Protein AF-A0A1B6IYW2-F1 (afdb_monomer_lite)

Structure (mmCIF, N/CA/C/O backbone):
data_AF-A0A1B6IYW2-F1
#
_entry.id   AF-A0A1B6IYW2-F1
#
loop_
_atom_site.group_PDB
_atom_site.id
_atom_site.type_symbol
_atom_site.label_atom_id
_atom_site.label_alt_id
_atom_site.label_comp_id
_atom_site.label_asym_id
_atom_site.label_entity_id
_atom_site.label_seq_id
_atom_site.pdbx_PDB_ins_code
_atom_site.Cartn_x
_atom_site.Cartn_y
_atom_site.Cartn_z
_atom_site.occupancy
_atom_site.B_iso_or_equiv
_atom_site.auth_seq_id
_atom_site.auth_comp_id
_atom_site.auth_asym_id
_atom_site.auth_atom_id
_atom_site.pdbx_PDB_model_num
ATOM 1 N N . ASN A 1 1 ? -22.352 -15.928 11.180 1.00 40.72 1 ASN A N 1
ATOM 2 C CA . ASN A 1 1 ? -23.582 -16.695 11.488 1.00 40.72 1 ASN A CA 1
ATOM 3 C C . ASN A 1 1 ? -23.569 -17.411 12.836 1.00 40.72 1 ASN A C 1
ATOM 5 O O . ASN A 1 1 ? -24.613 -17.447 13.462 1.00 40.72 1 ASN A O 1
ATOM 9 N N . THR A 1 2 ? -22.435 -17.905 13.343 1.00 38.38 2 THR A N 1
ATOM 10 C CA . THR A 1 2 ? -22.368 -18.603 14.647 1.00 38.38 2 THR A CA 1
ATOM 11 C C . THR A 1 2 ? -22.535 -17.685 15.870 1.00 38.38 2 THR A C 1
ATOM 13 O O . THR A 1 2 ? -23.304 -18.020 16.762 1.00 38.38 2 THR A O 1
ATOM 16 N N . LYS A 1 3 ? -21.930 -16.484 15.884 1.00 44.16 3 LYS A N 1
ATOM 17 C CA . LYS A 1 3 ? -22.112 -15.501 16.982 1.00 44.16 3 LYS A CA 1
ATOM 18 C C . LYS A 1 3 ? -23.552 -14.983 17.123 1.00 44.16 3 LYS A C 1
ATOM 20 O O . LYS A 1 3 ? -24.046 -14.841 18.231 1.00 44.16 3 LYS A O 1
ATOM 25 N N . LEU A 1 4 ? -24.248 -14.768 16.003 1.00 43.41 4 LEU A N 1
ATOM 26 C CA . LEU A 1 4 ? -25.624 -14.248 15.994 1.00 43.41 4 LEU A CA 1
ATOM 27 C C . LEU A 1 4 ? -26.645 -15.272 16.533 1.00 43.41 4 LEU A C 1
ATOM 29 O O . LEU A 1 4 ? -27.678 -14.885 17.069 1.00 43.41 4 LEU A O 1
ATOM 33 N N . MET A 1 5 ? -26.341 -16.574 16.426 1.00 43.19 5 MET A N 1
ATOM 34 C CA . MET A 1 5 ? -27.148 -17.640 17.032 1.00 43.19 5 MET A CA 1
ATOM 35 C C . MET A 1 5 ? -26.929 -17.775 18.549 1.00 43.19 5 MET A C 1
ATOM 37 O O . MET A 1 5 ? -27.852 -18.178 19.252 1.00 43.19 5 MET A O 1
ATOM 41 N N . GLN A 1 6 ? -25.750 -17.416 19.070 1.00 56.56 6 GLN A N 1
ATOM 42 C CA . GLN A 1 6 ? -25.447 -17.489 20.507 1.00 56.56 6 GLN A CA 1
ATOM 43 C C . GLN A 1 6 ? -26.186 -16.418 21.327 1.00 56.56 6 GLN A C 1
ATOM 45 O O . GLN A 1 6 ? -26.719 -16.734 22.390 1.00 56.56 6 GLN A O 1
ATOM 50 N N . ASP A 1 7 ? -26.299 -15.191 20.811 1.00 58.22 7 ASP A N 1
ATOM 51 C CA . ASP A 1 7 ? -26.955 -14.089 21.534 1.00 58.22 7 ASP A CA 1
ATOM 52 C C . ASP A 1 7 ? -28.477 -14.288 21.667 1.00 58.22 7 ASP A C 1
ATOM 54 O O . ASP A 1 7 ? -29.069 -13.965 22.698 1.00 58.22 7 ASP A O 1
ATOM 58 N N . ALA A 1 8 ? -29.122 -14.882 20.654 1.00 64.19 8 ALA A N 1
ATOM 59 C CA . ALA A 1 8 ? -30.550 -15.200 20.708 1.00 64.19 8 ALA A CA 1
ATOM 60 C C . ALA A 1 8 ? -30.856 -16.296 21.743 1.00 64.19 8 ALA A C 1
ATOM 62 O O . ALA A 1 8 ? -31.867 -16.222 22.443 1.00 64.19 8 ALA A O 1
ATOM 63 N N . TYR A 1 9 ? -29.973 -17.290 21.873 1.00 76.12 9 TYR A N 1
ATOM 64 C CA . TYR A 1 9 ? -30.133 -18.375 22.839 1.00 76.12 9 TYR A CA 1
ATOM 65 C C . TYR A 1 9 ? -29.970 -17.880 24.282 1.00 76.12 9 TYR A C 1
ATOM 67 O O . TYR A 1 9 ? -30.732 -18.284 25.158 1.00 76.12 9 TYR A O 1
ATOM 75 N N . LEU A 1 10 ? -29.040 -16.949 24.525 1.00 77.25 10 LEU A N 1
ATOM 76 C CA . LEU A 1 10 ? -28.811 -16.369 25.851 1.00 77.25 10 LEU A CA 1
ATOM 77 C C . LEU A 1 10 ? -30.066 -15.669 26.397 1.00 77.25 10 LEU A C 1
ATOM 79 O O . LEU A 1 10 ? -30.426 -15.861 27.557 1.00 77.25 10 LEU A O 1
ATOM 83 N N . LEU A 1 11 ? -30.776 -14.919 25.547 1.00 79.25 11 LEU A N 1
ATOM 84 C CA . LEU A 1 11 ? -32.008 -14.233 25.938 1.00 79.25 11 LEU A CA 1
ATOM 85 C C . LEU A 1 11 ? -33.120 -15.228 26.319 1.00 79.25 11 LEU A C 1
ATOM 87 O O . LEU A 1 11 ? -33.802 -15.039 27.325 1.00 79.25 11 LEU A O 1
ATOM 91 N N . TRP A 1 12 ? -33.280 -16.306 25.543 1.00 83.75 12 TRP A N 1
ATOM 92 C CA . TRP A 1 12 ? -34.233 -17.380 25.846 1.00 83.75 12 TRP A CA 1
ATOM 93 C C . TRP A 1 12 ? -33.901 -18.094 27.157 1.00 83.75 12 TRP A C 1
ATOM 95 O O . TRP A 1 12 ? -34.799 -18.332 27.963 1.00 83.75 12 TRP A O 1
ATOM 105 N N . VAL A 1 13 ? -32.620 -18.367 27.413 1.00 84.69 13 VAL A N 1
ATOM 106 C CA . VAL A 1 13 ? -32.159 -18.945 28.683 1.00 84.69 13 VAL A CA 1
ATOM 107 C C . VAL A 1 13 ? -32.517 -18.032 29.861 1.00 84.69 13 VAL A C 1
ATOM 109 O O . VAL A 1 13 ? -33.047 -18.518 30.858 1.00 84.69 13 VAL A O 1
ATOM 112 N N . CYS A 1 14 ? -32.332 -16.713 29.743 1.00 84.06 14 CYS A N 1
ATOM 113 C CA . CYS A 1 14 ? -32.728 -15.770 30.796 1.00 84.06 14 CYS A CA 1
ATOM 114 C C . CYS A 1 14 ? -34.240 -15.800 31.087 1.00 84.06 14 CYS A C 1
ATOM 116 O O . CYS A 1 14 ? -34.630 -15.766 32.253 1.00 84.06 14 CYS A O 1
ATOM 118 N N . TYR A 1 15 ? -35.100 -15.915 30.067 1.00 85.81 15 TYR A N 1
ATOM 119 C CA . TYR A 1 15 ? -36.551 -16.040 30.276 1.00 85.81 15 TYR A CA 1
ATOM 120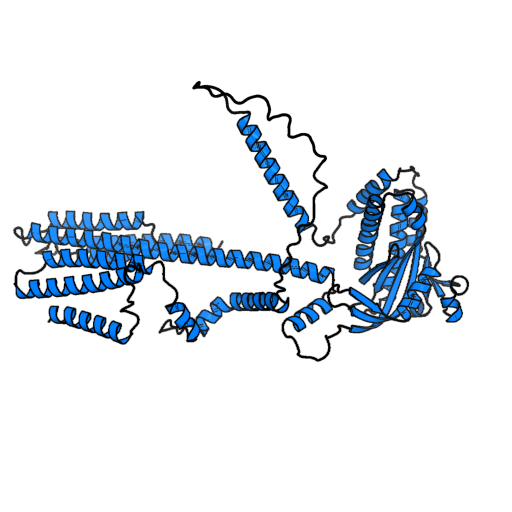 C C . TYR A 1 15 ? -36.950 -17.359 30.947 1.00 85.81 15 TYR A C 1
ATOM 122 O O . TYR A 1 15 ? -37.836 -17.364 31.802 1.00 85.81 15 TYR A O 1
ATOM 130 N N . VAL A 1 16 ? -36.281 -18.466 30.612 1.00 87.00 16 VAL A N 1
ATOM 131 C CA . VAL A 1 16 ? -36.501 -19.760 31.279 1.00 87.00 16 VAL A CA 1
ATOM 132 C C . VAL A 1 16 ? -36.110 -19.683 32.757 1.00 87.00 16 VAL A C 1
ATOM 134 O O . VAL A 1 16 ? -36.848 -20.172 33.613 1.00 87.00 16 VAL A O 1
ATOM 137 N N . ILE A 1 17 ? -34.995 -19.019 33.080 1.00 86.38 17 ILE A N 1
ATOM 138 C CA . ILE A 1 17 ? -34.577 -18.828 34.476 1.00 86.38 17 ILE A CA 1
ATOM 139 C C . ILE A 1 17 ? -35.579 -17.940 35.227 1.00 86.38 17 ILE A C 1
ATOM 141 O O . ILE A 1 17 ? -35.965 -18.283 36.342 1.00 86.38 17 ILE A O 1
ATOM 145 N N . LEU A 1 18 ? -36.065 -16.852 34.617 1.00 85.88 18 LEU A N 1
ATOM 146 C CA . LEU A 1 18 ? -37.114 -16.013 35.213 1.00 85.88 18 LEU A CA 1
ATOM 147 C C . LEU A 1 18 ? -38.390 -16.804 35.518 1.00 85.88 18 LEU A C 1
ATOM 149 O O . LEU A 1 18 ? -38.971 -16.633 36.589 1.00 85.88 18 LEU A O 1
ATOM 153 N N . PHE A 1 19 ? -38.813 -17.678 34.600 1.00 87.81 19 PHE A N 1
ATOM 154 C CA . PHE A 1 19 ? -39.964 -18.550 34.812 1.00 87.81 19 PHE A CA 1
ATOM 155 C C . PHE A 1 19 ? -39.746 -19.467 36.022 1.00 87.81 19 PHE A C 1
ATOM 157 O O . PHE A 1 19 ? -40.595 -19.521 36.911 1.00 87.81 19 PHE A O 1
ATOM 164 N N . PHE A 1 20 ? -38.580 -20.113 36.118 1.00 87.75 20 PHE A N 1
ATOM 165 C CA . PHE A 1 20 ? -38.245 -20.959 37.264 1.00 87.75 20 PHE A CA 1
ATOM 166 C C . PHE A 1 20 ? -38.233 -20.166 38.582 1.00 87.75 20 PHE A C 1
ATOM 168 O O . PHE A 1 20 ? -38.842 -20.587 39.567 1.00 87.75 20 PHE A O 1
ATOM 175 N N . CYS A 1 21 ? -37.634 -18.973 38.598 1.00 85.69 21 CYS A N 1
ATOM 176 C CA . CYS A 1 21 ? -37.640 -18.093 39.766 1.00 85.69 21 CYS A CA 1
ATOM 177 C C . CYS A 1 21 ? -39.059 -17.661 40.175 1.00 85.69 21 CYS A C 1
ATOM 179 O O . CYS A 1 21 ? -39.369 -17.638 41.366 1.00 85.69 21 CYS A O 1
ATOM 181 N N . ALA A 1 22 ? -39.943 -17.373 39.214 1.00 85.19 22 ALA A N 1
ATOM 182 C CA . ALA A 1 22 ? -41.340 -17.051 39.494 1.00 85.19 22 ALA A CA 1
ATOM 183 C C . ALA A 1 22 ? -42.095 -18.249 40.092 1.00 85.19 22 ALA A C 1
ATOM 185 O O . ALA A 1 22 ? -42.833 -18.084 41.063 1.00 85.19 22 ALA A O 1
ATOM 186 N N . THR A 1 23 ? -41.870 -19.463 39.574 1.00 84.75 23 THR A N 1
ATOM 187 C CA . THR A 1 23 ? -42.463 -20.684 40.148 1.00 84.75 23 THR A CA 1
ATOM 188 C C . THR A 1 23 ? -41.950 -20.969 41.560 1.00 84.75 23 THR A C 1
ATOM 190 O O . THR A 1 23 ? -42.737 -21.339 42.428 1.00 84.75 23 THR A O 1
ATOM 193 N N . PHE A 1 24 ? -40.667 -20.714 41.835 1.00 85.44 24 PHE A N 1
ATOM 194 C CA . PHE A 1 24 ? -40.091 -20.826 43.175 1.00 85.44 24 PHE A CA 1
ATOM 195 C C . PHE A 1 24 ? -40.746 -19.849 44.164 1.00 85.44 24 PHE A C 1
ATOM 197 O O . PHE A 1 24 ? -41.132 -20.253 45.262 1.00 85.44 24 PHE A O 1
ATOM 204 N N . CYS A 1 25 ? -40.962 -18.591 43.758 1.00 83.06 25 CYS A N 1
ATOM 205 C CA . CYS A 1 25 ? -41.726 -17.629 44.554 1.00 83.06 25 CYS A CA 1
ATOM 206 C C . CYS A 1 25 ? -43.170 -18.096 44.783 1.00 83.06 25 CYS A C 1
ATOM 208 O O . CYS A 1 25 ? -43.658 -18.005 45.908 1.00 83.06 25 CYS A O 1
ATOM 210 N N . ALA A 1 26 ? -43.834 -18.637 43.757 1.00 80.56 26 ALA A N 1
ATOM 211 C CA . ALA A 1 26 ? -45.214 -19.106 43.857 1.00 80.56 26 ALA A CA 1
ATOM 212 C C . ALA A 1 26 ? -45.381 -20.260 44.862 1.00 80.56 26 ALA A C 1
ATOM 214 O O . ALA A 1 26 ? -46.324 -20.251 45.646 1.00 80.56 26 ALA A O 1
ATOM 215 N N . VAL A 1 27 ? -44.440 -21.211 44.895 1.00 80.00 27 VAL A N 1
ATOM 216 C CA . VAL A 1 27 ? -44.436 -22.325 45.866 1.00 80.00 27 VAL A CA 1
ATOM 217 C C . VAL A 1 27 ? -44.198 -21.836 47.299 1.00 80.00 27 VAL A C 1
ATOM 219 O O . VAL A 1 27 ? -44.682 -22.445 48.249 1.00 80.00 27 VAL A O 1
ATOM 222 N N . SER A 1 28 ? -43.473 -20.728 47.469 1.00 73.94 28 SER A N 1
ATOM 223 C CA . SER A 1 28 ? -43.189 -20.140 48.784 1.00 73.94 28 SER A CA 1
ATOM 224 C C . SER A 1 28 ? -44.306 -19.251 49.348 1.00 73.94 28 SER A C 1
ATOM 226 O O . SER A 1 28 ? -44.177 -18.773 50.475 1.00 73.94 28 SER A O 1
ATOM 228 N N . LEU A 1 29 ? -45.384 -19.015 48.588 1.00 73.88 29 LEU A N 1
ATOM 229 C CA . LEU A 1 29 ? -46.523 -18.218 49.044 1.00 73.88 29 LEU A CA 1
ATOM 230 C C . LEU A 1 29 ? -47.346 -18.968 50.107 1.00 73.88 29 LEU A C 1
ATOM 232 O O . LEU A 1 29 ? -47.473 -20.193 50.038 1.00 73.88 29 LEU A O 1
ATOM 236 N N . PRO A 1 30 ? -47.987 -18.247 51.044 1.00 66.25 30 PRO A N 1
ATOM 237 C CA . PRO A 1 30 ? -48.801 -18.828 52.117 1.00 66.25 30 PRO A CA 1
ATOM 238 C C . PRO A 1 30 ? -50.170 -19.378 51.642 1.00 66.25 30 PRO A C 1
ATOM 240 O O . PRO A 1 30 ? -51.165 -19.246 52.342 1.00 66.25 30 PRO A O 1
ATOM 243 N N . VAL A 1 31 ? -50.245 -19.977 50.447 1.00 64.06 31 VAL A N 1
ATOM 244 C CA . VAL A 1 31 ? -51.486 -20.519 49.845 1.00 64.06 31 VAL A CA 1
ATOM 245 C C . VAL A 1 31 ? -51.722 -21.984 50.230 1.00 64.06 31 VAL A C 1
ATOM 247 O O . VAL A 1 31 ? -52.857 -22.450 50.238 1.00 64.06 31 VAL A O 1
ATOM 250 N N . VAL A 1 32 ? -50.661 -22.737 50.537 1.00 57.53 32 VAL A N 1
ATOM 251 C CA . VAL A 1 32 ? -50.768 -24.179 50.801 1.00 57.53 32 VAL A CA 1
ATOM 252 C C . VAL A 1 32 ? -51.240 -24.412 52.244 1.00 57.53 32 VAL A C 1
ATOM 254 O O . VAL A 1 32 ? -50.534 -24.076 53.193 1.00 57.53 32 VAL A O 1
ATOM 257 N N . GLU A 1 33 ? -52.417 -25.030 52.388 1.00 51.06 33 GLU A N 1
ATOM 258 C CA . GLU A 1 33 ? -53.171 -25.380 53.616 1.00 51.06 33 GLU A CA 1
ATOM 259 C C . GLU A 1 33 ? -52.398 -26.115 54.739 1.00 51.06 33 GLU A C 1
ATOM 261 O O . GLU A 1 33 ? -52.967 -26.437 55.781 1.00 51.06 33 GLU A O 1
ATOM 266 N N . THR A 1 34 ? -51.105 -26.401 54.583 1.00 50.34 34 THR A N 1
ATOM 267 C CA . THR A 1 34 ? -50.315 -27.195 55.538 1.00 50.34 34 THR A CA 1
ATOM 268 C C . THR A 1 34 ? -49.640 -26.395 56.654 1.00 50.34 34 THR A C 1
ATOM 270 O O . THR A 1 34 ? -49.155 -27.007 57.606 1.00 50.34 34 THR A O 1
ATOM 273 N N . ARG A 1 35 ? -49.625 -25.054 56.619 1.00 54.56 35 ARG A N 1
ATOM 274 C CA . ARG A 1 35 ? -49.068 -24.235 57.715 1.00 54.56 35 ARG A CA 1
ATOM 275 C C . ARG A 1 35 ? -50.175 -23.641 58.582 1.00 54.56 35 ARG A C 1
ATOM 277 O O . ARG A 1 35 ? -50.703 -22.573 58.289 1.00 54.56 35 ARG A O 1
ATOM 284 N N . ARG A 1 36 ? -50.500 -24.312 59.693 1.00 49.94 36 ARG A N 1
ATOM 285 C CA . ARG A 1 36 ? -51.163 -23.650 60.829 1.00 49.94 36 ARG A CA 1
ATOM 286 C C . ARG A 1 36 ? -50.241 -22.513 61.279 1.00 49.94 36 ARG A C 1
ATOM 288 O O . ARG A 1 36 ? -49.186 -22.800 61.830 1.00 49.94 36 ARG A O 1
ATOM 295 N N . GLY A 1 37 ? -50.617 -21.277 60.955 1.00 57.06 37 GLY A N 1
ATOM 296 C CA . GLY A 1 37 ? -49.876 -20.084 61.354 1.00 57.06 37 GLY A CA 1
ATOM 297 C C . GLY A 1 37 ? -49.135 -19.321 60.264 1.00 57.06 37 GLY A C 1
ATOM 298 O O . GLY A 1 37 ? -47.953 -19.024 60.398 1.00 57.06 37 GLY A O 1
ATOM 299 N N . ALA A 1 38 ? -49.803 -19.006 59.154 1.00 61.62 38 ALA A N 1
ATOM 300 C CA . ALA A 1 38 ? -49.193 -18.194 58.106 1.00 61.62 38 ALA A CA 1
ATOM 301 C C . ALA A 1 38 ? -49.070 -16.719 58.540 1.00 61.62 38 ALA A C 1
ATOM 303 O O . ALA A 1 38 ? -50.074 -16.014 58.699 1.00 61.62 38 ALA A O 1
ATOM 304 N N . ALA A 1 39 ? -47.831 -16.247 58.699 1.00 67.25 39 ALA A N 1
ATOM 305 C CA . ALA A 1 39 ? -47.509 -14.838 58.909 1.00 67.25 39 ALA A CA 1
ATOM 306 C C . ALA A 1 39 ? -47.342 -14.102 57.569 1.00 67.25 39 ALA A C 1
ATOM 308 O O . ALA A 1 39 ? -46.876 -14.669 56.584 1.00 67.25 39 ALA A O 1
ATOM 309 N N . VAL A 1 40 ? -47.630 -12.797 57.543 1.00 70.44 40 VAL A N 1
ATOM 310 C CA . VAL A 1 40 ? -47.474 -11.945 56.341 1.00 70.44 40 VAL A CA 1
ATOM 311 C C . VAL A 1 40 ? -46.007 -11.874 55.868 1.00 70.44 40 VAL A C 1
ATOM 313 O O . VAL A 1 40 ? -45.729 -11.574 54.709 1.00 70.44 40 VAL A O 1
ATOM 316 N N . ALA A 1 41 ? -45.053 -12.159 56.759 1.00 70.75 41 ALA A N 1
ATOM 317 C CA . ALA A 1 41 ? -43.620 -12.185 56.468 1.00 70.75 41 ALA A CA 1
ATOM 318 C C . ALA A 1 41 ? -43.144 -13.468 55.749 1.00 70.75 41 ALA A C 1
ATOM 320 O O . ALA A 1 41 ? -42.046 -13.470 55.182 1.00 70.75 41 ALA A O 1
ATOM 321 N N . ASP A 1 42 ? -43.946 -14.539 55.731 1.00 76.81 42 ASP A N 1
ATOM 322 C CA . ASP A 1 42 ? -43.586 -15.780 55.041 1.00 76.81 42 ASP A CA 1
ATOM 323 C C . ASP A 1 42 ? -43.501 -15.542 53.523 1.00 76.81 42 ASP A C 1
ATOM 325 O O . ASP A 1 42 ? -44.380 -14.942 52.900 1.00 76.81 42 ASP A O 1
ATOM 329 N N . GLY A 1 43 ? -42.406 -15.981 52.899 1.00 78.88 43 GLY A N 1
ATOM 330 C CA . GLY A 1 43 ? -42.193 -15.805 51.456 1.00 78.88 43 GLY A CA 1
ATOM 331 C C . GLY A 1 43 ? -41.536 -14.472 51.052 1.00 78.88 43 GLY A C 1
ATOM 332 O O . GLY A 1 43 ? -41.093 -14.329 49.911 1.00 78.88 43 GLY A O 1
ATOM 333 N N . ALA A 1 44 ? -41.447 -13.485 51.957 1.00 81.88 44 ALA A N 1
ATOM 334 C CA . ALA A 1 44 ? -40.998 -12.132 51.606 1.00 81.88 44 ALA A CA 1
ATOM 335 C C . ALA A 1 44 ? -39.514 -12.075 51.194 1.00 81.88 44 ALA A C 1
ATOM 337 O O . ALA A 1 44 ? -39.154 -11.369 50.249 1.00 81.88 44 ALA A O 1
ATOM 338 N N . TRP A 1 45 ? -38.644 -12.849 51.854 1.00 83.00 45 TRP A N 1
ATOM 339 C CA . TRP A 1 45 ? -37.214 -12.883 51.529 1.00 83.00 45 TRP A CA 1
ATOM 340 C C . TRP A 1 45 ? -36.931 -13.599 50.198 1.00 83.00 45 TRP A C 1
ATOM 342 O O . TRP A 1 45 ? -36.005 -13.208 49.487 1.00 83.00 45 TRP A O 1
ATOM 352 N N . GLN A 1 46 ? -37.739 -14.599 49.816 1.00 86.31 46 GLN A N 1
ATOM 353 C CA . GLN A 1 46 ? -37.624 -15.271 48.517 1.00 86.31 46 GLN A CA 1
ATOM 354 C C . GLN A 1 46 ? -37.946 -14.305 47.373 1.00 86.31 46 GLN A C 1
ATOM 356 O O . GLN A 1 46 ? -37.205 -14.243 46.393 1.00 86.31 46 GLN A O 1
ATOM 361 N N . VAL A 1 47 ? -39.018 -13.515 47.514 1.00 86.75 47 VAL A N 1
ATOM 362 C CA . VAL A 1 47 ? -39.377 -12.464 46.546 1.00 86.75 47 VAL A CA 1
ATOM 363 C C . VAL A 1 47 ? -38.267 -11.419 46.457 1.00 86.75 47 VAL A C 1
ATOM 365 O O . VAL A 1 47 ? -37.864 -11.049 45.357 1.00 86.75 47 VAL A O 1
ATOM 368 N N . LEU A 1 48 ? -37.711 -11.000 47.598 1.00 87.06 48 LEU A N 1
ATOM 369 C CA . LEU A 1 48 ? -36.586 -10.064 47.653 1.00 87.06 48 LEU A CA 1
ATOM 370 C C . LEU A 1 48 ? -35.381 -10.558 46.844 1.00 87.06 48 LEU A C 1
ATOM 372 O O . LEU A 1 48 ? -34.819 -9.820 46.034 1.00 87.06 48 LEU A O 1
ATOM 376 N N . PHE A 1 49 ? -35.006 -11.819 47.060 1.00 86.31 49 PHE A N 1
ATOM 377 C CA . PHE A 1 49 ? -33.869 -12.452 46.405 1.00 86.31 49 PHE A CA 1
ATOM 378 C C . PHE A 1 49 ? -34.079 -12.578 44.894 1.00 86.31 49 PHE A C 1
ATOM 380 O O . PHE A 1 49 ? -33.187 -12.237 44.120 1.00 86.31 49 PHE A O 1
ATOM 387 N N . VAL A 1 50 ? -35.266 -13.012 44.461 1.00 88.81 50 VAL A N 1
ATOM 388 C CA . VAL A 1 50 ? -35.588 -13.172 43.036 1.00 88.81 50 VAL A CA 1
ATOM 389 C C . VAL A 1 50 ? -35.635 -11.829 42.309 1.00 88.81 50 VAL A C 1
ATOM 391 O O . VAL A 1 50 ? -35.096 -11.719 41.207 1.00 88.81 50 VAL A O 1
ATOM 394 N N . VAL A 1 51 ? -36.218 -10.794 42.922 1.00 88.94 51 VAL A N 1
ATOM 395 C CA . VAL A 1 51 ? -36.230 -9.440 42.348 1.00 88.94 51 VAL A CA 1
ATOM 396 C C . VAL A 1 51 ? -34.801 -8.901 42.222 1.00 88.94 51 VAL A C 1
ATOM 398 O O . VAL A 1 51 ? -34.434 -8.386 41.167 1.00 88.94 51 VAL A O 1
ATOM 401 N N . PHE A 1 52 ? -33.958 -9.082 43.243 1.00 86.81 52 PHE A N 1
ATOM 402 C CA . PHE A 1 52 ? -32.548 -8.693 43.170 1.00 86.81 52 PHE A CA 1
ATOM 403 C C . PHE A 1 52 ? -31.787 -9.453 42.072 1.00 86.81 52 PHE A C 1
ATOM 405 O O . PHE A 1 52 ? -31.076 -8.832 41.284 1.00 86.81 52 PHE A O 1
ATOM 412 N N . LEU A 1 53 ? -31.971 -10.774 41.969 1.00 86.31 53 LEU A N 1
ATOM 413 C CA . LEU A 1 53 ? -31.338 -11.603 40.940 1.00 86.31 53 LEU A CA 1
ATOM 414 C C . LEU A 1 53 ? -31.737 -11.153 39.525 1.00 86.31 53 LEU A C 1
ATOM 416 O O . LEU A 1 53 ? -30.882 -11.067 38.642 1.00 86.31 53 LEU A O 1
ATOM 420 N N . ALA A 1 54 ? -33.017 -10.823 39.325 1.00 87.50 54 ALA A N 1
ATOM 421 C CA . ALA A 1 54 ? -33.542 -10.347 38.049 1.00 87.50 54 ALA A CA 1
ATOM 422 C C . ALA A 1 54 ? -32.939 -8.997 37.625 1.00 87.50 54 ALA A C 1
ATOM 424 O O . ALA A 1 54 ? -32.650 -8.811 36.446 1.00 87.50 54 ALA A O 1
ATOM 425 N N . TYR A 1 55 ? -32.710 -8.074 38.563 1.00 88.56 55 TYR A N 1
ATOM 426 C CA . TYR A 1 55 ? -32.085 -6.783 38.255 1.00 88.56 55 TYR A CA 1
ATOM 427 C C . TYR A 1 55 ? -30.558 -6.861 38.113 1.00 88.56 55 TYR A C 1
ATOM 429 O O . TYR A 1 55 ? -30.004 -6.240 37.207 1.00 88.56 55 TYR A O 1
ATOM 437 N N . ALA A 1 56 ? -29.877 -7.599 38.997 1.00 82.75 56 ALA A N 1
ATOM 438 C CA . ALA A 1 56 ? -28.419 -7.574 39.105 1.00 82.75 56 ALA A CA 1
ATOM 439 C C . ALA A 1 56 ? -27.707 -8.540 38.148 1.00 82.75 56 ALA A C 1
ATOM 441 O O . ALA A 1 56 ? -26.651 -8.205 37.625 1.00 82.75 56 ALA A O 1
ATOM 442 N N . MET A 1 57 ? -28.238 -9.747 37.930 1.00 79.69 57 MET A N 1
ATOM 443 C CA . MET A 1 57 ? -27.510 -10.799 37.200 1.00 79.69 57 MET A CA 1
ATOM 444 C C . MET A 1 57 ? -28.000 -11.002 35.765 1.00 79.69 57 MET A C 1
ATOM 446 O O . MET A 1 57 ? -27.268 -11.554 34.945 1.00 79.69 57 MET A O 1
ATOM 450 N N . MET A 1 58 ? -29.222 -10.573 35.440 1.00 82.44 58 MET A N 1
ATOM 451 C CA . MET A 1 58 ? -29.825 -10.857 34.138 1.00 82.44 58 MET A CA 1
ATOM 452 C C . MET A 1 58 ? -29.670 -9.676 33.163 1.00 82.44 58 MET A C 1
ATOM 454 O O . MET A 1 58 ? -30.108 -8.567 33.476 1.00 82.44 58 MET A O 1
ATOM 458 N N . PRO A 1 59 ? -29.130 -9.893 31.947 1.00 80.38 59 PRO A N 1
ATOM 459 C CA . PRO A 1 59 ? -29.019 -8.873 30.901 1.00 80.38 59 PRO A CA 1
ATOM 460 C C . PRO A 1 59 ? -30.362 -8.679 30.171 1.00 80.38 59 PRO A C 1
ATOM 462 O O . PRO A 1 59 ? -30.475 -8.845 28.956 1.00 80.38 59 PRO A O 1
ATOM 465 N N . LEU A 1 60 ? -31.420 -8.389 30.927 1.00 82.50 60 LEU A N 1
ATOM 466 C CA . LEU A 1 60 ? -32.757 -8.128 30.396 1.00 82.50 60 LEU A CA 1
ATOM 467 C C . LEU A 1 60 ? -32.891 -6.663 29.990 1.00 82.50 60 LEU A C 1
ATOM 469 O O . LEU A 1 60 ? -32.141 -5.802 30.434 1.00 82.50 60 LEU A O 1
ATOM 473 N N . LYS A 1 61 ? -33.895 -6.361 29.165 1.00 86.06 61 LYS A N 1
ATOM 474 C CA . LYS A 1 61 ? -34.269 -4.965 28.922 1.00 86.06 61 LYS A CA 1
ATOM 475 C C . LYS A 1 61 ? -34.809 -4.366 30.223 1.00 86.06 61 LYS A C 1
ATOM 477 O O . LYS A 1 61 ? -35.640 -4.992 30.881 1.00 86.06 61 LYS A O 1
ATOM 482 N N . THR A 1 62 ? -34.426 -3.126 30.512 1.00 85.88 62 THR A N 1
ATOM 483 C CA . THR A 1 62 ? -34.834 -2.339 31.691 1.00 85.88 62 THR A CA 1
ATOM 484 C C . THR A 1 62 ? -36.334 -2.434 31.991 1.00 85.88 62 THR A C 1
ATOM 486 O O . THR A 1 62 ? -36.731 -2.655 33.131 1.00 85.88 62 THR A O 1
ATOM 489 N N . TRP A 1 63 ? -37.187 -2.332 30.965 1.00 86.75 63 TRP A N 1
ATOM 490 C CA . TRP A 1 63 ? -38.644 -2.404 31.129 1.00 86.75 63 TRP A CA 1
ATOM 491 C C . TRP A 1 63 ? -39.157 -3.808 31.493 1.00 86.75 63 TRP A C 1
ATOM 493 O O . TRP A 1 63 ? -40.113 -3.921 32.252 1.00 86.75 63 TRP A O 1
ATOM 503 N N . VAL A 1 64 ? -38.521 -4.877 31.002 1.00 89.00 64 VAL A N 1
ATOM 504 C CA . VAL A 1 64 ? -38.892 -6.266 31.333 1.00 89.00 64 VAL A CA 1
ATOM 505 C C . VAL A 1 64 ? -38.537 -6.567 32.785 1.00 89.00 64 VAL A C 1
ATOM 507 O O . VAL A 1 64 ? -39.362 -7.108 33.520 1.00 89.00 64 VAL A O 1
ATOM 510 N N . ALA A 1 65 ? -37.333 -6.171 33.208 1.00 87.81 65 ALA A N 1
ATOM 511 C CA . ALA A 1 65 ? -36.896 -6.305 34.594 1.00 87.81 65 ALA A CA 1
ATOM 512 C C . ALA A 1 65 ? -37.801 -5.501 35.545 1.00 87.81 65 ALA A C 1
ATOM 514 O O . ALA A 1 65 ? -38.210 -6.023 36.579 1.00 87.81 65 ALA A O 1
ATOM 515 N N . ALA A 1 66 ? -38.195 -4.281 35.153 1.00 89.62 66 ALA A N 1
ATOM 516 C CA . ALA A 1 66 ? -39.120 -3.450 35.921 1.00 89.62 66 ALA A CA 1
ATOM 517 C C . ALA A 1 66 ? -40.515 -4.078 36.066 1.00 89.62 66 ALA A C 1
ATOM 519 O O . ALA A 1 66 ? -41.043 -4.152 37.173 1.00 89.62 66 ALA A O 1
ATOM 520 N N . LEU A 1 67 ? -41.104 -4.576 34.973 1.00 90.62 67 LEU A N 1
ATOM 521 C CA . LEU A 1 67 ? -42.411 -5.240 35.023 1.00 90.62 67 LEU A CA 1
ATOM 522 C C . LEU A 1 67 ? -42.390 -6.460 35.949 1.00 90.62 67 LEU A C 1
ATOM 524 O O . LEU A 1 67 ? -43.276 -6.599 36.789 1.00 90.62 67 LEU A O 1
ATOM 528 N N . PHE A 1 68 ? -41.358 -7.299 35.835 1.00 89.12 68 PHE A N 1
ATOM 529 C CA . PHE A 1 68 ? -41.185 -8.478 36.683 1.00 89.12 68 PHE A CA 1
ATOM 530 C C . PHE A 1 68 ? -40.963 -8.106 38.160 1.00 89.12 68 PHE A C 1
ATOM 532 O O . PHE A 1 68 ? -41.548 -8.715 39.060 1.00 89.12 68 PHE A O 1
ATOM 539 N N . GLY A 1 69 ? -40.162 -7.064 38.403 1.00 88.94 69 GLY A N 1
ATOM 540 C CA . GLY A 1 69 ? -39.874 -6.520 39.727 1.00 88.94 69 GLY A CA 1
ATOM 541 C C . GLY A 1 69 ? -41.087 -5.906 40.428 1.00 88.94 69 GLY A C 1
ATOM 542 O O . GLY A 1 69 ? -41.156 -5.967 41.654 1.00 88.94 69 GLY A O 1
ATOM 543 N N . LEU A 1 70 ? -42.066 -5.376 39.685 1.00 91.50 70 LEU A N 1
ATOM 544 C CA . LEU A 1 70 ? -43.341 -4.900 40.235 1.00 91.50 70 LEU A CA 1
ATOM 545 C C . LEU A 1 70 ? -44.378 -6.020 40.393 1.00 91.50 70 LEU A C 1
ATOM 547 O O . LEU A 1 70 ? -45.080 -6.060 41.403 1.00 91.50 70 LEU A O 1
ATOM 551 N N . SER A 1 71 ? -44.486 -6.938 39.428 1.00 90.69 71 SER A N 1
ATOM 552 C CA . SER A 1 71 ? -45.542 -7.956 39.439 1.00 90.69 71 SER A CA 1
ATOM 553 C C . SER A 1 71 ? -45.415 -8.941 40.603 1.00 90.69 71 SER A C 1
ATOM 555 O O . SER A 1 71 ? -46.422 -9.302 41.208 1.00 90.69 71 SER A O 1
ATOM 557 N N . LEU A 1 72 ? -44.190 -9.364 40.944 1.00 88.94 72 LEU A N 1
ATOM 558 C CA . LEU A 1 72 ? -43.956 -10.355 42.002 1.00 88.94 72 LEU A CA 1
ATOM 559 C C . LEU A 1 72 ? -44.294 -9.829 43.416 1.00 88.94 72 LEU A C 1
ATOM 561 O O . LEU A 1 72 ? -45.042 -10.503 44.126 1.00 88.94 72 LEU A O 1
ATOM 565 N N . PRO A 1 73 ? -43.832 -8.636 43.842 1.00 90.00 73 PRO A N 1
ATOM 566 C CA . PRO A 1 73 ? -44.231 -8.040 45.118 1.00 90.00 73 PRO A CA 1
ATOM 567 C C . PRO A 1 73 ? -45.723 -7.737 45.244 1.00 90.00 73 PRO A C 1
ATOM 569 O O . PRO A 1 73 ? -46.302 -7.919 46.316 1.00 90.00 73 PRO A O 1
ATOM 572 N N . VAL A 1 74 ? -46.368 -7.287 44.162 1.00 90.44 74 VAL A N 1
ATOM 573 C CA . VAL A 1 74 ? -47.814 -7.017 44.167 1.00 90.44 74 VAL A CA 1
ATOM 574 C C . VAL A 1 74 ? -48.594 -8.320 44.351 1.00 90.44 74 VAL A C 1
ATOM 576 O O . VAL A 1 74 ? -49.507 -8.377 45.171 1.00 90.44 74 VAL A O 1
ATOM 579 N N . ALA A 1 75 ? -48.189 -9.394 43.668 1.00 88.94 75 ALA A N 1
ATOM 580 C CA . ALA A 1 75 ? -48.786 -10.713 43.856 1.00 88.94 75 ALA A CA 1
ATOM 581 C C . ALA A 1 75 ? -48.568 -11.250 45.283 1.00 88.94 75 ALA A C 1
ATOM 583 O O . ALA A 1 75 ? -49.512 -11.741 45.900 1.00 88.94 75 ALA A O 1
ATOM 584 N N . HIS A 1 76 ? -47.356 -11.113 45.838 1.00 87.62 76 HIS A N 1
ATOM 585 C CA . HIS A 1 76 ? -47.058 -11.543 47.211 1.00 87.62 76 HIS A CA 1
ATOM 586 C C . HIS A 1 76 ? -47.890 -10.782 48.245 1.00 87.62 76 HIS A C 1
ATOM 588 O O . HIS A 1 76 ? -48.520 -11.410 49.089 1.00 87.62 76 HIS A O 1
ATOM 594 N N . THR A 1 77 ? -47.977 -9.454 48.146 1.00 85.94 77 THR A N 1
ATOM 595 C CA . THR A 1 77 ? -48.764 -8.637 49.088 1.00 85.94 77 THR A CA 1
ATOM 596 C C . THR A 1 77 ? -50.270 -8.910 48.991 1.00 85.94 77 THR A C 1
ATOM 598 O O . THR A 1 77 ? -50.936 -8.985 50.025 1.00 85.94 77 THR A O 1
ATOM 601 N N . ALA A 1 78 ? -50.817 -9.132 47.790 1.00 87.25 78 ALA A N 1
ATOM 602 C CA . ALA A 1 78 ? -52.223 -9.509 47.596 1.00 87.25 78 ALA A CA 1
ATOM 603 C C . ALA A 1 78 ? -52.563 -10.886 48.203 1.00 87.25 78 ALA A C 1
ATOM 605 O O . ALA A 1 78 ? -53.607 -11.061 48.831 1.00 87.25 78 ALA A O 1
ATOM 606 N N . VAL A 1 79 ? -51.669 -11.866 48.061 1.00 84.69 79 VAL A N 1
ATOM 607 C CA . VAL A 1 79 ? -51.856 -13.207 48.639 1.00 84.69 79 VAL A CA 1
ATOM 608 C C . VAL A 1 79 ? -51.634 -13.184 50.155 1.00 84.69 79 VAL A C 1
ATOM 610 O O . VAL A 1 79 ? -52.442 -13.704 50.918 1.00 84.69 79 VAL A O 1
ATOM 613 N N . ALA A 1 80 ? -50.585 -12.520 50.635 1.00 81.44 80 ALA A N 1
ATOM 614 C CA . ALA A 1 80 ? -50.294 -12.445 52.063 1.00 81.44 80 ALA A CA 1
ATOM 615 C C . ALA A 1 80 ? -51.397 -11.718 52.860 1.00 81.44 80 ALA A C 1
ATOM 617 O O . ALA A 1 80 ? -51.670 -12.090 53.996 1.00 81.44 80 ALA A O 1
ATOM 618 N N . THR A 1 81 ? -52.069 -10.720 52.273 1.00 80.31 81 THR A N 1
ATOM 619 C CA . THR A 1 81 ? -53.192 -10.011 52.921 1.00 80.31 81 THR A CA 1
ATOM 620 C C . THR A 1 81 ? -54.490 -10.818 52.969 1.00 80.31 81 THR A C 1
ATOM 622 O O . THR A 1 81 ? -55.293 -10.599 53.872 1.00 80.31 81 THR A O 1
ATOM 625 N N . THR A 1 82 ? -54.703 -11.743 52.030 1.00 80.81 82 THR A N 1
ATOM 626 C CA . THR A 1 82 ? -55.934 -12.550 51.947 1.00 80.81 82 THR A CA 1
ATOM 627 C C . THR A 1 82 ? -55.876 -13.827 52.788 1.00 80.81 82 THR A C 1
ATOM 629 O O . THR A 1 82 ? -56.910 -14.250 53.298 1.00 80.81 82 THR A O 1
ATOM 632 N N . PHE A 1 83 ? -54.687 -14.413 52.977 1.00 76.69 83 PHE A N 1
ATOM 633 C CA . PHE A 1 83 ? -54.508 -15.714 53.642 1.00 76.69 83 PHE A CA 1
ATOM 634 C C . PHE A 1 83 ? -53.874 -15.660 55.047 1.00 76.69 83 PHE A C 1
ATOM 636 O O . PHE A 1 83 ? -53.871 -16.674 55.744 1.00 76.69 83 PHE A O 1
ATOM 643 N N . ALA A 1 84 ? -53.334 -14.523 55.504 1.00 70.69 84 ALA A N 1
ATOM 644 C CA . ALA A 1 84 ? -52.699 -14.442 56.824 1.00 70.69 84 ALA A CA 1
ATOM 645 C C . ALA A 1 84 ? -53.725 -14.358 57.970 1.00 70.69 84 ALA A C 1
ATOM 647 O O . ALA A 1 84 ? -54.478 -13.390 58.075 1.00 70.69 84 ALA A O 1
ATOM 648 N N . THR A 1 85 ? -53.714 -15.345 58.872 1.00 66.00 85 THR A N 1
ATOM 649 C CA . THR A 1 85 ? -54.678 -15.448 59.986 1.00 66.00 85 THR A CA 1
ATOM 650 C C . THR A 1 85 ? -54.063 -15.272 61.375 1.00 66.00 85 THR A C 1
ATOM 652 O O . THR A 1 85 ? -54.807 -15.160 62.346 1.00 66.00 85 THR A O 1
ATOM 655 N N . GLU A 1 86 ? -52.730 -15.263 61.512 1.00 62.06 86 GLU A N 1
ATOM 656 C CA . GLU A 1 86 ? -52.105 -15.492 62.825 1.00 62.06 86 GLU A CA 1
ATOM 657 C C . GLU A 1 86 ? -51.955 -14.251 63.731 1.00 62.06 86 GLU A C 1
ATOM 659 O O . GLU A 1 86 ? -51.856 -14.406 64.944 1.00 62.06 86 GLU A O 1
ATOM 664 N N . PHE A 1 87 ? -52.036 -13.018 63.201 1.00 63.09 87 PHE A N 1
ATOM 665 C CA . PHE A 1 87 ? -51.935 -11.779 64.002 1.00 63.09 87 PHE A CA 1
ATOM 666 C C . PHE A 1 87 ? -52.731 -10.589 63.413 1.00 63.09 87 PHE A C 1
ATOM 668 O O . PHE A 1 87 ? -52.142 -9.677 62.825 1.00 63.09 87 PHE A O 1
ATOM 675 N N . PRO A 1 88 ? -54.064 -10.514 63.595 1.00 65.44 88 PRO A N 1
ATOM 676 C CA . PRO A 1 88 ? -54.896 -9.474 62.972 1.00 65.44 88 PRO A CA 1
ATOM 677 C C . PRO A 1 88 ? -54.586 -8.042 63.449 1.00 65.44 88 PRO A C 1
ATOM 679 O O . PRO A 1 88 ? -54.750 -7.096 62.684 1.00 65.44 88 PRO A O 1
ATOM 682 N N . GLN A 1 89 ? -54.092 -7.857 64.682 1.00 67.81 89 GLN A N 1
ATOM 683 C CA . GLN A 1 89 ? -53.753 -6.524 65.212 1.00 67.81 89 GLN A CA 1
ATOM 684 C C . GLN A 1 89 ? -52.438 -5.951 64.654 1.00 67.81 89 GLN A C 1
ATOM 686 O O . GLN A 1 89 ? -52.290 -4.733 64.580 1.00 67.81 89 GLN A O 1
ATOM 691 N N . LEU A 1 90 ? -51.495 -6.805 64.235 1.00 69.25 90 LEU A N 1
ATOM 692 C CA . LEU A 1 90 ? -50.205 -6.395 63.657 1.00 69.25 90 LEU A CA 1
ATOM 693 C C . LEU A 1 90 ? -50.173 -6.488 62.124 1.00 69.25 90 LEU A C 1
ATOM 695 O O . LEU A 1 90 ? -49.181 -6.088 61.514 1.00 69.25 90 LEU A O 1
ATOM 699 N N . LEU A 1 91 ? -51.253 -6.960 61.493 1.00 74.25 91 LEU A N 1
ATOM 700 C CA . LEU A 1 91 ? -51.345 -7.154 60.044 1.00 74.25 91 LEU A CA 1
ATOM 701 C C . LEU A 1 91 ? -50.968 -5.880 59.271 1.00 74.25 91 LEU A C 1
ATOM 703 O O . LEU A 1 91 ? -50.120 -5.918 58.384 1.00 74.25 91 LEU A O 1
ATOM 707 N N . TRP A 1 92 ? -51.515 -4.727 59.665 1.00 76.12 92 TRP A N 1
ATOM 708 C CA . TRP A 1 92 ? -51.214 -3.440 59.028 1.00 76.12 92 TRP A CA 1
ATOM 709 C C . TRP A 1 92 ? -49.744 -3.031 59.160 1.00 76.12 92 TRP A C 1
ATOM 711 O O . TRP A 1 92 ? -49.173 -2.499 58.211 1.00 76.12 92 TRP A O 1
ATOM 721 N N . GLN A 1 93 ? -49.108 -3.303 60.302 1.00 76.50 93 GLN A N 1
ATOM 722 C CA . GLN A 1 93 ? -47.685 -3.011 60.513 1.00 76.50 93 GLN A CA 1
ATOM 723 C C . GLN A 1 93 ? -46.780 -3.936 59.682 1.00 76.50 93 GLN A C 1
ATOM 725 O O . GLN A 1 93 ? -45.792 -3.482 59.113 1.00 76.50 93 GLN A O 1
ATOM 730 N N . GLN A 1 94 ? -47.133 -5.217 59.544 1.00 76.81 94 GLN A N 1
ATOM 731 C CA . GLN A 1 94 ? -46.358 -6.168 58.738 1.00 76.81 94 GLN A CA 1
ATOM 732 C C . GLN A 1 94 ? -46.517 -5.924 57.231 1.00 76.81 94 GLN A C 1
ATOM 734 O O . GLN A 1 94 ? -45.534 -5.948 56.492 1.00 76.81 94 GLN A O 1
ATOM 739 N N . VAL A 1 95 ? -47.738 -5.633 56.769 1.00 82.31 95 VAL A N 1
ATOM 740 C CA . VAL A 1 95 ? -48.007 -5.300 55.361 1.00 82.31 95 VAL A CA 1
ATOM 741 C C . VAL A 1 95 ? -47.291 -4.011 54.968 1.00 82.31 95 VAL A C 1
ATOM 743 O O . VAL A 1 95 ? -46.634 -3.973 53.929 1.00 82.31 95 VAL A O 1
ATOM 746 N N . THR A 1 96 ? -47.361 -2.968 55.801 1.00 81.75 96 THR A N 1
ATOM 747 C CA . THR A 1 96 ? -46.652 -1.709 55.528 1.00 81.75 96 THR A CA 1
ATOM 748 C C . THR A 1 96 ? -45.138 -1.901 55.502 1.00 81.75 96 THR A C 1
ATOM 750 O O . THR A 1 96 ? -44.496 -1.406 54.577 1.00 81.75 96 THR A O 1
ATOM 753 N N . ALA A 1 97 ? -44.564 -2.678 56.426 1.00 80.25 97 ALA A N 1
ATOM 754 C CA . ALA A 1 97 ? -43.142 -3.014 56.396 1.00 80.25 97 ALA A CA 1
ATOM 755 C C . ALA A 1 97 ? -42.750 -3.735 55.092 1.00 80.25 97 ALA A C 1
ATOM 757 O O . ALA A 1 97 ? -41.813 -3.307 54.421 1.00 80.25 97 ALA A O 1
ATOM 758 N N . ASN A 1 98 ? -43.503 -4.757 54.671 1.00 84.19 98 ASN A N 1
ATOM 759 C CA . ASN A 1 98 ? -43.229 -5.495 53.432 1.00 84.19 98 ASN A CA 1
ATOM 760 C C . ASN A 1 98 ? -43.336 -4.613 52.179 1.00 84.19 98 ASN A C 1
ATOM 762 O O . ASN A 1 98 ? -42.467 -4.677 51.310 1.00 84.19 98 ASN A O 1
ATOM 766 N N . VAL A 1 99 ? -44.354 -3.748 52.091 1.00 86.19 99 VAL A N 1
ATOM 767 C CA . VAL A 1 99 ? -44.497 -2.798 50.973 1.00 86.19 99 VAL A CA 1
ATOM 768 C C . VAL A 1 99 ? -43.292 -1.857 50.906 1.00 86.19 99 VAL A C 1
ATOM 770 O O . VAL A 1 99 ? -42.740 -1.655 49.825 1.00 86.19 99 VAL A O 1
ATOM 773 N N . ILE A 1 100 ? -42.830 -1.332 52.046 1.00 84.94 100 ILE A N 1
ATOM 774 C CA . ILE A 1 100 ? -41.645 -0.463 52.096 1.00 84.94 100 ILE A CA 1
ATOM 775 C C . ILE A 1 100 ? -40.396 -1.226 51.631 1.00 84.94 100 ILE A C 1
ATOM 777 O O . ILE A 1 100 ? -39.648 -0.702 50.804 1.00 84.94 100 ILE A O 1
ATOM 781 N N . VAL A 1 101 ? -40.184 -2.467 52.090 1.00 84.75 101 VAL A N 1
ATOM 782 C CA . VAL A 1 101 ? -39.053 -3.314 51.659 1.00 84.75 101 VAL A CA 1
ATOM 783 C C . VAL A 1 101 ? -39.073 -3.541 50.145 1.00 84.75 101 VAL A C 1
ATOM 785 O O . VAL A 1 101 ? -38.045 -3.386 49.480 1.00 84.75 101 VAL A O 1
ATOM 788 N N . PHE A 1 102 ? -40.233 -3.877 49.579 1.00 88.81 102 PHE A N 1
ATOM 789 C CA . PHE A 1 102 ? -40.365 -4.154 48.149 1.00 88.81 102 PHE A CA 1
ATOM 790 C C . PHE A 1 102 ? -40.177 -2.913 47.275 1.00 88.81 102 PHE A C 1
ATOM 792 O O . PHE A 1 102 ? -39.558 -3.009 46.211 1.00 88.81 102 PHE A O 1
ATOM 799 N N . VAL A 1 103 ? -40.662 -1.751 47.723 1.00 88.06 103 VAL A N 1
ATOM 800 C CA . VAL A 1 103 ? -40.399 -0.469 47.054 1.00 88.06 103 VAL A CA 1
ATOM 801 C C . VAL A 1 103 ? -38.906 -0.156 47.099 1.00 88.06 103 VAL A C 1
ATOM 803 O O . VAL A 1 103 ? -38.328 0.167 46.062 1.00 88.06 103 VAL A O 1
ATOM 806 N N . CYS A 1 104 ? -38.257 -0.326 48.257 1.00 85.25 104 CYS A N 1
ATOM 807 C CA . CYS A 1 104 ? -36.819 -0.103 48.392 1.00 85.25 104 CYS A CA 1
ATOM 808 C C . CYS A 1 104 ? -36.034 -0.978 47.410 1.00 85.25 104 CYS A C 1
ATOM 810 O O . CYS A 1 104 ? -35.268 -0.443 46.614 1.00 85.25 104 CYS A O 1
ATOM 812 N N . VAL A 1 105 ? -36.260 -2.297 47.396 1.00 86.62 105 VAL A N 1
ATOM 813 C CA . VAL A 1 105 ? -35.510 -3.215 46.520 1.00 86.62 105 VAL A CA 1
ATOM 814 C C . VAL A 1 105 ? -35.777 -2.996 45.037 1.00 86.62 105 VAL A C 1
ATOM 816 O O . VAL A 1 105 ? -34.851 -3.148 44.244 1.00 86.62 105 VAL A O 1
ATOM 819 N N . ASN A 1 106 ? -36.973 -2.564 44.642 1.00 89.19 106 ASN A N 1
ATOM 820 C CA . ASN A 1 106 ? -37.211 -2.173 43.253 1.00 89.19 106 ASN A CA 1
ATOM 821 C C . ASN A 1 106 ? -36.427 -0.916 42.863 1.00 89.19 106 ASN A C 1
ATOM 823 O O . ASN A 1 106 ? -35.810 -0.897 41.800 1.00 89.19 106 ASN A O 1
ATOM 827 N N . VAL A 1 107 ? -36.388 0.107 43.722 1.00 87.81 107 VAL A N 1
ATOM 828 C CA . VAL A 1 107 ? -35.591 1.317 43.462 1.00 87.81 107 VAL A CA 1
ATOM 829 C C . VAL A 1 107 ? -34.099 0.975 43.394 1.00 87.81 107 VAL A C 1
ATOM 831 O O . VAL A 1 107 ? -33.429 1.361 42.438 1.00 87.81 107 VAL A O 1
ATOM 834 N N . VAL A 1 108 ? -33.592 0.192 44.355 1.00 85.19 108 VAL A N 1
ATOM 835 C CA . VAL A 1 108 ? -32.207 -0.317 44.362 1.00 85.19 108 VAL A CA 1
ATOM 836 C C . VAL A 1 108 ? -31.903 -1.088 43.077 1.00 85.19 108 VAL A C 1
ATOM 838 O O . VAL A 1 108 ? -30.899 -0.831 42.417 1.00 85.19 108 VAL A O 1
ATOM 841 N N . GLY A 1 109 ? -32.776 -2.028 42.716 1.00 87.88 109 GLY A N 1
ATOM 842 C CA . GLY A 1 109 ? -32.608 -2.912 41.573 1.00 87.88 109 GLY A CA 1
ATOM 843 C C . GLY A 1 109 ? -32.566 -2.157 40.248 1.00 87.88 109 GLY A C 1
ATOM 844 O O . GLY A 1 109 ? -31.646 -2.369 39.461 1.00 87.88 109 GLY A O 1
ATOM 845 N N . VAL A 1 110 ? -33.486 -1.213 40.026 1.00 88.44 110 VAL A N 1
ATOM 846 C CA . VAL A 1 110 ? -33.492 -0.368 38.819 1.00 88.44 110 VAL A CA 1
ATOM 847 C C . VAL A 1 110 ? -32.214 0.471 38.725 1.00 88.44 110 VAL A C 1
ATOM 849 O O . VAL A 1 110 ? -31.620 0.575 37.649 1.00 88.44 110 VAL A O 1
ATOM 852 N N . LEU A 1 111 ? -31.746 1.045 39.835 1.00 85.69 111 LEU A N 1
ATOM 853 C CA . LEU A 1 111 ? -30.508 1.828 39.842 1.00 85.69 111 LEU A CA 1
ATOM 854 C C . LEU A 1 111 ? -29.283 0.961 39.517 1.00 85.69 111 LEU A C 1
ATOM 856 O O . LEU A 1 111 ? -28.497 1.319 38.642 1.00 85.69 111 LEU A O 1
ATOM 860 N N . LEU A 1 112 ? -29.140 -0.204 40.153 1.00 84.81 112 LEU A N 1
ATOM 861 C CA . LEU A 1 112 ? -28.037 -1.129 39.866 1.00 84.81 112 LEU A CA 1
ATOM 862 C C . LEU A 1 112 ? -28.065 -1.611 38.411 1.00 84.81 112 LEU A C 1
ATOM 864 O O . LEU A 1 112 ? -27.037 -1.605 37.734 1.00 84.81 112 LEU A O 1
ATOM 868 N N . HIS A 1 113 ? -29.248 -1.959 37.911 1.00 88.19 113 HIS A N 1
ATOM 869 C CA . HIS A 1 113 ? -29.427 -2.435 36.548 1.00 88.19 113 HIS A CA 1
ATOM 870 C C . HIS A 1 113 ? -29.072 -1.359 35.509 1.00 88.19 113 HIS A C 1
ATOM 872 O O . HIS A 1 113 ? -28.349 -1.638 34.554 1.00 88.19 113 HIS A O 1
ATOM 878 N N . THR A 1 114 ? -29.490 -0.105 35.715 1.00 84.19 114 THR A N 1
ATOM 879 C CA . THR A 1 114 ? -29.144 1.002 34.801 1.00 84.19 114 THR A CA 1
ATOM 880 C C . THR A 1 114 ? -27.650 1.335 34.813 1.00 84.19 114 THR A C 1
ATOM 882 O O . THR A 1 114 ? -27.080 1.615 33.757 1.00 84.19 114 THR A O 1
ATOM 885 N N . LEU A 1 115 ? -26.980 1.252 35.969 1.00 82.94 115 LEU A N 1
ATOM 886 C CA . LEU A 1 115 ? -25.525 1.422 36.062 1.00 82.94 115 LEU A CA 1
ATOM 887 C C . LEU A 1 115 ? -24.775 0.328 35.292 1.00 82.94 115 LEU A C 1
ATOM 889 O O . LEU A 1 115 ? -23.859 0.635 34.524 1.00 82.94 115 LEU A O 1
ATOM 893 N N . MET A 1 116 ? -25.184 -0.932 35.456 1.00 82.88 116 MET A N 1
ATOM 894 C CA . MET A 1 116 ? -24.593 -2.061 34.736 1.00 82.88 116 MET A CA 1
ATOM 895 C C . MET A 1 116 ? -24.832 -1.964 33.227 1.00 82.88 116 MET A C 1
ATOM 897 O O . MET A 1 116 ? -23.892 -2.121 32.447 1.00 82.88 116 MET A O 1
ATOM 901 N N . GLU A 1 117 ? -26.055 -1.639 32.804 1.00 83.88 117 GLU A N 1
ATOM 902 C CA . GLU A 1 117 ? -26.398 -1.472 31.391 1.00 83.88 117 GLU A CA 1
ATOM 903 C C . GLU A 1 117 ? -25.579 -0.338 30.746 1.00 83.88 117 GLU A C 1
ATOM 905 O O . GLU A 1 117 ? -25.047 -0.491 29.641 1.00 83.88 117 GLU A O 1
ATOM 910 N N . HIS A 1 118 ? -25.408 0.790 31.442 1.00 83.31 118 HIS A N 1
ATOM 911 C CA . HIS A 1 118 ? -24.559 1.887 30.975 1.00 83.31 118 HIS A CA 1
ATOM 912 C C . HIS A 1 118 ? -23.089 1.473 30.844 1.00 83.31 118 HIS A C 1
ATOM 914 O O . HIS A 1 118 ? -22.453 1.815 29.843 1.00 83.31 118 HIS A O 1
ATOM 920 N N . ALA A 1 119 ? -22.553 0.730 31.815 1.00 80.69 119 ALA A N 1
ATOM 921 C CA . ALA A 1 119 ? -21.180 0.232 31.769 1.00 80.69 119 ALA A CA 1
ATOM 922 C C . ALA A 1 119 ? -20.963 -0.723 30.581 1.00 80.69 119 ALA A C 1
ATOM 924 O O . ALA A 1 119 ? -20.017 -0.549 29.811 1.00 80.69 119 ALA A O 1
ATOM 925 N N . GLN A 1 120 ? -21.881 -1.669 30.364 1.00 81.81 120 GLN A N 1
ATOM 926 C CA . GLN A 1 120 ? -21.824 -2.615 29.244 1.00 81.81 120 GLN A CA 1
ATOM 927 C C . GLN A 1 120 ? -21.915 -1.915 27.881 1.00 81.81 120 GLN A C 1
ATOM 929 O O . GLN A 1 120 ? -21.132 -2.212 26.977 1.00 81.81 120 GLN A O 1
ATOM 934 N N . ARG A 1 121 ? -22.838 -0.955 27.723 1.00 84.12 121 ARG A N 1
ATOM 935 C CA . ARG A 1 121 ? -23.004 -0.199 26.469 1.00 84.12 121 ARG A CA 1
ATOM 936 C C . ARG A 1 121 ? -21.772 0.639 26.133 1.00 84.12 121 ARG A C 1
ATOM 938 O O . ARG A 1 121 ? -21.387 0.690 24.966 1.00 84.12 121 ARG A O 1
ATOM 945 N N . ARG A 1 122 ? -21.143 1.271 27.131 1.00 81.06 122 ARG A N 1
ATOM 946 C CA . ARG A 1 122 ? -19.878 2.001 26.939 1.00 81.06 122 ARG A CA 1
ATOM 947 C C . ARG A 1 122 ? -18.762 1.058 26.505 1.00 81.06 122 ARG A C 1
ATOM 949 O O . ARG A 1 122 ? -18.188 1.280 25.446 1.00 81.06 122 ARG A O 1
ATOM 956 N N . ALA A 1 123 ? -18.560 -0.048 27.224 1.00 77.31 123 ALA A N 1
ATOM 957 C CA . ALA A 1 123 ? -17.547 -1.045 26.874 1.00 77.31 123 ALA A CA 1
ATOM 958 C C . ALA A 1 123 ? -17.724 -1.585 25.442 1.00 77.31 123 ALA A C 1
ATOM 960 O O . ALA A 1 123 ? -16.751 -1.749 24.703 1.00 77.31 123 ALA A O 1
ATOM 961 N N . PHE A 1 124 ? -18.969 -1.813 25.014 1.00 79.06 124 PHE A N 1
ATOM 962 C CA . PHE A 1 124 ? -19.276 -2.208 23.641 1.00 79.06 124 PHE A CA 1
ATOM 963 C C . PHE A 1 124 ? -18.911 -1.122 22.618 1.00 79.06 124 PHE A C 1
ATOM 965 O O . PHE A 1 124 ? -18.269 -1.424 21.611 1.00 79.06 124 PHE A O 1
ATOM 972 N N . LEU A 1 125 ? -19.307 0.133 22.858 1.00 78.69 125 LEU A N 1
ATOM 973 C CA . LEU A 1 125 ? -19.003 1.247 21.956 1.00 78.69 125 LEU A CA 1
ATOM 974 C C . LEU A 1 125 ? -17.496 1.488 21.840 1.00 78.69 125 LEU A C 1
ATOM 976 O O . LEU A 1 125 ? -17.010 1.665 20.724 1.00 78.69 125 LEU A O 1
ATOM 980 N N . ASP A 1 126 ? -16.762 1.427 22.947 1.00 77.00 126 ASP A N 1
ATOM 981 C CA . ASP A 1 126 ? -15.307 1.588 22.961 1.00 77.00 126 ASP A CA 1
ATOM 982 C C . ASP A 1 126 ? -14.621 0.454 22.198 1.00 77.00 126 ASP A C 1
ATOM 984 O O . ASP A 1 126 ? -13.767 0.703 21.345 1.00 77.00 126 ASP A O 1
ATOM 988 N N . THR A 1 127 ? -15.072 -0.788 22.403 1.00 75.94 127 THR A N 1
ATOM 989 C CA . THR A 1 127 ? -14.586 -1.949 21.642 1.00 75.94 127 THR A CA 1
ATOM 990 C C . THR A 1 127 ? -14.845 -1.769 20.147 1.00 75.94 127 THR A C 1
ATOM 992 O O . THR A 1 127 ? -13.951 -1.975 19.327 1.00 75.94 127 THR A O 1
ATOM 995 N N . ARG A 1 128 ? -16.053 -1.336 19.768 1.00 78.62 128 ARG A N 1
ATOM 996 C CA . ARG A 1 128 ? -16.412 -1.087 18.368 1.00 78.62 128 ARG A CA 1
ATOM 997 C C . ARG A 1 128 ? -15.554 0.017 17.754 1.00 78.62 128 ARG A C 1
ATOM 999 O O . ARG A 1 128 ? -15.073 -0.150 16.638 1.00 78.62 128 ARG A O 1
ATOM 1006 N N . ASN A 1 129 ? -15.371 1.133 18.457 1.00 74.94 129 ASN A N 1
ATOM 1007 C CA . ASN A 1 129 ? -14.580 2.264 17.976 1.00 74.94 129 ASN A CA 1
ATOM 1008 C C . ASN A 1 129 ? -13.098 1.878 17.829 1.00 74.94 129 ASN A C 1
ATOM 1010 O O . ASN A 1 129 ? -12.475 2.241 16.835 1.00 74.94 129 ASN A O 1
ATOM 1014 N N . CYS A 1 130 ? -12.562 1.078 18.756 1.00 74.50 130 CYS A N 1
ATOM 1015 C CA . CYS A 1 130 ? -11.214 0.516 18.671 1.00 74.50 130 CYS A CA 1
ATOM 1016 C C . CYS A 1 130 ? -11.049 -0.390 17.438 1.00 74.50 130 CYS A C 1
ATOM 1018 O O . CYS A 1 130 ? -10.105 -0.224 16.665 1.00 74.50 130 CYS A O 1
ATOM 1020 N N . ILE A 1 131 ? -12.004 -1.296 17.191 1.00 69.69 131 ILE A N 1
ATOM 1021 C CA . ILE A 1 131 ? -11.997 -2.161 15.999 1.00 69.69 131 ILE A CA 1
ATOM 1022 C C . ILE A 1 131 ? -12.096 -1.330 14.713 1.00 69.69 131 ILE A C 1
ATOM 1024 O O . ILE A 1 131 ? -11.374 -1.600 13.757 1.00 69.69 131 ILE A O 1
ATOM 1028 N N . ALA A 1 132 ? -12.963 -0.316 14.680 1.00 73.12 132 ALA A N 1
ATOM 1029 C CA . ALA A 1 132 ? -13.119 0.552 13.516 1.00 73.12 132 ALA A CA 1
ATOM 1030 C C . ALA A 1 132 ? -11.822 1.311 13.194 1.00 73.12 132 ALA A C 1
ATOM 1032 O O . ALA A 1 132 ? -11.370 1.283 12.051 1.00 73.12 132 ALA A O 1
ATOM 1033 N N . ALA A 1 133 ? -11.185 1.909 14.206 1.00 73.44 133 ALA A N 1
ATOM 1034 C CA . ALA A 1 133 ? -9.898 2.583 14.047 1.00 73.44 133 ALA A CA 1
ATOM 1035 C C . ALA A 1 133 ? -8.803 1.615 13.571 1.00 73.44 133 ALA A C 1
ATOM 1037 O O . ALA A 1 133 ? -7.981 1.975 12.732 1.00 73.44 133 ALA A O 1
ATOM 1038 N N . ARG A 1 134 ? -8.809 0.368 14.057 1.00 70.62 134 ARG A N 1
ATOM 1039 C CA . ARG A 1 134 ? -7.872 -0.665 13.605 1.00 70.62 134 ARG A CA 1
ATOM 1040 C C . ARG A 1 134 ? -8.025 -0.971 12.112 1.00 70.62 134 ARG A C 1
ATOM 1042 O O . ARG A 1 134 ? -7.018 -1.020 11.414 1.00 70.62 134 ARG A O 1
ATOM 1049 N N . LEU A 1 135 ? -9.253 -1.165 11.632 1.00 68.06 135 LEU A N 1
ATOM 1050 C CA . LEU A 1 135 ? -9.511 -1.451 10.215 1.00 68.06 135 LEU A CA 1
ATOM 1051 C C . LEU A 1 135 ? -9.077 -0.290 9.310 1.00 68.06 135 LEU A C 1
ATOM 1053 O O . LEU A 1 135 ? -8.475 -0.520 8.267 1.00 68.06 135 LEU A O 1
ATOM 1057 N N . GLU A 1 136 ? -9.333 0.953 9.725 1.00 75.31 136 GLU A N 1
ATOM 1058 C CA . GLU A 1 136 ? -8.894 2.143 8.983 1.00 75.31 136 GLU A CA 1
ATOM 1059 C C . GLU A 1 136 ? -7.361 2.226 8.893 1.00 75.31 136 GLU A C 1
ATOM 1061 O O . GLU A 1 136 ? -6.814 2.541 7.839 1.00 75.31 136 GLU A O 1
ATOM 1066 N N . MET A 1 137 ? -6.650 1.886 9.972 1.00 69.75 137 MET A N 1
ATOM 1067 C CA . MET A 1 137 ? -5.184 1.835 9.961 1.00 69.75 137 MET A CA 1
ATOM 1068 C C . MET A 1 137 ? -4.631 0.717 9.068 1.00 69.75 137 MET A C 1
ATOM 1070 O O . MET A 1 137 ? -3.599 0.921 8.431 1.00 69.75 137 MET A O 1
ATOM 1074 N N . GLU A 1 138 ? -5.288 -0.446 9.009 1.00 66.50 138 GLU A N 1
ATOM 1075 C CA . GLU A 1 138 ? -4.889 -1.547 8.120 1.00 66.50 138 GLU A CA 1
ATOM 1076 C C . GLU A 1 138 ? -5.033 -1.145 6.638 1.00 66.50 138 GLU A C 1
ATOM 1078 O O . GLU A 1 138 ? -4.086 -1.334 5.872 1.00 66.50 138 GLU A O 1
ATOM 1083 N N . ASP A 1 139 ? -6.143 -0.500 6.258 1.00 70.50 139 ASP A N 1
ATOM 1084 C CA . ASP A 1 139 ? -6.370 0.001 4.891 1.00 70.50 139 ASP A CA 1
ATOM 1085 C C . ASP A 1 139 ? -5.339 1.074 4.494 1.00 70.50 139 ASP A C 1
ATOM 1087 O O . ASP A 1 139 ? -4.707 0.993 3.440 1.00 70.50 139 ASP A O 1
ATOM 1091 N N . GLU A 1 140 ? -5.081 2.062 5.358 1.00 74.00 140 GLU A N 1
ATOM 1092 C CA . GLU A 1 140 ? -4.052 3.080 5.097 1.00 74.00 140 GLU A CA 1
ATOM 1093 C C . GLU A 1 140 ? -2.640 2.480 4.993 1.00 74.00 140 GLU A C 1
ATOM 1095 O O . GLU A 1 140 ? -1.839 2.911 4.158 1.00 74.00 140 GLU A O 1
ATOM 1100 N N . ASN A 1 141 ? -2.326 1.456 5.790 1.00 73.00 141 ASN A N 1
ATOM 1101 C CA . ASN A 1 141 ? -1.041 0.767 5.706 1.00 73.00 141 ASN A CA 1
ATOM 1102 C C . ASN A 1 141 ? -0.883 0.002 4.381 1.00 73.00 141 ASN A C 1
ATOM 1104 O O . ASN A 1 141 ? 0.174 0.077 3.756 1.00 73.00 141 ASN A O 1
ATOM 1108 N N . GLU A 1 142 ? -1.934 -0.670 3.911 1.00 71.50 142 GLU A N 1
ATOM 1109 C CA . GLU A 1 142 ? -1.931 -1.353 2.613 1.00 71.50 142 GLU A CA 1
ATOM 1110 C C . GLU A 1 142 ? -1.728 -0.359 1.454 1.00 71.50 142 GLU A C 1
ATOM 1112 O O . GLU A 1 142 ? -0.979 -0.624 0.509 1.00 71.50 142 GLU A O 1
ATOM 1117 N N . LYS A 1 143 ? -2.329 0.837 1.541 1.00 73.81 143 LYS A N 1
ATOM 1118 C CA . LYS A 1 143 ? -2.109 1.919 0.563 1.00 73.81 143 LYS A CA 1
ATOM 1119 C C . LYS A 1 143 ? -0.659 2.398 0.554 1.00 73.81 143 LYS A C 1
ATOM 1121 O O . LYS A 1 143 ? -0.089 2.582 -0.523 1.00 73.81 143 LYS A O 1
ATOM 1126 N N . LEU A 1 144 ? -0.056 2.592 1.728 1.00 75.12 144 LEU A N 1
ATOM 1127 C CA . LEU A 1 144 ? 1.351 2.986 1.849 1.00 75.12 144 LEU A CA 1
ATOM 1128 C C . LEU A 1 144 ? 2.298 1.907 1.309 1.00 75.12 144 LEU A C 1
ATOM 1130 O O . LEU A 1 144 ? 3.281 2.239 0.650 1.00 75.12 144 LEU A O 1
ATOM 1134 N N . GLU A 1 145 ? 1.995 0.631 1.538 1.00 74.25 145 GLU A N 1
ATOM 1135 C CA . GLU A 1 145 ? 2.788 -0.488 1.024 1.00 74.25 145 GLU A CA 1
ATOM 1136 C C . GLU A 1 145 ? 2.721 -0.568 -0.507 1.00 74.25 145 GLU A C 1
ATOM 1138 O O . GLU A 1 145 ? 3.761 -0.658 -1.161 1.00 74.25 145 GLU A O 1
ATOM 1143 N N . ARG A 1 146 ? 1.534 -0.393 -1.105 1.00 73.56 146 ARG A N 1
ATOM 1144 C CA . ARG A 1 146 ? 1.389 -0.267 -2.568 1.00 73.56 146 ARG A CA 1
ATOM 1145 C C . ARG A 1 146 ? 2.172 0.924 -3.137 1.00 73.56 146 ARG A C 1
ATOM 1147 O O . ARG A 1 146 ? 2.796 0.795 -4.188 1.00 73.56 146 ARG A O 1
ATOM 1154 N N . LEU A 1 147 ? 2.167 2.074 -2.452 1.00 79.94 147 LEU A N 1
ATOM 1155 C CA . LEU A 1 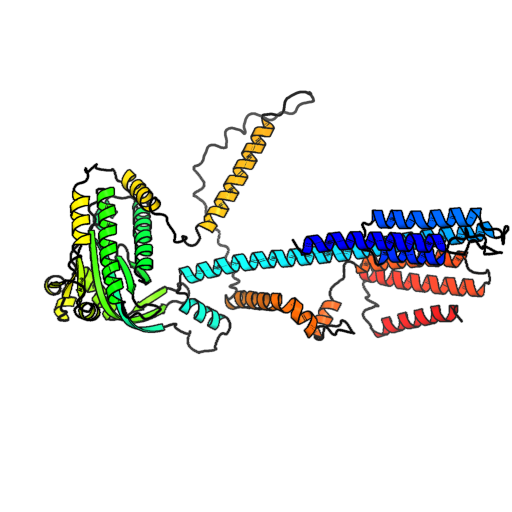147 ? 2.972 3.246 -2.835 1.00 79.94 147 LEU A CA 1
ATOM 1156 C C . LEU A 1 147 ? 4.467 2.935 -2.816 1.00 79.94 147 LEU A C 1
ATOM 1158 O O . LEU A 1 147 ? 5.168 3.260 -3.774 1.00 79.94 147 LEU A O 1
ATOM 1162 N N . LEU A 1 148 ? 4.948 2.277 -1.765 1.00 80.25 148 LEU A N 1
ATOM 1163 C CA . LEU A 1 148 ? 6.352 1.903 -1.639 1.00 80.25 148 LEU A CA 1
ATOM 1164 C C . LEU A 1 148 ? 6.790 0.964 -2.774 1.00 80.25 148 LEU A C 1
ATOM 1166 O O . LEU A 1 148 ? 7.808 1.218 -3.416 1.00 80.25 148 LEU A O 1
ATOM 1170 N N . LEU A 1 149 ? 5.989 -0.065 -3.062 1.00 78.69 149 LEU A N 1
ATOM 1171 C CA . LEU A 1 149 ? 6.276 -1.066 -4.096 1.00 78.69 149 LEU A CA 1
ATOM 1172 C C . LEU A 1 149 ? 6.182 -0.517 -5.527 1.00 78.69 149 LEU A C 1
ATOM 1174 O O . LEU A 1 149 ? 6.784 -1.071 -6.441 1.00 78.69 149 LEU A O 1
ATOM 1178 N N . SER A 1 150 ? 5.468 0.593 -5.734 1.00 77.19 150 SER A N 1
ATOM 1179 C CA . SER A 1 150 ? 5.452 1.279 -7.034 1.00 77.19 150 SER A CA 1
ATOM 1180 C C . SER A 1 150 ? 6.758 2.022 -7.349 1.00 77.19 150 SER A C 1
ATOM 1182 O O . SER A 1 150 ? 7.037 2.307 -8.512 1.00 77.19 150 SER A O 1
ATOM 1184 N N . VAL A 1 151 ? 7.555 2.343 -6.323 1.00 77.25 151 VAL A N 1
ATOM 1185 C CA . VAL A 1 151 ? 8.830 3.070 -6.452 1.00 77.25 151 VAL A CA 1
ATOM 1186 C C . VAL A 1 151 ? 10.023 2.124 -6.339 1.00 77.25 151 VAL A C 1
ATOM 1188 O O . VAL A 1 151 ? 11.045 2.345 -6.988 1.00 77.25 151 VAL A O 1
ATOM 1191 N N . LEU A 1 152 ? 9.909 1.089 -5.503 1.00 81.25 152 LEU A N 1
ATOM 1192 C CA . LEU A 1 152 ? 10.993 0.177 -5.163 1.00 81.25 152 LEU A CA 1
ATOM 1193 C C . LEU A 1 152 ? 10.593 -1.285 -5.391 1.00 81.25 152 LEU A C 1
ATOM 1195 O O . LEU A 1 152 ? 9.499 -1.679 -4.989 1.00 81.25 152 LEU A O 1
ATOM 1199 N N . PRO A 1 153 ? 11.492 -2.127 -5.930 1.00 78.19 153 PRO A N 1
ATOM 1200 C CA . PRO A 1 153 ? 11.276 -3.568 -5.980 1.00 78.19 153 PRO A CA 1
ATOM 1201 C C . PRO A 1 153 ? 11.042 -4.170 -4.588 1.00 78.19 153 PRO A C 1
ATOM 1203 O O . PRO A 1 153 ? 11.651 -3.745 -3.604 1.00 78.19 153 PRO A O 1
ATOM 1206 N N . GLN A 1 154 ? 10.212 -5.213 -4.517 1.00 76.88 154 GLN A N 1
ATOM 1207 C CA . GLN A 1 154 ? 9.745 -5.798 -3.254 1.00 76.88 154 GLN A CA 1
ATOM 1208 C C . GLN A 1 154 ? 10.877 -6.266 -2.329 1.00 76.88 154 GLN A C 1
ATOM 1210 O O . GLN A 1 154 ? 10.831 -6.004 -1.129 1.00 76.88 154 GLN A O 1
ATOM 1215 N N . HIS A 1 155 ? 11.909 -6.916 -2.874 1.00 76.00 155 HIS A N 1
ATOM 1216 C CA . HIS A 1 155 ? 13.045 -7.404 -2.086 1.00 76.00 155 HIS A CA 1
ATOM 1217 C C . HIS A 1 155 ? 13.808 -6.254 -1.404 1.00 76.00 155 HIS A C 1
ATOM 1219 O O . HIS A 1 155 ? 14.074 -6.332 -0.205 1.00 76.00 155 HIS A O 1
ATOM 1225 N N . VAL A 1 156 ? 14.068 -5.149 -2.120 1.00 77.56 156 VAL A N 1
ATOM 1226 C CA . VAL A 1 156 ? 14.730 -3.970 -1.536 1.00 77.56 156 VAL A CA 1
ATOM 1227 C C . VAL A 1 156 ? 13.806 -3.252 -0.560 1.00 77.56 156 VAL A C 1
ATOM 1229 O O . VAL A 1 156 ? 14.241 -2.844 0.511 1.00 77.56 156 VAL A O 1
ATOM 1232 N N . ALA A 1 157 ? 12.519 -3.122 -0.892 1.00 79.75 157 ALA A N 1
ATOM 1233 C CA . ALA A 1 157 ? 11.540 -2.474 -0.026 1.00 79.75 157 ALA A CA 1
ATOM 1234 C C . ALA A 1 157 ? 11.421 -3.178 1.337 1.00 79.75 157 ALA A C 1
ATOM 1236 O O . ALA A 1 157 ? 11.331 -2.505 2.364 1.00 79.75 157 ALA A O 1
ATOM 1237 N N . MET A 1 158 ? 11.458 -4.516 1.363 1.00 76.69 158 MET A N 1
ATOM 1238 C CA . MET A 1 158 ? 11.429 -5.297 2.604 1.00 76.69 158 MET A CA 1
ATOM 1239 C C . MET A 1 158 ? 12.711 -5.132 3.426 1.00 76.69 158 MET A C 1
ATOM 1241 O O . MET A 1 158 ? 12.617 -4.931 4.637 1.00 76.69 158 MET A O 1
ATOM 1245 N N . GLU A 1 159 ? 13.884 -5.155 2.788 1.00 77.06 159 GLU A N 1
ATOM 1246 C CA . GLU A 1 159 ? 15.164 -4.919 3.471 1.00 77.06 159 GLU A CA 1
ATOM 1247 C C . GLU A 1 159 ? 15.223 -3.502 4.066 1.00 77.06 159 GLU A C 1
ATOM 1249 O O . GLU A 1 159 ? 15.497 -3.332 5.253 1.00 77.06 159 GLU A O 1
ATOM 1254 N N . MET A 1 160 ? 14.839 -2.490 3.281 1.00 74.81 160 MET A N 1
ATOM 1255 C CA . MET A 1 160 ? 14.749 -1.098 3.732 1.00 74.81 160 MET A CA 1
ATOM 1256 C C . MET A 1 160 ? 13.769 -0.924 4.892 1.00 74.81 160 MET A C 1
ATOM 1258 O O . MET A 1 160 ? 14.046 -0.189 5.839 1.00 74.81 160 MET A O 1
ATOM 1262 N N . LYS A 1 161 ? 12.609 -1.588 4.831 1.00 75.56 161 LYS A N 1
ATOM 1263 C CA . LYS A 1 161 ? 11.604 -1.561 5.901 1.00 75.56 161 LYS A CA 1
ATOM 1264 C C . LYS A 1 161 ? 12.172 -2.157 7.189 1.00 75.56 161 LYS A C 1
ATOM 1266 O O . LYS A 1 161 ? 12.003 -1.548 8.242 1.00 75.56 161 LYS A O 1
ATOM 1271 N N . ALA A 1 162 ? 12.867 -3.291 7.104 1.00 72.81 162 ALA A N 1
ATOM 1272 C CA . ALA A 1 162 ? 13.508 -3.926 8.253 1.00 72.81 162 ALA A CA 1
ATOM 1273 C C . ALA A 1 162 ? 14.584 -3.023 8.881 1.00 72.81 162 ALA A C 1
ATOM 1275 O O . ALA A 1 162 ? 14.563 -2.800 10.090 1.00 72.81 162 ALA A O 1
ATOM 1276 N N . ASP A 1 163 ? 15.448 -2.413 8.068 1.00 71.62 163 ASP A N 1
ATOM 1277 C CA . ASP A 1 163 ? 16.507 -1.521 8.557 1.00 71.62 163 ASP A CA 1
ATOM 1278 C C . ASP A 1 163 ? 15.963 -0.223 9.180 1.00 71.62 163 ASP A C 1
ATOM 1280 O O . ASP A 1 163 ? 16.539 0.305 10.130 1.00 71.62 163 ASP A O 1
ATOM 1284 N N . ILE A 1 164 ? 14.827 0.295 8.695 1.00 69.38 164 ILE A N 1
ATOM 1285 C CA . ILE A 1 164 ? 14.143 1.440 9.323 1.00 69.38 164 ILE A CA 1
ATOM 1286 C C . ILE A 1 164 ? 13.560 1.056 10.691 1.00 69.38 164 ILE A C 1
ATOM 1288 O O . ILE A 1 164 ? 13.541 1.886 11.602 1.00 69.38 164 ILE A O 1
ATOM 1292 N N . MET A 1 165 ? 13.063 -0.176 10.835 1.00 64.69 165 MET A N 1
ATOM 1293 C CA . MET A 1 165 ? 12.476 -0.676 12.084 1.00 64.69 165 MET A CA 1
ATOM 1294 C C . MET A 1 165 ? 13.539 -0.946 13.155 1.00 64.69 165 MET A C 1
ATOM 1296 O O . MET A 1 165 ? 13.280 -0.734 14.339 1.00 64.69 165 MET A O 1
ATOM 1300 N N . SER A 1 166 ? 14.737 -1.370 12.753 1.00 67.12 166 SER A N 1
ATOM 1301 C CA . SER A 1 166 ? 15.888 -1.561 13.637 1.00 67.12 166 SER A CA 1
ATOM 1302 C C . SER A 1 166 ? 17.098 -0.787 13.104 1.00 67.12 166 SER A C 1
ATOM 1304 O O . SER A 1 166 ? 17.944 -1.378 12.427 1.00 67.12 166 SER A O 1
ATOM 1306 N N . PRO A 1 167 ? 17.195 0.528 13.381 1.00 63.09 167 PRO A N 1
ATOM 1307 C CA . PRO A 1 167 ? 18.290 1.340 12.877 1.00 63.09 167 PRO A CA 1
ATOM 1308 C C . PRO A 1 167 ? 19.608 0.851 13.476 1.00 63.09 167 PRO A C 1
ATOM 1310 O O . PRO A 1 167 ? 19.858 0.988 14.672 1.00 63.09 167 PRO A O 1
ATOM 1313 N N . VAL A 1 168 ? 20.457 0.270 12.634 1.00 61.16 168 VAL A N 1
ATOM 1314 C CA . VAL A 1 168 ? 21.836 -0.047 12.997 1.00 61.16 168 VAL A CA 1
ATOM 1315 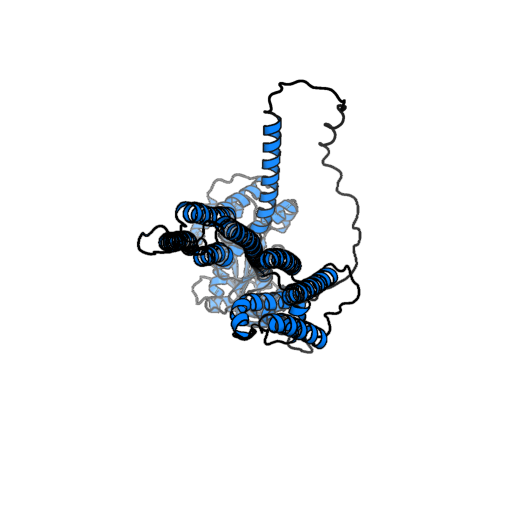C C . VAL A 1 168 ? 22.614 1.267 12.999 1.00 61.16 168 VAL A C 1
ATOM 1317 O O . VAL A 1 168 ? 22.719 1.930 11.965 1.00 61.16 168 VAL A O 1
ATOM 1320 N N . GLU A 1 169 ? 23.136 1.673 14.157 1.00 54.25 169 GLU A N 1
ATOM 1321 C CA . GLU A 1 169 ? 23.996 2.854 14.261 1.00 54.25 169 GLU A CA 1
ATOM 1322 C C . GLU A 1 169 ? 25.306 2.602 13.499 1.00 54.25 169 GLU A C 1
ATOM 1324 O O . GLU A 1 169 ? 26.194 1.882 13.951 1.00 54.25 169 GLU A O 1
ATOM 1329 N N . GLY A 1 170 ? 25.414 3.180 12.304 1.00 60.41 170 GLY A N 1
ATOM 1330 C CA . GLY A 1 170 ? 26.615 3.161 11.475 1.00 60.41 170 GLY A CA 1
ATOM 1331 C C . GLY A 1 170 ? 26.997 4.573 11.034 1.00 60.41 170 GLY A C 1
ATOM 1332 O O . GLY A 1 170 ? 26.139 5.436 10.864 1.00 60.41 170 GLY A O 1
ATOM 1333 N N . GLN A 1 171 ? 28.294 4.819 10.821 1.00 51.28 171 GLN A N 1
ATOM 1334 C CA . GLN A 1 171 ? 28.804 6.117 10.342 1.00 51.28 171 GLN A CA 1
ATOM 1335 C C . GLN A 1 171 ? 28.373 6.449 8.900 1.00 51.28 171 GLN A C 1
ATOM 1337 O O . GLN A 1 171 ? 28.412 7.612 8.499 1.00 51.28 171 GLN A O 1
ATOM 1342 N N . PHE A 1 172 ? 27.936 5.451 8.124 1.00 56.59 172 PHE A N 1
ATOM 1343 C CA . PHE A 1 172 ? 27.468 5.611 6.749 1.00 56.59 172 PHE A CA 1
ATOM 1344 C C . PHE A 1 172 ? 26.015 5.156 6.610 1.00 56.59 172 PHE A C 1
ATOM 1346 O O . PHE A 1 172 ? 25.601 4.166 7.209 1.00 56.59 172 PHE A O 1
ATOM 1353 N N . HIS A 1 173 ? 25.251 5.861 5.773 1.00 62.38 173 HIS A N 1
ATOM 1354 C CA . HIS A 1 173 ? 23.920 5.410 5.373 1.00 62.38 173 HIS A CA 1
ATOM 1355 C C . HIS A 1 173 ? 24.067 4.117 4.563 1.00 62.38 173 HIS A C 1
ATOM 1357 O O . HIS A 1 173 ? 24.840 4.085 3.603 1.00 62.38 173 HIS A O 1
ATOM 1363 N N . LYS A 1 174 ? 23.340 3.059 4.940 1.00 66.75 174 LYS A N 1
ATOM 1364 C CA . LYS A 1 174 ? 23.376 1.777 4.228 1.00 66.75 174 LYS A CA 1
ATOM 1365 C C . LYS A 1 174 ? 22.878 1.974 2.793 1.00 66.75 174 LYS A C 1
ATOM 1367 O O . LYS A 1 174 ? 21.769 2.461 2.577 1.00 66.75 174 LYS A O 1
ATOM 1372 N N . ILE A 1 175 ? 23.724 1.631 1.823 1.00 73.06 175 ILE A N 1
ATOM 1373 C CA . ILE A 1 175 ? 23.401 1.694 0.397 1.00 73.06 175 ILE A CA 1
ATOM 1374 C C . ILE A 1 175 ? 22.988 0.289 -0.042 1.00 73.06 175 ILE A C 1
ATOM 1376 O O . ILE A 1 175 ? 23.752 -0.659 0.127 1.00 73.06 175 ILE A O 1
ATOM 1380 N N . TYR A 1 176 ? 21.782 0.157 -0.590 1.00 79.62 176 TYR A N 1
ATOM 1381 C CA . TYR A 1 176 ? 21.232 -1.123 -1.038 1.00 79.62 176 TYR A CA 1
ATOM 1382 C C . TYR A 1 176 ? 21.705 -1.380 -2.461 1.00 79.62 176 TYR A C 1
ATOM 1384 O O . TYR A 1 176 ? 21.119 -0.858 -3.408 1.00 79.62 176 TYR A O 1
ATOM 1392 N N . ILE A 1 177 ? 22.805 -2.117 -2.597 1.00 84.69 177 ILE A N 1
ATOM 1393 C CA . ILE A 1 177 ? 23.420 -2.447 -3.880 1.00 84.69 177 ILE A CA 1
ATOM 1394 C C . ILE A 1 177 ? 23.672 -3.951 -3.945 1.00 84.69 177 ILE A C 1
ATOM 1396 O O . ILE A 1 177 ? 24.246 -4.529 -3.025 1.00 84.69 177 ILE A O 1
ATOM 1400 N N . GLN A 1 178 ? 23.289 -4.564 -5.060 1.00 86.25 178 GLN A N 1
ATOM 1401 C CA . GLN A 1 178 ? 23.487 -5.977 -5.353 1.00 86.25 178 GLN A CA 1
ATOM 1402 C C . GLN A 1 178 ? 24.125 -6.135 -6.736 1.00 86.25 178 GLN A C 1
ATOM 1404 O O . GLN A 1 178 ? 23.813 -5.403 -7.677 1.00 86.25 178 GLN A O 1
ATOM 1409 N N . ARG A 1 179 ? 25.060 -7.080 -6.855 1.00 91.06 179 ARG A N 1
ATOM 1410 C CA . ARG A 1 179 ? 25.695 -7.438 -8.128 1.00 91.06 179 ARG A CA 1
ATOM 1411 C C . ARG A 1 179 ? 25.010 -8.679 -8.680 1.00 91.06 179 ARG A C 1
ATOM 1413 O O . ARG A 1 179 ? 24.964 -9.695 -7.997 1.00 91.06 179 ARG A O 1
ATOM 1420 N N . HIS A 1 180 ? 24.569 -8.597 -9.927 1.00 92.56 180 HIS A N 1
ATOM 1421 C CA . HIS A 1 180 ? 24.013 -9.717 -10.672 1.00 92.56 180 HIS A CA 1
ATOM 1422 C C . HIS A 1 180 ? 24.887 -10.009 -11.886 1.00 92.56 180 HIS A C 1
ATOM 1424 O O . HIS A 1 180 ? 25.353 -9.104 -12.584 1.00 92.56 180 HIS A O 1
ATOM 1430 N N . GLU A 1 181 ? 25.121 -11.290 -12.121 1.00 92.06 181 GLU A N 1
ATOM 1431 C CA . GLU A 1 181 ? 25.814 -11.798 -13.300 1.00 92.06 181 GLU A CA 1
ATOM 1432 C C . GLU A 1 181 ? 24.791 -12.472 -14.211 1.00 92.06 181 GLU A C 1
ATOM 1434 O O . GLU A 1 181 ? 23.758 -12.936 -13.731 1.00 92.06 181 GLU A O 1
ATOM 1439 N N . ASN A 1 182 ? 25.081 -12.521 -15.511 1.00 92.88 182 ASN A N 1
ATOM 1440 C CA . ASN A 1 182 ? 24.232 -13.161 -16.520 1.00 92.88 182 ASN A CA 1
ATOM 1441 C C . ASN A 1 182 ? 22.821 -12.557 -16.568 1.00 92.88 182 ASN A C 1
ATOM 1443 O O . ASN A 1 182 ? 21.812 -13.227 -16.374 1.00 92.88 182 ASN A O 1
ATOM 1447 N N . VAL A 1 183 ? 22.769 -11.251 -16.820 1.00 97.06 183 VAL A N 1
ATOM 1448 C CA . VAL A 1 183 ? 21.526 -10.525 -17.095 1.00 97.06 183 VAL A CA 1
ATOM 1449 C C . VAL A 1 183 ? 21.489 -10.099 -18.555 1.00 97.06 183 VAL A C 1
ATOM 1451 O O . VAL A 1 183 ? 22.538 -9.895 -19.170 1.00 97.06 183 VAL A O 1
ATOM 1454 N N . SER A 1 184 ? 20.293 -9.916 -19.110 1.00 97.88 184 SER A N 1
ATOM 1455 C CA . SER A 1 184 ? 20.116 -9.348 -20.452 1.00 97.88 184 SER A CA 1
ATOM 1456 C C . SER A 1 184 ? 19.454 -7.991 -20.379 1.00 97.88 184 SER A C 1
ATOM 1458 O O . SER A 1 184 ? 18.393 -7.827 -19.785 1.00 97.88 184 SER A O 1
ATOM 1460 N N . ILE A 1 185 ? 20.101 -7.018 -20.996 1.00 98.06 185 ILE A N 1
ATOM 1461 C CA . ILE A 1 185 ? 19.755 -5.610 -20.939 1.00 98.06 185 ILE A CA 1
ATOM 1462 C C . ILE A 1 185 ? 19.163 -5.222 -22.288 1.00 98.06 185 ILE A C 1
ATOM 1464 O O . ILE A 1 185 ? 19.811 -5.447 -23.310 1.00 98.06 185 ILE A O 1
ATOM 1468 N N . LEU A 1 186 ? 17.966 -4.636 -22.288 1.00 98.00 186 LEU A N 1
ATOM 1469 C CA . LEU A 1 186 ? 17.251 -4.214 -23.489 1.00 98.00 186 LEU A CA 1
ATOM 1470 C C . LEU A 1 186 ? 17.002 -2.705 -23.461 1.00 98.00 186 LEU A C 1
ATOM 1472 O O . LEU A 1 186 ? 16.408 -2.175 -22.520 1.00 98.00 186 LEU A O 1
ATOM 1476 N N . PHE A 1 187 ? 17.422 -2.035 -24.530 1.00 98.06 187 PHE A N 1
ATOM 1477 C CA . PHE A 1 187 ? 17.035 -0.666 -24.858 1.00 98.06 187 PHE A CA 1
ATOM 1478 C C . PHE A 1 187 ? 16.170 -0.685 -26.115 1.00 98.06 187 PHE A C 1
ATOM 1480 O O . PHE A 1 187 ? 16.546 -1.291 -27.120 1.00 98.06 187 PHE A O 1
ATOM 1487 N N . ALA A 1 188 ? 15.015 -0.030 -26.056 1.00 96.56 188 ALA A N 1
ATOM 1488 C CA . ALA A 1 188 ? 14.104 0.100 -27.181 1.00 96.56 188 ALA A CA 1
ATOM 1489 C C . ALA A 1 188 ? 13.719 1.562 -27.383 1.00 96.56 188 ALA A C 1
ATOM 1491 O O . ALA A 1 188 ? 13.159 2.177 -26.482 1.00 96.56 188 ALA A O 1
ATOM 1492 N N . ASP A 1 189 ? 13.995 2.111 -28.560 1.00 95.50 189 ASP A N 1
ATOM 1493 C CA . ASP A 1 189 ? 13.725 3.513 -28.883 1.00 95.50 189 ASP A CA 1
ATOM 1494 C C . ASP A 1 189 ? 12.752 3.649 -30.057 1.00 95.50 189 ASP A C 1
ATOM 1496 O O . ASP A 1 189 ? 12.780 2.867 -31.018 1.00 95.50 189 ASP A O 1
ATOM 1500 N N . ILE A 1 190 ? 11.877 4.653 -29.982 1.00 91.75 190 ILE A N 1
ATOM 1501 C CA . ILE A 1 190 ? 10.833 4.880 -30.981 1.00 91.75 190 ILE A CA 1
ATOM 1502 C C . ILE A 1 190 ? 11.381 5.754 -32.111 1.00 91.75 190 ILE A C 1
ATOM 1504 O O . ILE A 1 190 ? 11.607 6.956 -31.990 1.00 91.75 190 ILE A O 1
ATOM 1508 N N . VAL A 1 191 ? 11.483 5.168 -33.297 1.00 90.50 191 VAL A N 1
ATOM 1509 C CA . VAL A 1 191 ? 11.882 5.882 -34.508 1.00 90.50 191 VAL A CA 1
ATOM 1510 C C . VAL A 1 191 ? 10.711 6.704 -35.039 1.00 90.50 191 VAL A C 1
ATOM 1512 O O . VAL A 1 191 ? 9.618 6.181 -35.257 1.00 90.50 191 VAL A O 1
ATOM 1515 N N . GLY A 1 192 ? 10.955 7.991 -35.296 1.00 84.25 192 GLY A N 1
ATOM 1516 C CA . GLY A 1 192 ? 9.942 8.932 -35.789 1.00 84.25 192 GLY A CA 1
ATOM 1517 C C . GLY A 1 192 ? 9.192 9.683 -34.684 1.00 84.25 192 GLY A C 1
ATOM 1518 O O . GLY A 1 192 ? 8.354 10.534 -34.986 1.00 84.25 192 GLY A O 1
ATOM 1519 N N . PHE A 1 193 ? 9.527 9.435 -33.413 1.00 83.94 193 PHE A N 1
ATOM 1520 C CA . PHE A 1 193 ? 8.893 10.083 -32.269 1.00 83.94 193 PHE A CA 1
ATOM 1521 C C . PHE A 1 193 ? 9.067 11.607 -32.250 1.00 83.94 193 PHE A C 1
ATOM 1523 O O . PHE A 1 193 ? 8.108 12.333 -32.009 1.00 83.94 193 PHE A O 1
ATOM 1530 N N . THR A 1 194 ? 10.257 12.120 -32.565 1.00 84.88 194 THR A N 1
ATOM 1531 C CA . THR A 1 194 ? 10.530 13.569 -32.623 1.00 84.88 194 THR A CA 1
ATOM 1532 C C . THR A 1 194 ? 9.646 14.299 -33.634 1.00 84.88 194 THR A C 1
ATOM 1534 O O . THR A 1 194 ? 9.127 15.378 -33.340 1.00 84.88 194 THR A O 1
ATOM 1537 N N . VAL A 1 195 ? 9.420 13.700 -34.807 1.00 83.00 195 VAL A N 1
ATOM 1538 C CA . VAL A 1 195 ? 8.514 14.257 -35.824 1.00 83.00 195 VAL A CA 1
ATOM 1539 C C . VAL A 1 195 ? 7.080 14.234 -35.309 1.00 83.00 195 VAL A C 1
ATOM 1541 O O . VAL A 1 195 ? 6.389 15.249 -35.393 1.00 83.00 195 VAL A O 1
ATOM 1544 N N . LEU A 1 196 ? 6.652 13.122 -34.708 1.00 79.31 196 LEU A N 1
ATOM 1545 C CA . LEU A 1 196 ? 5.323 13.007 -34.115 1.00 79.31 196 LEU A CA 1
ATOM 1546 C C . LEU A 1 196 ? 5.102 14.058 -33.017 1.00 79.31 196 LEU A C 1
ATOM 1548 O O . LEU A 1 196 ? 4.124 14.798 -33.060 1.00 79.31 196 LEU A O 1
ATOM 1552 N N . ALA A 1 197 ? 6.039 14.194 -32.081 1.00 84.06 197 ALA A N 1
ATOM 1553 C CA . ALA A 1 197 ? 5.969 15.148 -30.979 1.00 84.06 197 ALA A CA 1
ATOM 1554 C C . ALA A 1 197 ? 5.834 16.605 -31.457 1.00 84.06 197 ALA A C 1
ATOM 1556 O O . ALA A 1 197 ? 5.168 17.399 -30.797 1.00 84.06 197 ALA A O 1
ATOM 1557 N N . SER A 1 198 ? 6.400 16.950 -32.621 1.00 83.75 198 SER A N 1
ATOM 1558 C CA . SER A 1 198 ? 6.281 18.292 -33.213 1.00 83.75 198 SER A CA 1
ATOM 1559 C C . SER A 1 198 ? 4.880 18.614 -33.757 1.00 83.75 198 SER A C 1
ATOM 1561 O O . SER A 1 198 ? 4.521 19.784 -33.879 1.00 83.75 198 SER A O 1
ATOM 1563 N N . GLN A 1 199 ? 4.080 17.590 -34.068 1.00 78.19 199 GLN A N 1
ATOM 1564 C CA . GLN A 1 199 ? 2.757 17.719 -34.693 1.00 78.19 199 GLN A CA 1
ATOM 1565 C C . GLN A 1 199 ? 1.598 17.583 -33.693 1.00 78.19 199 GLN A C 1
ATOM 1567 O O . GLN A 1 199 ? 0.437 17.739 -34.071 1.00 78.19 199 GLN A O 1
ATOM 1572 N N . CYS A 1 200 ? 1.899 17.297 -32.425 1.00 73.19 200 CYS A N 1
ATOM 1573 C CA . CYS A 1 200 ? 0.916 16.960 -31.398 1.00 73.19 200 CYS A CA 1
ATOM 1574 C C . CYS A 1 200 ? 0.915 17.990 -30.269 1.00 73.19 200 CYS A C 1
ATOM 1576 O O . CYS A 1 200 ? 1.942 18.588 -29.947 1.00 73.19 200 CYS A O 1
ATOM 1578 N N . THR A 1 201 ? -0.224 18.162 -29.593 1.00 84.12 201 THR A N 1
ATOM 1579 C CA . THR A 1 201 ? -0.216 18.894 -28.321 1.00 84.12 201 THR A CA 1
ATOM 1580 C C . THR A 1 201 ? 0.464 18.058 -27.234 1.00 84.12 201 THR A C 1
ATOM 1582 O O . THR A 1 201 ? 0.404 16.828 -27.250 1.00 84.12 201 THR A O 1
ATOM 1585 N N . ALA A 1 202 ? 1.062 18.714 -26.233 1.00 84.19 202 ALA A N 1
ATOM 1586 C CA . ALA A 1 202 ? 1.727 18.019 -25.127 1.00 84.19 202 ALA A CA 1
ATOM 1587 C C . ALA A 1 202 ? 0.800 17.027 -24.396 1.00 84.19 202 ALA A C 1
ATOM 1589 O O . ALA A 1 202 ? 1.236 15.960 -23.978 1.00 84.19 202 ALA A O 1
ATOM 1590 N N . GLN A 1 203 ? -0.492 17.349 -24.270 1.00 77.00 203 GLN A N 1
ATOM 1591 C CA . GLN A 1 203 ? -1.468 16.485 -23.605 1.00 77.00 203 GLN A CA 1
ATOM 1592 C C . GLN A 1 203 ? -1.786 15.222 -24.414 1.00 77.00 203 GLN A C 1
ATOM 1594 O O . GLN A 1 203 ? -1.915 14.143 -23.839 1.00 77.00 203 GLN A O 1
ATOM 1599 N N . GLU A 1 204 ? -1.932 15.344 -25.733 1.00 74.12 204 GLU A N 1
ATOM 1600 C CA . GLU A 1 204 ? -2.180 14.198 -26.614 1.00 74.12 204 GLU A CA 1
ATOM 1601 C C . GLU A 1 204 ? -0.941 13.310 -26.725 1.00 74.12 204 GLU A C 1
ATOM 1603 O O . GLU A 1 204 ? -1.064 12.089 -26.669 1.00 74.12 204 GLU A O 1
ATOM 1608 N N . LEU A 1 205 ? 0.244 13.925 -26.788 1.00 80.56 205 LEU A N 1
ATOM 1609 C CA . LEU A 1 205 ? 1.516 13.217 -26.771 1.00 80.56 205 LEU A CA 1
ATOM 1610 C C . LEU A 1 205 ? 1.647 12.386 -25.489 1.00 80.56 205 LEU A C 1
ATOM 1612 O O . LEU A 1 205 ? 1.766 11.170 -25.565 1.00 80.56 205 LEU A O 1
ATOM 1616 N N . VAL A 1 206 ? 1.522 13.001 -24.307 1.00 82.31 206 VAL A N 1
ATOM 1617 C CA . VAL A 1 206 ? 1.644 12.287 -23.021 1.00 82.31 206 VAL A CA 1
ATOM 1618 C C . VAL A 1 206 ? 0.633 11.146 -22.893 1.00 82.31 206 VAL A C 1
ATOM 1620 O O . VAL A 1 206 ? 0.994 10.079 -22.406 1.00 82.31 206 VAL A O 1
ATOM 1623 N N . ARG A 1 207 ? -0.613 11.329 -23.352 1.00 76.19 207 ARG A N 1
ATOM 1624 C CA . ARG A 1 207 ? -1.612 10.246 -23.366 1.00 76.19 207 ARG A CA 1
ATOM 1625 C C . ARG A 1 207 ? -1.177 9.080 -24.248 1.00 76.19 207 ARG A C 1
ATOM 1627 O O . ARG A 1 207 ? -1.276 7.941 -23.812 1.00 76.19 207 ARG A O 1
ATOM 1634 N N . LEU A 1 208 ? -0.687 9.368 -25.453 1.00 76.69 208 LEU A N 1
ATOM 1635 C CA . LEU A 1 208 ? -0.203 8.349 -26.379 1.00 76.69 208 LEU A CA 1
ATOM 1636 C C . LEU A 1 208 ? 0.993 7.580 -25.802 1.00 76.69 208 LEU A C 1
ATOM 1638 O O . LEU A 1 208 ? 0.983 6.354 -25.851 1.00 76.69 208 LEU A O 1
ATOM 1642 N N . LEU A 1 209 ? 1.989 8.270 -25.226 1.00 81.88 209 LEU A N 1
ATOM 1643 C CA . LEU A 1 209 ? 3.129 7.587 -24.596 1.00 81.88 209 LEU A CA 1
ATOM 1644 C C . LEU A 1 209 ? 2.691 6.752 -23.399 1.00 81.88 209 LEU A C 1
ATOM 1646 O O . LEU A 1 209 ? 3.139 5.621 -23.272 1.00 81.88 209 LEU A O 1
ATOM 1650 N N . ASN A 1 210 ? 1.842 7.291 -22.521 1.00 82.44 210 ASN A N 1
ATOM 1651 C CA . ASN A 1 210 ? 1.399 6.571 -21.328 1.00 82.44 210 ASN A CA 1
ATOM 1652 C C . ASN A 1 210 ? 0.696 5.262 -21.698 1.00 82.44 210 ASN A C 1
ATOM 1654 O O . ASN A 1 210 ? 0.897 4.240 -21.054 1.00 82.44 210 ASN A O 1
ATOM 1658 N N . GLU A 1 211 ? -0.099 5.298 -22.759 1.00 78.31 211 GLU A N 1
ATOM 1659 C CA . GLU A 1 211 ? -0.832 4.142 -23.241 1.00 78.31 211 GLU A CA 1
ATOM 1660 C C . GLU A 1 211 ? 0.092 3.127 -23.950 1.00 78.31 211 GLU A C 1
ATOM 1662 O O . GLU A 1 211 ? 0.028 1.924 -23.689 1.00 78.31 211 GLU A O 1
ATOM 1667 N N . LEU A 1 212 ? 1.020 3.603 -24.790 1.00 82.88 212 LEU A N 1
ATOM 1668 C CA . LEU A 1 212 ? 2.015 2.751 -25.449 1.00 82.88 212 LEU A CA 1
ATOM 1669 C C . LEU A 1 212 ? 2.952 2.078 -24.435 1.00 82.88 212 LEU A C 1
ATOM 1671 O O . LEU A 1 212 ? 3.160 0.867 -24.490 1.00 82.88 212 LEU A O 1
ATOM 1675 N N . PHE A 1 213 ? 3.487 2.848 -23.488 1.00 89.19 213 PHE A N 1
ATOM 1676 C CA . PHE A 1 213 ? 4.345 2.326 -22.429 1.00 89.19 213 PHE A CA 1
ATOM 1677 C C . PHE A 1 213 ? 3.577 1.449 -21.444 1.00 89.19 213 PHE A C 1
ATOM 1679 O O . PHE A 1 213 ? 4.137 0.463 -20.987 1.00 89.19 213 PHE A O 1
ATOM 1686 N N . GLY A 1 214 ? 2.289 1.709 -21.202 1.00 86.69 214 GLY A N 1
ATOM 1687 C CA . GLY A 1 214 ? 1.428 0.786 -20.460 1.00 86.69 214 GLY A CA 1
ATOM 1688 C C . GLY A 1 214 ? 1.339 -0.594 -21.122 1.00 86.69 214 GLY A C 1
ATOM 1689 O O . GLY A 1 214 ? 1.385 -1.612 -20.435 1.00 86.69 214 GLY A O 1
ATOM 1690 N N . ARG A 1 215 ? 1.297 -0.659 -22.461 1.00 85.06 215 ARG A N 1
ATOM 1691 C CA . ARG A 1 215 ? 1.380 -1.935 -23.193 1.00 85.06 215 ARG A CA 1
ATOM 1692 C C . ARG A 1 215 ? 2.768 -2.571 -23.096 1.00 85.06 215 ARG A C 1
ATOM 1694 O O . ARG A 1 215 ? 2.864 -3.786 -22.967 1.00 85.06 215 ARG A O 1
ATOM 1701 N N . PHE A 1 216 ? 3.843 -1.787 -23.142 1.00 92.62 216 PHE A N 1
ATOM 1702 C CA . PHE A 1 216 ? 5.197 -2.323 -22.955 1.00 92.62 216 PHE A CA 1
ATOM 1703 C C . PHE A 1 216 ? 5.439 -2.838 -21.539 1.00 92.62 216 PHE A C 1
ATOM 1705 O O . PHE A 1 216 ? 6.125 -3.842 -21.389 1.00 92.62 216 PHE A O 1
ATOM 1712 N N . ASP A 1 217 ? 4.840 -2.226 -20.520 1.00 91.06 217 ASP A N 1
ATOM 1713 C CA . ASP A 1 217 ? 4.883 -2.736 -19.150 1.00 91.06 217 ASP A CA 1
ATOM 1714 C C . ASP A 1 217 ? 4.254 -4.137 -19.061 1.00 91.06 217 ASP A C 1
ATOM 1716 O O . ASP A 1 217 ? 4.783 -5.008 -18.371 1.00 91.06 217 ASP A O 1
ATOM 1720 N N . GLN A 1 218 ? 3.160 -4.381 -19.793 1.00 88.25 218 GLN A N 1
ATOM 1721 C CA . GLN A 1 218 ? 2.523 -5.702 -19.868 1.00 88.25 218 GLN A CA 1
ATOM 1722 C C . GLN A 1 218 ? 3.418 -6.715 -20.572 1.00 88.25 218 GLN A C 1
ATOM 1724 O O . GLN A 1 218 ? 3.697 -7.765 -20.006 1.00 88.25 218 GLN A O 1
ATOM 1729 N N . LEU A 1 219 ? 3.928 -6.373 -21.760 1.00 92.38 219 LEU A N 1
ATOM 1730 C CA . LEU A 1 219 ? 4.854 -7.242 -22.489 1.00 92.38 219 LEU A CA 1
ATOM 1731 C C . LEU A 1 219 ? 6.098 -7.556 -21.655 1.00 92.38 219 LEU A C 1
ATOM 1733 O O . LEU A 1 219 ? 6.592 -8.677 -21.692 1.00 92.38 219 LEU A O 1
ATOM 1737 N N . ALA A 1 220 ? 6.586 -6.582 -20.882 1.00 93.12 220 ALA A N 1
ATOM 1738 C CA . ALA A 1 220 ? 7.712 -6.767 -19.980 1.00 93.12 220 ALA A CA 1
ATOM 1739 C C . ALA A 1 220 ? 7.361 -7.758 -18.868 1.00 93.12 220 ALA A C 1
ATOM 1741 O O . ALA A 1 220 ? 8.148 -8.657 -18.597 1.00 93.12 220 ALA A O 1
ATOM 1742 N N . ASN A 1 221 ? 6.172 -7.658 -18.275 1.00 91.06 221 ASN A N 1
ATOM 1743 C CA . ASN A 1 221 ? 5.711 -8.629 -17.289 1.00 91.06 221 ASN A CA 1
ATOM 1744 C C . ASN A 1 221 ? 5.547 -10.041 -17.887 1.00 91.06 221 ASN A C 1
ATOM 1746 O O . ASN A 1 221 ? 6.022 -11.008 -17.294 1.00 91.06 221 ASN A O 1
ATOM 1750 N N . ASP A 1 222 ? 4.938 -10.152 -19.069 1.00 91.50 222 ASP A N 1
ATOM 1751 C CA . ASP A 1 222 ? 4.694 -11.425 -19.763 1.00 91.50 222 ASP A CA 1
ATOM 1752 C C . ASP A 1 222 ? 6.004 -12.112 -20.180 1.00 91.50 222 ASP A C 1
ATOM 1754 O O . ASP A 1 222 ? 6.141 -13.329 -20.067 1.00 91.50 222 ASP A O 1
ATOM 1758 N N . ASN A 1 223 ? 7.002 -11.322 -20.588 1.00 93.38 223 ASN A N 1
ATOM 1759 C CA . ASN A 1 223 ? 8.342 -11.789 -20.942 1.00 93.38 223 ASN A CA 1
ATOM 1760 C C . ASN A 1 223 ? 9.329 -11.759 -19.763 1.00 93.38 223 ASN A C 1
ATOM 1762 O O . ASN A 1 223 ? 10.535 -11.857 -19.976 1.00 93.38 223 ASN A O 1
ATOM 1766 N N . HIS A 1 224 ? 8.857 -11.615 -18.520 1.00 93.56 224 HIS A N 1
ATOM 1767 C CA . HIS A 1 224 ? 9.691 -11.633 -17.310 1.00 93.56 224 HIS A CA 1
ATOM 1768 C C . HIS A 1 224 ? 10.879 -10.649 -17.312 1.00 93.56 224 HIS A C 1
ATOM 1770 O O . HIS A 1 224 ? 11.956 -10.928 -16.781 1.00 93.56 224 HIS A O 1
ATOM 1776 N N . CYS A 1 225 ? 10.680 -9.479 -17.906 1.00 94.44 225 CYS A N 1
ATOM 1777 C CA . CYS A 1 225 ? 11.622 -8.373 -17.921 1.00 94.44 225 CYS A CA 1
ATOM 1778 C C . CYS A 1 225 ? 11.207 -7.313 -16.894 1.00 94.44 225 CYS A C 1
ATOM 1780 O O . CYS A 1 225 ? 10.074 -6.834 -16.881 1.00 94.44 225 CYS A O 1
ATOM 1782 N N . LEU A 1 226 ? 12.147 -6.875 -16.063 1.00 92.50 226 LEU A N 1
ATOM 1783 C CA . LEU A 1 226 ? 11.933 -5.783 -15.125 1.00 92.50 226 LEU A CA 1
ATOM 1784 C C . LEU A 1 226 ? 12.173 -4.443 -15.826 1.00 92.50 226 LEU A C 1
ATOM 1786 O O . LEU A 1 226 ? 13.287 -4.150 -16.267 1.00 92.50 226 LEU A O 1
ATOM 1790 N N . ARG A 1 227 ? 11.147 -3.590 -15.902 1.00 92.88 227 ARG A N 1
ATOM 1791 C CA . ARG A 1 227 ? 11.324 -2.199 -16.339 1.00 92.88 227 ARG A CA 1
ATOM 1792 C C . ARG A 1 227 ? 12.148 -1.428 -15.311 1.00 92.88 227 ARG A C 1
ATOM 1794 O O . ARG A 1 227 ? 11.757 -1.356 -14.149 1.00 92.88 227 ARG A O 1
ATOM 1801 N N . ILE A 1 228 ? 13.224 -0.779 -15.758 1.00 92.56 228 ILE A N 1
ATOM 1802 C CA . ILE A 1 228 ? 14.059 0.057 -14.887 1.00 92.56 228 ILE A CA 1
ATOM 1803 C C . ILE A 1 228 ? 13.634 1.522 -14.975 1.00 92.56 228 ILE A C 1
ATOM 1805 O O . ILE A 1 228 ? 13.275 2.131 -13.971 1.00 92.56 228 ILE A O 1
ATOM 1809 N N . LYS A 1 229 ? 13.645 2.102 -16.180 1.00 90.88 229 LYS A N 1
ATOM 1810 C CA . LYS A 1 229 ? 13.265 3.504 -16.397 1.00 90.88 229 LYS A CA 1
ATOM 1811 C C . LYS A 1 229 ? 12.829 3.755 -17.832 1.00 90.88 229 LYS A C 1
ATOM 1813 O O . LYS A 1 229 ? 13.159 3.006 -18.745 1.00 90.88 229 LYS A O 1
ATOM 1818 N N . ILE A 1 230 ? 12.102 4.851 -18.000 1.00 90.88 230 ILE A N 1
ATOM 1819 C CA . ILE A 1 230 ? 11.735 5.417 -19.294 1.00 90.88 230 ILE A CA 1
ATOM 1820 C C . ILE A 1 230 ? 12.565 6.690 -19.467 1.00 90.88 230 ILE A C 1
ATOM 1822 O O . ILE A 1 230 ? 12.555 7.564 -18.595 1.00 90.88 230 ILE A O 1
ATOM 1826 N N . LEU A 1 231 ? 13.313 6.775 -20.563 1.00 89.31 231 LEU A N 1
ATOM 1827 C CA . LEU A 1 231 ? 14.215 7.876 -20.891 1.00 89.31 231 LEU A CA 1
ATOM 1828 C C . LEU A 1 231 ? 13.686 8.603 -22.130 1.00 89.31 231 LEU A C 1
ATOM 1830 O O . LEU A 1 231 ? 14.124 8.344 -23.245 1.00 89.31 231 LEU A O 1
ATOM 1834 N N . GLY A 1 232 ? 12.724 9.507 -21.937 1.00 86.56 232 GLY A N 1
ATOM 1835 C CA . GLY A 1 232 ? 12.046 10.150 -23.066 1.00 86.56 232 GLY A CA 1
ATOM 1836 C C . GLY A 1 232 ? 11.174 9.148 -23.827 1.00 86.56 232 GLY A C 1
ATOM 1837 O O . GLY A 1 232 ? 10.198 8.649 -23.271 1.00 86.56 232 GLY A O 1
ATOM 1838 N N . ASP A 1 233 ? 11.524 8.881 -25.081 1.00 88.56 233 ASP A N 1
ATOM 1839 C CA . ASP A 1 233 ? 10.944 7.876 -25.981 1.00 88.56 233 ASP A CA 1
ATOM 1840 C C . ASP A 1 233 ? 11.602 6.494 -25.887 1.00 88.56 233 ASP A C 1
ATOM 1842 O O . ASP A 1 233 ? 11.047 5.515 -26.391 1.00 88.56 233 ASP A O 1
ATOM 1846 N N . CYS A 1 234 ? 12.721 6.393 -25.169 1.00 93.56 234 CYS A N 1
ATOM 1847 C CA . CYS A 1 234 ? 13.417 5.139 -24.954 1.00 93.56 234 CYS A CA 1
ATOM 1848 C C . CYS A 1 234 ? 12.854 4.374 -23.743 1.00 93.56 234 CYS A C 1
ATOM 1850 O O . CYS A 1 234 ? 12.763 4.893 -22.624 1.00 93.56 234 CYS A O 1
ATOM 1852 N N . TYR A 1 235 ? 12.514 3.107 -23.960 1.00 95.75 235 TYR A N 1
ATOM 1853 C CA . TYR A 1 235 ? 12.103 2.148 -22.946 1.00 95.75 235 TYR A CA 1
ATOM 1854 C C . TYR A 1 235 ? 13.267 1.213 -22.603 1.00 95.75 235 TYR A C 1
ATOM 1856 O O . TYR A 1 235 ? 13.856 0.585 -23.483 1.00 95.75 235 TYR A O 1
ATOM 1864 N N . TYR A 1 236 ? 13.587 1.105 -21.313 1.00 94.69 236 TYR A N 1
ATOM 1865 C CA . TYR A 1 236 ? 14.740 0.356 -20.823 1.00 94.69 236 TYR A CA 1
ATOM 1866 C C . TYR A 1 236 ? 14.334 -0.668 -19.753 1.00 94.69 236 TYR A C 1
ATOM 1868 O O . TYR A 1 236 ? 13.797 -0.319 -18.691 1.00 94.69 236 TYR A O 1
ATOM 1876 N N . CYS A 1 237 ? 14.606 -1.945 -20.030 1.00 96.06 237 CYS A N 1
ATOM 1877 C CA . CYS A 1 237 ? 14.307 -3.062 -19.137 1.00 96.06 237 CYS A CA 1
ATOM 1878 C C . CYS A 1 237 ? 15.440 -4.095 -19.095 1.00 96.06 237 CYS A C 1
ATOM 1880 O O . CYS A 1 237 ? 16.327 -4.128 -19.948 1.00 96.06 237 CYS A O 1
ATOM 1882 N N . VAL A 1 238 ? 15.422 -4.925 -18.052 1.00 96.94 238 VAL A N 1
ATOM 1883 C CA . VAL A 1 238 ? 16.445 -5.941 -17.795 1.00 96.94 238 VAL A CA 1
ATOM 1884 C C . VAL A 1 238 ? 15.775 -7.263 -17.433 1.00 96.94 238 VAL A C 1
ATOM 1886 O O . VAL A 1 238 ? 14.874 -7.303 -16.600 1.00 96.94 238 VAL A O 1
ATOM 1889 N N . SER A 1 239 ? 16.238 -8.347 -18.043 1.00 96.62 239 SER A N 1
ATOM 1890 C CA . SER A 1 239 ? 15.875 -9.724 -17.713 1.00 96.62 239 SER A CA 1
ATOM 1891 C C . SER A 1 239 ? 16.961 -10.363 -16.842 1.00 96.62 239 SER A C 1
ATOM 1893 O O . SER A 1 239 ? 18.150 -10.099 -17.037 1.00 96.62 239 SER A O 1
ATOM 1895 N N . GLY A 1 240 ? 16.556 -11.200 -15.883 1.00 92.12 240 GLY A N 1
ATOM 1896 C CA . GLY A 1 240 ? 17.446 -11.770 -14.859 1.00 92.12 240 GLY A CA 1
ATOM 1897 C C . GLY A 1 240 ? 17.605 -10.903 -13.601 1.00 92.12 240 GLY A C 1
ATOM 1898 O O . GLY A 1 240 ? 18.538 -11.114 -12.828 1.00 92.12 240 GLY A O 1
ATOM 1899 N N . LEU A 1 241 ? 16.707 -9.927 -13.403 1.00 89.88 241 LEU A N 1
ATOM 1900 C CA . LEU A 1 241 ? 16.568 -9.137 -12.177 1.00 89.88 241 LEU A CA 1
ATOM 1901 C C . LEU A 1 241 ? 15.113 -9.172 -11.672 1.00 89.88 241 LEU A C 1
ATOM 1903 O O . LEU A 1 241 ? 14.194 -9.136 -12.490 1.00 89.88 241 LEU A O 1
ATOM 1907 N N . PRO A 1 242 ? 14.876 -9.152 -10.347 1.00 80.19 242 PRO A N 1
ATOM 1908 C CA . PRO A 1 242 ? 15.869 -9.302 -9.279 1.00 80.19 242 PRO A CA 1
ATOM 1909 C C . PRO A 1 242 ? 16.311 -10.756 -9.079 1.00 80.19 242 PRO A C 1
ATOM 1911 O O . PRO A 1 242 ? 17.370 -11.012 -8.517 1.00 80.19 242 PRO A O 1
ATOM 1914 N N . GLU A 1 243 ? 15.513 -11.710 -9.550 1.00 86.81 243 GLU A N 1
ATOM 1915 C CA . GLU A 1 243 ? 15.838 -13.127 -9.471 1.00 86.81 243 GLU A CA 1
ATOM 1916 C C . GLU A 1 243 ? 16.649 -13.539 -10.706 1.00 86.81 243 GLU A C 1
ATOM 1918 O O . GLU A 1 243 ? 16.221 -13.276 -11.837 1.00 86.81 243 GLU A O 1
ATOM 1923 N N . PRO A 1 244 ? 17.825 -14.165 -10.515 1.00 90.06 244 PRO A N 1
ATOM 1924 C CA . PRO A 1 244 ? 18.637 -14.631 -11.624 1.00 90.06 244 PRO A CA 1
ATOM 1925 C C . PRO A 1 244 ? 17.904 -15.741 -12.375 1.00 90.06 244 PRO A C 1
ATOM 1927 O O . PRO A 1 244 ? 17.215 -16.580 -11.794 1.00 90.06 244 PRO A O 1
ATOM 1930 N N . ARG A 1 245 ? 18.081 -15.748 -13.691 1.00 91.94 245 ARG A N 1
ATOM 1931 C CA . ARG A 1 245 ? 17.345 -16.595 -14.624 1.00 91.94 245 ARG A CA 1
ATOM 1932 C C . ARG A 1 245 ? 18.308 -17.174 -15.649 1.00 91.94 245 ARG A C 1
ATOM 1934 O O . ARG A 1 245 ? 19.203 -16.460 -16.074 1.00 91.94 245 ARG A O 1
ATOM 1941 N N . SER A 1 246 ? 18.110 -18.418 -16.084 1.00 92.38 246 SER A N 1
ATOM 1942 C CA . SER A 1 246 ? 18.927 -19.038 -17.141 1.00 92.38 246 SER A CA 1
ATOM 1943 C C . SER A 1 246 ? 18.496 -18.638 -18.556 1.00 92.38 246 SER A C 1
ATOM 1945 O O . SER A 1 246 ? 19.339 -18.409 -19.410 1.00 92.38 246 SER A O 1
ATOM 1947 N N . ASP A 1 247 ? 17.195 -18.492 -18.805 1.00 94.25 247 ASP A N 1
ATOM 1948 C CA . ASP A 1 247 ? 16.582 -18.079 -20.080 1.00 94.25 247 ASP A CA 1
ATOM 1949 C C . ASP A 1 247 ? 16.522 -16.546 -20.256 1.00 94.25 247 ASP A C 1
ATOM 1951 O O . ASP A 1 247 ? 15.709 -16.014 -21.011 1.00 94.25 247 ASP A O 1
ATOM 1955 N N . HIS A 1 248 ? 17.388 -15.800 -19.561 1.00 96.12 248 HIS A N 1
ATOM 1956 C CA . HIS A 1 248 ? 17.323 -14.338 -19.503 1.00 96.12 248 HIS A CA 1
ATOM 1957 C C . HIS A 1 248 ? 17.447 -13.684 -20.893 1.00 96.12 248 HIS A C 1
ATOM 1959 O O . HIS A 1 248 ? 16.714 -12.738 -21.199 1.00 96.12 248 HIS A O 1
ATOM 1965 N N . ALA A 1 249 ? 18.323 -14.222 -21.750 1.00 96.38 249 ALA A N 1
ATOM 1966 C CA . ALA A 1 249 ? 18.533 -13.755 -23.119 1.00 96.38 249 ALA A CA 1
ATOM 1967 C C . ALA A 1 249 ? 17.337 -14.043 -24.033 1.00 96.38 249 ALA A C 1
ATOM 1969 O O . ALA A 1 249 ? 16.943 -13.168 -24.803 1.00 96.38 249 ALA A O 1
ATOM 1970 N N . HIS A 1 250 ? 16.729 -15.226 -23.905 1.00 95.81 250 HIS A N 1
ATOM 1971 C CA . HIS A 1 250 ? 15.531 -15.604 -24.656 1.00 95.81 250 HIS A CA 1
ATOM 1972 C C . HIS A 1 250 ? 14.377 -14.639 -24.350 1.00 95.81 250 HIS A C 1
ATOM 1974 O O . HIS A 1 250 ? 13.782 -14.062 -25.256 1.00 95.81 250 HIS A O 1
ATOM 1980 N N . CYS A 1 251 ? 14.121 -14.384 -23.066 1.00 96.25 251 CYS A N 1
ATOM 1981 C CA . CYS A 1 251 ? 13.109 -13.429 -22.618 1.00 96.25 251 CYS A CA 1
ATOM 1982 C C . CYS A 1 251 ? 13.324 -12.011 -23.157 1.00 96.25 251 CYS A C 1
ATOM 1984 O O . CYS A 1 251 ? 12.371 -11.367 -23.588 1.00 96.25 251 CYS A O 1
ATOM 1986 N N . ALA A 1 252 ? 14.570 -11.529 -23.175 1.00 97.06 252 ALA A N 1
ATOM 1987 C CA . ALA A 1 252 ? 14.875 -10.211 -23.724 1.00 97.06 252 ALA A CA 1
ATOM 1988 C C . ALA A 1 252 ? 14.628 -10.148 -25.244 1.00 97.06 252 ALA A C 1
ATOM 1990 O O . ALA A 1 252 ? 14.112 -9.148 -25.742 1.00 97.06 252 ALA A O 1
ATOM 1991 N N . VAL A 1 253 ? 14.969 -11.202 -25.994 1.00 96.56 253 VAL A N 1
ATOM 1992 C CA . VAL A 1 253 ? 14.725 -11.251 -27.445 1.00 96.56 253 VAL A CA 1
ATOM 1993 C C . VAL A 1 253 ? 13.231 -11.299 -27.759 1.00 96.56 253 VAL A C 1
ATOM 1995 O O . VAL A 1 253 ? 12.775 -10.502 -28.580 1.00 96.56 253 VAL A O 1
ATOM 1998 N N . GLU A 1 254 ? 12.465 -12.159 -27.084 1.00 95.69 254 GLU A N 1
ATOM 1999 C CA . GLU A 1 254 ? 11.008 -12.234 -27.269 1.00 95.69 254 GLU A CA 1
ATOM 2000 C C . GLU A 1 254 ? 10.327 -10.913 -26.895 1.00 95.69 254 GLU A C 1
ATOM 2002 O O . GLU A 1 254 ? 9.519 -10.407 -27.674 1.00 95.69 254 GLU A O 1
ATOM 2007 N N . MET A 1 255 ? 10.756 -10.270 -25.802 1.00 96.00 255 MET A N 1
ATOM 2008 C CA . MET A 1 255 ? 10.318 -8.920 -25.437 1.00 96.00 255 MET A CA 1
ATOM 2009 C C . MET A 1 255 ? 10.548 -7.911 -26.573 1.00 96.00 255 MET A C 1
ATOM 2011 O O . MET A 1 255 ? 9.650 -7.148 -26.932 1.00 96.00 255 MET A O 1
ATOM 2015 N N . GLY A 1 256 ? 11.743 -7.913 -27.170 1.00 95.88 256 GLY A N 1
ATOM 2016 C CA . GLY A 1 256 ? 12.080 -7.040 -28.293 1.00 95.88 256 GLY A CA 1
ATOM 2017 C C . GLY A 1 256 ? 11.222 -7.293 -29.535 1.00 95.88 256 GLY A C 1
ATOM 2018 O O . GLY A 1 256 ? 10.774 -6.347 -30.185 1.00 95.88 256 GLY A O 1
ATOM 2019 N N . LEU A 1 257 ? 10.959 -8.560 -29.862 1.00 94.75 257 LEU A N 1
ATOM 2020 C CA . LEU A 1 257 ? 10.099 -8.936 -30.985 1.00 94.75 257 LEU A CA 1
ATOM 2021 C C . LEU A 1 257 ? 8.640 -8.523 -30.744 1.00 94.75 257 LEU A C 1
ATOM 2023 O O . LEU A 1 257 ? 8.011 -7.957 -31.643 1.00 94.75 257 LEU A O 1
ATOM 2027 N N . ASP A 1 258 ? 8.126 -8.738 -29.534 1.00 93.81 258 ASP A N 1
ATOM 2028 C CA . ASP A 1 258 ? 6.767 -8.365 -29.138 1.00 93.81 258 ASP A CA 1
ATOM 2029 C C . ASP A 1 258 ? 6.556 -6.849 -29.151 1.00 93.81 258 ASP A C 1
ATOM 2031 O O . ASP A 1 258 ? 5.512 -6.377 -29.603 1.00 93.81 258 ASP A O 1
ATOM 2035 N N . MET A 1 259 ? 7.551 -6.065 -28.723 1.00 93.31 259 MET A N 1
ATOM 2036 C CA . MET A 1 259 ? 7.512 -4.602 -28.812 1.00 93.31 259 MET A CA 1
ATOM 2037 C C . MET A 1 259 ? 7.383 -4.111 -30.259 1.00 93.31 259 MET A C 1
ATOM 2039 O O . MET A 1 259 ? 6.570 -3.226 -30.547 1.00 93.31 259 MET A O 1
ATOM 2043 N N . ILE A 1 260 ? 8.149 -4.703 -31.183 1.00 92.25 260 ILE A N 1
ATOM 2044 C CA . ILE A 1 260 ? 8.084 -4.348 -32.608 1.00 92.25 260 ILE A CA 1
ATOM 2045 C C . ILE A 1 260 ? 6.714 -4.733 -33.189 1.00 92.25 260 ILE A C 1
ATOM 2047 O O . ILE A 1 260 ? 6.112 -3.938 -33.912 1.00 92.25 260 ILE A O 1
ATOM 2051 N N . ASP A 1 261 ? 6.193 -5.918 -32.859 1.00 89.38 261 ASP A N 1
ATOM 2052 C CA . ASP A 1 261 ? 4.871 -6.370 -33.314 1.00 89.38 261 ASP A CA 1
ATOM 2053 C C . ASP A 1 261 ? 3.737 -5.501 -32.724 1.00 89.38 261 ASP A C 1
ATOM 2055 O O . ASP A 1 261 ? 2.775 -5.151 -33.417 1.00 89.38 261 ASP A O 1
ATOM 2059 N N . ALA A 1 262 ? 3.872 -5.064 -31.468 1.00 87.19 262 ALA A N 1
ATOM 2060 C CA . ALA A 1 262 ? 2.941 -4.145 -30.826 1.00 87.19 262 ALA A CA 1
ATOM 2061 C C . ALA A 1 262 ? 2.921 -2.777 -31.518 1.00 87.19 262 ALA A C 1
ATOM 2063 O O . ALA A 1 262 ? 1.835 -2.276 -31.820 1.00 87.19 262 ALA A O 1
ATOM 2064 N N . ILE A 1 263 ? 4.081 -2.195 -31.836 1.00 86.06 263 ILE A N 1
ATOM 2065 C CA . ILE A 1 263 ? 4.137 -0.940 -32.596 1.00 86.06 263 ILE A CA 1
ATOM 2066 C C . ILE A 1 263 ? 3.561 -1.109 -33.997 1.00 86.06 263 ILE A C 1
ATOM 2068 O O . ILE A 1 263 ? 2.785 -0.254 -34.414 1.00 86.06 263 ILE A O 1
ATOM 2072 N N . ALA A 1 264 ? 3.855 -2.208 -34.695 1.00 84.56 264 ALA A N 1
ATOM 2073 C CA . ALA A 1 264 ? 3.279 -2.465 -36.014 1.00 84.56 264 ALA A CA 1
ATOM 2074 C C . ALA A 1 264 ? 1.738 -2.443 -35.975 1.00 84.56 264 ALA A C 1
ATOM 2076 O O . ALA A 1 264 ? 1.111 -1.775 -36.797 1.00 84.56 264 ALA A O 1
ATOM 2077 N N . SER A 1 265 ? 1.129 -3.058 -34.953 1.00 79.38 265 SER A N 1
ATOM 2078 C CA . SER A 1 265 ? -0.331 -3.016 -34.767 1.00 79.38 265 SER A CA 1
ATOM 2079 C C . SER A 1 265 ? -0.876 -1.603 -34.503 1.00 79.38 265 SER A C 1
ATOM 2081 O O . SER A 1 265 ? -1.969 -1.258 -34.952 1.00 79.38 265 SER A O 1
ATOM 2083 N N . VAL A 1 266 ? -0.113 -0.758 -33.799 1.00 75.44 266 VAL A N 1
ATOM 2084 C CA . VAL A 1 266 ? -0.485 0.643 -33.542 1.00 75.44 266 VAL A CA 1
ATOM 2085 C C . VAL A 1 266 ? -0.376 1.470 -34.823 1.00 75.44 266 VAL A C 1
ATOM 2087 O O . VAL A 1 266 ? -1.273 2.256 -35.116 1.00 75.44 266 VAL A O 1
ATOM 2090 N N . VAL A 1 267 ? 0.680 1.278 -35.614 1.00 74.44 267 VAL A N 1
ATOM 2091 C CA . VAL A 1 267 ? 0.891 1.959 -36.902 1.00 74.44 267 VAL A CA 1
ATOM 2092 C C . VAL A 1 267 ? -0.260 1.677 -37.864 1.00 74.44 267 VAL A C 1
ATOM 2094 O O . VAL A 1 267 ? -0.819 2.604 -38.443 1.00 74.44 267 VAL A O 1
ATOM 2097 N N . GLU A 1 268 ? -0.677 0.419 -37.988 1.00 71.06 268 GLU A N 1
ATOM 2098 C CA . GLU A 1 268 ? -1.781 0.028 -38.875 1.00 71.06 268 GLU A CA 1
ATOM 2099 C C . GLU A 1 268 ? -3.127 0.622 -38.459 1.00 71.06 268 GLU A C 1
ATOM 2101 O O . GLU A 1 268 ? -3.938 1.002 -39.304 1.00 71.06 268 GLU A O 1
ATOM 2106 N N . ALA A 1 269 ? -3.359 0.735 -37.155 1.00 67.25 269 ALA A N 1
ATOM 2107 C CA . ALA A 1 269 ? -4.577 1.316 -36.615 1.00 67.25 269 ALA A CA 1
ATOM 2108 C C . ALA A 1 269 ? -4.641 2.845 -36.724 1.00 67.25 269 ALA A C 1
ATOM 2110 O O . ALA A 1 269 ? -5.731 3.419 -36.733 1.00 67.25 269 ALA A O 1
ATOM 2111 N N . THR A 1 270 ? -3.485 3.509 -36.745 1.00 64.81 270 THR A N 1
ATOM 2112 C CA . THR A 1 270 ? -3.384 4.963 -36.559 1.00 64.81 270 THR A CA 1
ATOM 2113 C C . THR A 1 270 ? -2.848 5.709 -37.775 1.00 64.81 270 THR A C 1
ATOM 2115 O O . THR A 1 270 ? -2.947 6.932 -37.815 1.00 64.81 270 THR A O 1
ATOM 2118 N N . ASP A 1 271 ? -2.312 4.991 -38.767 1.00 67.06 271 ASP A N 1
ATOM 2119 C CA . ASP A 1 271 ? -1.650 5.520 -39.972 1.00 67.06 271 ASP A CA 1
ATOM 2120 C C . ASP A 1 271 ? -0.440 6.435 -39.662 1.00 67.06 271 ASP A C 1
ATOM 2122 O O . ASP A 1 271 ? 0.072 7.156 -40.524 1.00 67.06 271 ASP A O 1
ATOM 2126 N N . VAL A 1 272 ? 0.059 6.403 -38.418 1.00 71.81 272 VAL A N 1
ATOM 2127 C CA . VAL A 1 272 ? 1.264 7.126 -37.995 1.00 71.81 272 VAL A CA 1
ATOM 2128 C C . VAL A 1 272 ? 2.485 6.267 -38.298 1.00 71.81 272 VAL A C 1
ATOM 2130 O O . VAL A 1 272 ? 2.574 5.129 -37.851 1.00 71.81 272 VAL A O 1
ATOM 2133 N N . HIS A 1 273 ? 3.455 6.816 -39.029 1.00 77.06 273 HIS A N 1
ATOM 2134 C CA . HIS A 1 273 ? 4.671 6.103 -39.426 1.00 77.06 273 HIS A CA 1
ATOM 2135 C C . HIS A 1 273 ? 5.674 6.033 -38.263 1.00 77.06 273 HIS A C 1
ATOM 2137 O O . HIS A 1 273 ? 6.633 6.802 -38.211 1.00 77.06 273 HIS A O 1
ATOM 2143 N N . LEU A 1 274 ? 5.430 5.122 -37.322 1.00 83.88 274 LEU A N 1
ATOM 2144 C CA . LEU A 1 274 ? 6.335 4.803 -36.218 1.00 83.88 274 LEU A CA 1
ATOM 2145 C C . LEU A 1 274 ? 7.070 3.492 -36.483 1.00 83.88 274 LEU A C 1
ATOM 2147 O O . LEU A 1 274 ? 6.559 2.588 -37.140 1.00 83.88 274 LEU A O 1
ATOM 2151 N N . ASN A 1 275 ? 8.279 3.382 -35.952 1.00 89.25 275 ASN A N 1
ATOM 2152 C CA . ASN A 1 275 ? 9.013 2.124 -35.912 1.00 89.25 275 ASN A CA 1
ATOM 2153 C C . ASN A 1 275 ? 9.817 2.056 -34.608 1.00 89.25 275 ASN A C 1
ATOM 2155 O O . ASN A 1 275 ? 9.810 3.004 -33.826 1.00 89.25 275 ASN A O 1
ATOM 2159 N N . MET A 1 276 ? 10.507 0.950 -34.362 1.00 91.44 276 MET A N 1
ATOM 2160 C CA . MET A 1 276 ? 11.278 0.748 -33.142 1.00 91.44 276 MET A CA 1
ATOM 2161 C C . MET A 1 276 ? 12.646 0.165 -33.441 1.00 91.44 276 MET A C 1
ATOM 2163 O O . MET A 1 276 ? 12.759 -0.782 -34.215 1.00 91.44 276 MET A O 1
ATOM 2167 N N . ARG A 1 277 ? 13.681 0.724 -32.820 1.00 95.31 277 ARG A N 1
ATOM 2168 C CA . ARG A 1 277 ? 15.001 0.096 -32.733 1.00 95.31 277 ARG A CA 1
ATOM 2169 C C . ARG A 1 277 ? 15.090 -0.627 -31.403 1.00 95.31 277 ARG A C 1
ATOM 2171 O O . ARG A 1 277 ? 14.699 -0.065 -30.388 1.00 95.31 277 ARG A O 1
ATOM 2178 N N . VAL A 1 278 ? 15.602 -1.853 -31.413 1.00 97.62 278 VAL A N 1
ATOM 2179 C CA . VAL A 1 278 ? 15.823 -2.630 -30.190 1.00 97.62 278 VAL A CA 1
ATOM 2180 C C . VAL A 1 278 ? 17.273 -3.090 -30.156 1.00 97.62 278 VAL A C 1
ATOM 2182 O O . VAL A 1 278 ? 17.731 -3.744 -31.092 1.00 97.62 278 VAL A O 1
ATOM 2185 N N . GLY A 1 279 ? 17.985 -2.758 -29.083 1.00 97.69 279 GLY A N 1
ATOM 2186 C CA . GLY A 1 279 ? 19.348 -3.201 -28.805 1.00 97.69 279 GLY A CA 1
ATOM 2187 C C . GLY A 1 279 ? 19.410 -4.038 -27.535 1.00 97.69 279 GLY A C 1
ATOM 2188 O O . GLY A 1 279 ? 18.882 -3.633 -26.501 1.00 97.69 279 GLY A O 1
ATOM 2189 N N . ILE A 1 280 ? 20.064 -5.197 -27.609 1.00 98.19 280 ILE A N 1
ATOM 2190 C CA . ILE A 1 280 ? 20.178 -6.139 -26.494 1.00 98.19 280 ILE A CA 1
ATOM 2191 C C . ILE A 1 280 ? 21.636 -6.551 -26.291 1.00 98.19 280 ILE A C 1
ATOM 2193 O O . ILE A 1 280 ? 22.355 -6.896 -27.235 1.00 98.19 280 ILE A O 1
ATOM 2197 N N . HIS A 1 281 ? 22.063 -6.559 -25.033 1.00 97.81 281 HIS A N 1
ATOM 2198 C CA . HIS A 1 281 ? 23.356 -7.094 -24.625 1.00 97.81 281 HIS A CA 1
ATOM 2199 C C . HIS A 1 281 ? 23.229 -7.894 -23.324 1.00 97.81 281 HIS A C 1
ATOM 2201 O O . HIS A 1 281 ? 22.482 -7.512 -22.424 1.00 97.81 281 HIS A O 1
ATOM 2207 N N . SER A 1 282 ? 23.958 -9.006 -23.230 1.00 97.62 282 SER A N 1
ATOM 2208 C CA . SER A 1 282 ? 24.000 -9.861 -22.043 1.00 97.62 282 SER A CA 1
ATOM 2209 C C . SER A 1 282 ? 25.328 -9.692 -21.317 1.00 97.62 282 SER A C 1
ATOM 2211 O O . SER A 1 282 ? 26.381 -9.817 -21.939 1.00 97.62 282 SER A O 1
ATOM 2213 N N . GLY A 1 283 ? 25.280 -9.439 -20.010 1.00 95.56 283 GLY A N 1
ATOM 2214 C CA . GLY A 1 283 ? 26.466 -9.127 -19.217 1.00 95.56 283 GLY A CA 1
ATOM 2215 C C . GLY A 1 283 ? 26.207 -9.148 -17.713 1.00 95.56 283 GLY A C 1
ATOM 2216 O O . GLY A 1 283 ? 25.338 -9.868 -17.221 1.00 95.56 283 GLY A O 1
ATOM 2217 N N . ARG A 1 284 ? 26.982 -8.358 -16.968 1.00 95.31 284 ARG A N 1
ATOM 2218 C CA . ARG A 1 284 ? 26.874 -8.205 -15.511 1.00 95.31 284 ARG A CA 1
ATOM 2219 C C . ARG A 1 284 ? 26.423 -6.801 -15.157 1.00 95.31 284 ARG A C 1
ATOM 2221 O O . ARG A 1 284 ? 26.798 -5.831 -15.818 1.00 95.31 284 ARG A O 1
ATOM 2228 N N . VAL A 1 285 ? 25.680 -6.674 -14.067 1.00 96.12 285 VAL A N 1
ATOM 2229 C CA . VAL A 1 285 ? 25.191 -5.380 -13.602 1.00 96.12 285 VAL A CA 1
ATOM 2230 C C . VAL A 1 285 ? 25.267 -5.222 -12.098 1.00 96.12 285 VAL A C 1
ATOM 2232 O O . VAL A 1 285 ? 25.196 -6.180 -11.331 1.00 96.12 285 VAL A O 1
ATOM 2235 N N . LEU A 1 286 ? 25.398 -3.969 -11.686 1.00 93.69 286 LEU A N 1
ATOM 2236 C CA . LEU A 1 286 ? 25.201 -3.535 -10.320 1.00 93.69 286 LEU A CA 1
ATOM 2237 C C . LEU A 1 286 ? 23.829 -2.860 -10.253 1.00 93.69 286 LEU A C 1
ATOM 2239 O O . LEU A 1 286 ? 23.616 -1.869 -10.943 1.00 93.69 286 LEU A O 1
ATOM 2243 N N . CYS A 1 287 ? 22.894 -3.378 -9.465 1.00 91.44 287 CYS A N 1
ATOM 2244 C CA . CYS A 1 287 ? 21.580 -2.765 -9.278 1.00 91.44 287 CYS A CA 1
ATOM 2245 C C . CYS A 1 287 ? 21.388 -2.337 -7.829 1.00 91.44 287 CYS A C 1
ATOM 2247 O O . CYS A 1 287 ? 21.958 -2.930 -6.914 1.00 91.44 287 CYS A O 1
ATOM 2249 N N . GLY A 1 288 ? 20.586 -1.308 -7.600 1.00 88.88 288 GLY A N 1
ATOM 2250 C CA . GLY A 1 288 ? 20.412 -0.785 -6.256 1.00 88.88 288 GLY A CA 1
ATOM 2251 C C . GLY A 1 288 ? 19.569 0.471 -6.200 1.00 88.88 288 GLY A C 1
ATOM 2252 O O . GLY A 1 288 ? 19.095 0.964 -7.221 1.00 88.88 288 GLY A O 1
ATOM 2253 N N . VAL A 1 289 ? 19.386 0.987 -4.988 1.00 87.38 289 VAL A N 1
ATOM 2254 C CA . VAL A 1 289 ? 18.592 2.194 -4.734 1.00 87.38 289 VAL A CA 1
ATOM 2255 C C . VAL A 1 289 ? 19.507 3.361 -4.397 1.00 87.38 289 VAL A C 1
ATOM 2257 O O . VAL A 1 289 ? 20.290 3.289 -3.448 1.00 87.38 289 VAL A O 1
ATOM 2260 N N . LEU A 1 290 ? 19.373 4.462 -5.141 1.00 82.88 290 LEU A N 1
ATOM 2261 C CA . LEU A 1 290 ? 20.060 5.722 -4.849 1.00 82.88 290 LEU A CA 1
ATOM 2262 C C . LEU A 1 290 ? 19.099 6.804 -4.373 1.00 82.88 290 LEU A C 1
ATOM 2264 O O . LEU A 1 290 ? 17.925 6.851 -4.736 1.00 82.88 290 LEU A O 1
ATOM 2268 N N . GLY A 1 291 ? 19.662 7.734 -3.604 1.00 74.75 291 GLY A N 1
ATOM 2269 C CA . GLY A 1 291 ? 18.993 8.935 -3.124 1.00 74.75 291 GLY A CA 1
ATOM 2270 C C . GLY A 1 291 ? 18.543 8.831 -1.668 1.00 74.75 291 GLY A C 1
ATOM 2271 O O . GLY A 1 291 ? 18.365 7.754 -1.115 1.00 74.75 291 GLY A O 1
ATOM 2272 N N . LEU A 1 292 ? 18.351 9.987 -1.031 1.00 68.75 292 LEU A N 1
ATOM 2273 C CA . LEU A 1 292 ? 17.839 10.080 0.347 1.00 68.75 292 LEU A CA 1
ATOM 2274 C C . LEU A 1 292 ? 16.372 10.533 0.409 1.00 68.75 292 LEU A C 1
ATOM 2276 O O . LEU A 1 292 ? 15.717 10.382 1.433 1.00 68.75 292 LEU A O 1
ATOM 2280 N N . ARG A 1 293 ? 15.866 11.150 -0.667 1.00 67.19 293 ARG A N 1
ATOM 2281 C CA . ARG A 1 293 ? 14.518 11.757 -0.717 1.00 67.19 293 ARG A CA 1
ATOM 2282 C C . ARG A 1 293 ? 13.715 11.369 -1.955 1.00 67.19 293 ARG A C 1
ATOM 2284 O O . ARG A 1 293 ? 12.497 11.291 -1.883 1.00 67.19 293 ARG A O 1
ATOM 2291 N N . LYS A 1 294 ? 14.388 11.171 -3.089 1.00 76.31 294 LYS A N 1
ATOM 2292 C CA . LYS A 1 294 ? 13.809 10.642 -4.326 1.00 76.31 294 LYS A CA 1
ATOM 2293 C C . LYS A 1 294 ? 14.525 9.340 -4.626 1.00 76.31 294 LYS A C 1
ATOM 2295 O O . LYS A 1 294 ? 15.544 9.359 -5.308 1.00 76.31 294 LYS A O 1
ATOM 2300 N N . TRP A 1 295 ? 14.052 8.265 -4.010 1.00 80.88 295 TRP A N 1
ATOM 2301 C CA . TRP A 1 295 ? 14.625 6.951 -4.241 1.00 80.88 295 TRP A CA 1
ATOM 2302 C C . TRP A 1 295 ? 14.415 6.539 -5.688 1.00 80.88 295 TRP A C 1
ATOM 2304 O O . TRP A 1 295 ? 13.326 6.713 -6.235 1.00 80.88 295 TRP A O 1
ATOM 2314 N N . GLN A 1 296 ? 15.480 6.046 -6.302 1.00 84.06 296 GLN A N 1
ATOM 2315 C CA . GLN A 1 296 ? 15.465 5.520 -7.657 1.00 84.06 296 GLN A CA 1
ATOM 2316 C C . GLN A 1 296 ? 16.180 4.182 -7.635 1.00 84.06 296 GLN A C 1
ATOM 2318 O O . GLN A 1 296 ? 17.356 4.119 -7.270 1.00 84.06 296 GLN A O 1
ATOM 2323 N N . TYR A 1 297 ? 15.450 3.128 -7.986 1.00 88.12 297 TYR A N 1
ATOM 2324 C CA . TYR A 1 297 ? 16.060 1.855 -8.322 1.00 88.12 297 TYR A CA 1
ATOM 2325 C C . TYR A 1 297 ? 16.611 1.954 -9.743 1.00 88.12 297 TYR A C 1
ATOM 2327 O O . TYR A 1 297 ? 15.871 2.280 -10.670 1.00 88.12 297 TYR A O 1
ATOM 2335 N N . ASP A 1 298 ? 17.908 1.734 -9.909 1.00 91.38 298 ASP A N 1
ATOM 2336 C CA . ASP A 1 298 ? 18.567 1.823 -11.212 1.00 91.38 298 ASP A CA 1
ATOM 2337 C C . ASP A 1 298 ? 19.701 0.793 -11.297 1.00 91.38 298 ASP A C 1
ATOM 2339 O O . ASP A 1 298 ? 20.001 0.070 -10.338 1.00 91.38 298 ASP A O 1
ATOM 2343 N N . VAL A 1 299 ? 20.274 0.680 -12.490 1.00 93.12 299 VAL A N 1
ATOM 2344 C CA . VAL A 1 299 ? 21.247 -0.345 -12.853 1.00 93.12 299 VAL A CA 1
ATOM 2345 C C . VAL A 1 299 ? 22.462 0.320 -13.499 1.00 93.12 299 VAL A C 1
ATOM 2347 O O . VAL A 1 299 ? 22.321 1.102 -14.439 1.00 93.12 299 VAL A O 1
ATOM 2350 N N . TRP A 1 300 ? 23.662 -0.020 -13.027 1.00 93.38 300 TRP A N 1
ATOM 2351 C CA . TRP A 1 300 ? 24.940 0.507 -13.510 1.00 93.38 300 TRP A CA 1
ATOM 2352 C C . TRP A 1 300 ? 25.860 -0.620 -13.967 1.00 93.38 300 TRP A C 1
ATOM 2354 O O . TRP A 1 300 ? 26.096 -1.591 -13.248 1.00 93.38 300 TRP A O 1
ATOM 2364 N N . SER A 1 301 ? 26.413 -0.470 -15.166 1.00 94.75 301 SER A N 1
ATOM 2365 C CA . SER A 1 301 ? 27.505 -1.294 -15.684 1.00 94.75 301 SER A CA 1
ATOM 2366 C C . SER A 1 301 ? 28.059 -0.676 -16.962 1.00 94.75 301 SER A C 1
ATOM 2368 O O . SER A 1 301 ? 27.364 0.082 -17.641 1.00 94.75 301 SER A O 1
ATOM 2370 N N . ASN A 1 302 ? 29.268 -1.074 -17.347 1.00 94.69 302 ASN A N 1
ATOM 2371 C CA . ASN A 1 302 ? 29.753 -0.844 -18.709 1.00 94.69 302 ASN A CA 1
ATOM 2372 C C . ASN A 1 302 ? 28.890 -1.601 -19.733 1.00 94.69 302 ASN A C 1
ATOM 2374 O O . ASN A 1 302 ? 28.671 -1.107 -20.836 1.00 94.69 302 ASN A O 1
ATOM 2378 N N . ASP A 1 303 ? 28.324 -2.741 -19.332 1.00 96.44 303 ASP A N 1
ATOM 2379 C CA . ASP A 1 303 ? 27.459 -3.574 -20.170 1.00 96.44 303 ASP A CA 1
ATOM 2380 C C . ASP A 1 303 ? 26.120 -2.862 -20.475 1.00 96.44 303 ASP A C 1
ATOM 2382 O O . ASP A 1 303 ? 25.574 -2.996 -21.569 1.00 96.44 303 ASP A O 1
ATOM 2386 N N . VAL A 1 304 ? 25.632 -2.004 -19.565 1.00 96.31 304 VAL A N 1
ATOM 2387 C CA . VAL A 1 304 ? 24.464 -1.129 -19.810 1.00 96.31 304 VAL A CA 1
ATOM 2388 C C . VAL A 1 304 ? 24.795 -0.085 -20.878 1.00 96.31 304 VAL A C 1
ATOM 2390 O O . VAL A 1 304 ? 24.011 0.136 -21.800 1.00 96.31 304 VAL A O 1
ATOM 2393 N N . THR A 1 305 ? 25.977 0.530 -20.794 1.00 95.38 305 THR A N 1
ATOM 2394 C CA . THR A 1 305 ? 26.453 1.492 -21.799 1.00 95.38 305 THR A CA 1
ATOM 2395 C C . THR A 1 305 ? 26.614 0.836 -23.169 1.00 95.38 305 THR A C 1
ATOM 2397 O O . THR A 1 305 ? 26.269 1.441 -24.186 1.00 95.38 305 THR A O 1
ATOM 2400 N N . LEU A 1 306 ? 27.100 -0.407 -23.216 1.00 95.94 306 LEU A N 1
ATOM 2401 C CA . LEU A 1 306 ? 27.188 -1.171 -24.455 1.00 95.94 306 LEU A CA 1
ATOM 2402 C C . LEU A 1 306 ? 25.795 -1.458 -25.036 1.00 95.94 306 LEU A C 1
ATOM 2404 O O . LEU A 1 306 ? 25.585 -1.201 -26.218 1.00 95.94 306 LEU A O 1
ATOM 2408 N N . ALA A 1 307 ? 24.830 -1.897 -24.220 1.00 96.69 307 ALA A N 1
ATOM 2409 C CA . ALA A 1 307 ? 23.447 -2.128 -24.653 1.00 96.69 307 ALA A CA 1
ATOM 2410 C C . ALA A 1 307 ? 22.789 -0.862 -25.238 1.00 96.69 307 ALA A C 1
ATOM 2412 O O . ALA A 1 307 ? 22.139 -0.919 -26.280 1.00 96.69 307 ALA A O 1
ATOM 2413 N N . ASN A 1 308 ? 23.020 0.298 -24.618 1.00 96.25 308 ASN A N 1
ATOM 2414 C CA . ASN A 1 308 ? 22.534 1.584 -25.123 1.00 96.25 308 ASN A CA 1
ATOM 2415 C C . ASN A 1 308 ? 23.128 1.917 -26.507 1.00 96.25 308 ASN A C 1
ATOM 2417 O O . ASN A 1 308 ? 22.421 2.313 -27.428 1.00 96.25 308 ASN A O 1
ATOM 2421 N N . ASN A 1 309 ? 24.431 1.687 -26.698 1.00 96.00 309 ASN A N 1
ATOM 2422 C CA . ASN A 1 309 ? 25.071 1.876 -28.005 1.00 96.00 309 ASN A CA 1
ATOM 2423 C C . ASN A 1 309 ? 24.632 0.832 -29.047 1.00 96.00 309 ASN A C 1
ATOM 2425 O O . ASN A 1 309 ? 24.651 1.120 -30.246 1.00 96.00 309 ASN A O 1
ATOM 2429 N N . MET A 1 310 ? 24.225 -0.362 -28.609 1.00 96.31 310 MET A N 1
ATOM 2430 C CA . MET A 1 310 ? 23.641 -1.384 -29.477 1.00 96.31 310 MET A CA 1
ATOM 2431 C C . MET A 1 310 ? 22.285 -0.957 -30.034 1.00 96.31 310 MET A C 1
ATOM 2433 O O . MET A 1 310 ? 22.041 -1.185 -31.219 1.00 96.31 310 MET A O 1
ATOM 2437 N N . GLU A 1 311 ? 21.435 -0.311 -29.233 1.00 96.19 311 GLU A N 1
ATOM 2438 C CA . GLU A 1 311 ? 20.180 0.278 -29.721 1.00 96.19 311 GLU A CA 1
ATOM 2439 C C . GLU A 1 311 ? 20.476 1.409 -30.708 1.00 96.19 311 GLU A C 1
ATOM 2441 O O . GLU A 1 311 ? 20.007 1.358 -31.845 1.00 96.19 311 GLU A O 1
ATOM 2446 N N . ALA A 1 312 ? 21.347 2.351 -30.332 1.00 94.06 312 ALA A N 1
ATOM 2447 C CA . ALA A 1 312 ? 21.692 3.490 -31.181 1.00 94.06 312 ALA A CA 1
ATOM 2448 C C . ALA A 1 312 ? 22.305 3.072 -32.535 1.00 94.06 312 ALA A C 1
ATOM 2450 O O . ALA A 1 312 ? 22.119 3.745 -33.548 1.00 94.06 312 ALA A O 1
ATOM 2451 N N . GLY A 1 313 ? 23.050 1.959 -32.567 1.00 93.25 313 GLY A N 1
ATOM 2452 C CA . GLY A 1 313 ? 23.588 1.343 -33.787 1.00 93.25 313 GLY A CA 1
ATOM 2453 C C . GLY A 1 313 ? 22.644 0.350 -34.484 1.00 93.25 313 GLY A C 1
ATOM 2454 O O . GLY A 1 313 ? 23.060 -0.301 -35.450 1.00 93.25 313 GLY A O 1
ATOM 2455 N N . GLY A 1 314 ? 21.420 0.182 -33.982 1.00 93.62 314 GLY A N 1
ATOM 2456 C CA . GLY A 1 314 ? 20.406 -0.743 -34.480 1.00 93.62 314 GLY A CA 1
ATOM 2457 C C . GLY A 1 314 ? 19.620 -0.209 -35.678 1.00 93.62 314 GLY A C 1
ATOM 2458 O O . GLY A 1 314 ? 19.613 0.985 -35.980 1.00 93.62 314 GLY A O 1
ATOM 2459 N N . GLU A 1 315 ? 18.934 -1.115 -36.373 1.00 94.19 315 GLU A N 1
ATOM 2460 C CA . GLU A 1 315 ? 18.071 -0.779 -37.508 1.00 94.19 315 GLU A CA 1
ATOM 2461 C C . GLU A 1 315 ? 16.586 -0.831 -37.118 1.00 94.19 315 GLU A C 1
ATOM 2463 O O . GLU A 1 315 ? 16.184 -1.714 -36.356 1.00 94.19 315 GLU A O 1
ATOM 2468 N N . PRO A 1 316 ? 15.745 0.085 -37.637 1.00 93.50 316 PRO A N 1
ATOM 2469 C CA . PRO A 1 316 ? 14.320 0.097 -37.323 1.00 93.50 316 PRO A CA 1
ATOM 2470 C C . PRO A 1 316 ? 13.622 -1.220 -37.709 1.00 93.50 316 PRO A C 1
ATOM 2472 O O . PRO A 1 316 ? 13.739 -1.697 -38.837 1.00 93.50 316 PRO A O 1
ATOM 2475 N N . GLY A 1 317 ? 12.844 -1.787 -36.788 1.00 91.56 317 GLY A N 1
ATOM 2476 C CA . GLY A 1 317 ? 12.055 -3.007 -36.973 1.00 91.56 317 GLY A CA 1
ATOM 2477 C C . GLY A 1 317 ? 12.842 -4.312 -36.810 1.00 91.56 317 GLY A C 1
ATOM 2478 O O . GLY A 1 317 ? 12.300 -5.384 -37.105 1.00 91.56 317 GLY A O 1
ATOM 2479 N N . ARG A 1 318 ? 14.101 -4.235 -36.360 1.00 94.25 318 ARG A N 1
ATOM 2480 C CA . ARG A 1 318 ? 14.998 -5.376 -36.128 1.00 94.25 318 ARG A CA 1
ATOM 2481 C C . ARG A 1 318 ? 15.463 -5.394 -34.669 1.00 94.25 318 ARG A C 1
ATOM 2483 O O . ARG A 1 318 ? 15.653 -4.343 -34.061 1.00 94.25 318 ARG A O 1
ATOM 2490 N N . VAL A 1 319 ? 15.688 -6.594 -34.136 1.00 97.00 319 VAL A N 1
ATOM 2491 C CA . VAL A 1 319 ? 16.303 -6.792 -32.815 1.00 97.00 319 VAL A CA 1
ATOM 2492 C C . VAL A 1 319 ? 17.803 -6.993 -33.007 1.00 97.00 319 VAL A C 1
ATOM 2494 O O . VAL A 1 319 ? 18.221 -7.951 -33.657 1.00 97.00 319 VAL A O 1
ATOM 2497 N N . HIS A 1 320 ? 18.599 -6.064 -32.481 1.00 97.62 320 HIS A N 1
ATOM 2498 C CA . HIS A 1 320 ? 20.052 -6.018 -32.615 1.00 97.62 320 HIS A CA 1
ATOM 2499 C C . HIS A 1 320 ? 20.718 -6.573 -31.355 1.00 97.62 320 HIS A C 1
ATOM 2501 O O . HIS A 1 320 ? 20.527 -6.041 -30.263 1.00 97.62 320 HIS A O 1
ATOM 2507 N N . ILE A 1 321 ? 21.507 -7.634 -31.497 1.00 97.69 321 ILE A N 1
ATOM 2508 C CA . ILE A 1 321 ? 22.125 -8.360 -30.385 1.00 97.69 321 ILE A CA 1
ATOM 2509 C C . ILE A 1 321 ? 23.652 -8.399 -30.519 1.00 97.69 321 ILE A C 1
ATOM 2511 O O . ILE A 1 321 ? 24.215 -8.334 -31.614 1.00 97.69 321 ILE A O 1
ATOM 2515 N N . THR A 1 322 ? 24.340 -8.514 -29.387 1.00 97.00 322 THR A N 1
ATOM 2516 C CA . THR A 1 322 ? 25.795 -8.762 -29.341 1.00 97.00 322 THR A CA 1
ATOM 2517 C C . THR A 1 322 ? 26.129 -10.252 -29.438 1.00 97.00 322 THR A C 1
ATOM 2519 O O . THR A 1 322 ? 25.272 -11.089 -29.157 1.00 97.00 322 THR A O 1
ATOM 2522 N N . GLN A 1 323 ? 27.392 -10.586 -29.737 1.00 95.44 323 GLN A N 1
ATOM 2523 C CA . GLN A 1 323 ? 27.903 -11.963 -29.625 1.00 95.44 323 GLN A CA 1
ATOM 2524 C C . GLN A 1 323 ? 27.604 -12.583 -28.253 1.00 95.44 323 GLN A C 1
ATOM 2526 O O . GLN A 1 323 ? 27.092 -13.690 -28.192 1.00 95.44 323 GLN A O 1
ATOM 2531 N N . ALA A 1 324 ? 27.830 -11.841 -27.164 1.00 95.56 324 ALA A N 1
ATOM 2532 C CA . ALA A 1 324 ? 27.568 -12.340 -25.815 1.00 95.56 324 ALA A CA 1
ATOM 2533 C C . ALA A 1 324 ? 26.106 -12.775 -25.635 1.00 95.56 324 ALA A C 1
ATOM 2535 O O . ALA A 1 324 ? 25.833 -13.797 -25.022 1.00 95.56 324 ALA A O 1
ATOM 2536 N N . THR A 1 325 ? 25.150 -12.027 -26.192 1.00 96.56 325 THR A N 1
ATOM 2537 C CA . THR A 1 325 ? 23.734 -12.420 -26.163 1.00 96.56 325 THR A CA 1
ATOM 2538 C C . THR A 1 325 ? 23.475 -13.657 -27.011 1.00 96.56 325 THR A C 1
ATOM 2540 O O . THR A 1 325 ? 22.742 -14.528 -26.560 1.00 96.56 325 THR A O 1
ATOM 2543 N N . LEU A 1 326 ? 24.091 -13.757 -28.194 1.00 96.19 326 LEU A N 1
ATOM 2544 C CA . LEU A 1 326 ? 23.964 -14.921 -29.072 1.00 96.19 326 LEU A CA 1
ATOM 2545 C C . LEU A 1 326 ? 24.419 -16.215 -28.385 1.00 96.19 326 LEU A C 1
ATOM 2547 O O . LEU A 1 326 ? 23.737 -17.231 -28.495 1.00 96.19 326 LEU A O 1
ATOM 2551 N N . ASP A 1 327 ? 25.513 -16.153 -27.627 1.00 94.88 327 ASP A N 1
ATOM 2552 C CA . ASP A 1 327 ? 26.054 -17.301 -26.894 1.00 94.88 327 ASP A CA 1
ATOM 2553 C C . ASP A 1 327 ? 25.049 -17.843 -25.854 1.00 94.88 327 ASP A C 1
ATOM 2555 O O . ASP A 1 327 ? 24.949 -19.053 -25.658 1.00 94.88 327 ASP A O 1
ATOM 2559 N N . TYR A 1 328 ? 24.238 -16.966 -25.243 1.00 94.44 328 TYR A N 1
ATOM 2560 C CA . TYR A 1 328 ? 23.175 -17.340 -24.296 1.00 94.44 328 TYR A CA 1
ATOM 2561 C C . TYR A 1 328 ? 21.864 -17.805 -24.954 1.00 94.44 328 TYR A C 1
ATOM 2563 O O . TYR A 1 328 ? 20.987 -18.302 -24.252 1.00 94.44 328 TYR A O 1
ATOM 2571 N N . LEU A 1 329 ? 21.698 -17.655 -26.273 1.00 92.94 329 LEU A N 1
ATOM 2572 C CA . LEU A 1 329 ? 20.481 -18.068 -26.991 1.00 92.94 329 LEU A CA 1
ATOM 2573 C C . LEU A 1 329 ? 20.512 -19.530 -27.460 1.00 92.94 329 LEU A C 1
ATOM 2575 O O . LEU A 1 329 ? 19.534 -20.004 -28.032 1.00 92.94 329 LEU A O 1
ATOM 2579 N N . GLY A 1 330 ? 21.630 -20.243 -27.280 1.00 85.69 330 GLY A N 1
ATOM 2580 C CA . GLY A 1 330 ? 21.714 -21.683 -27.556 1.00 85.69 330 GLY A CA 1
ATOM 2581 C C . GLY A 1 330 ? 21.467 -22.093 -29.016 1.00 85.69 330 GLY A C 1
ATOM 2582 O O . GLY A 1 330 ? 21.228 -23.267 -29.281 1.00 85.69 330 GLY A O 1
ATOM 2583 N N . GLY A 1 331 ? 21.519 -21.152 -29.968 1.00 86.38 331 GLY A N 1
ATOM 2584 C CA . GLY A 1 331 ? 21.278 -21.410 -31.393 1.00 86.38 331 GLY A CA 1
ATOM 2585 C C . GLY A 1 331 ? 19.805 -21.569 -31.793 1.00 86.38 331 GLY A C 1
ATOM 2586 O O . GLY A 1 331 ? 19.530 -22.017 -32.902 1.00 86.38 331 GLY A O 1
ATOM 2587 N N . GLU A 1 332 ? 18.856 -21.202 -30.927 1.00 87.19 332 GLU A N 1
ATOM 2588 C CA . GLU A 1 332 ? 17.412 -21.324 -31.204 1.00 87.19 332 GLU A CA 1
ATOM 2589 C C . GLU A 1 332 ? 16.894 -20.311 -32.239 1.00 87.19 332 GLU A C 1
ATOM 2591 O O . GLU A 1 332 ? 15.858 -20.527 -32.872 1.00 87.19 332 GLU A O 1
ATOM 2596 N N . TYR A 1 333 ? 17.625 -19.211 -32.430 1.00 91.19 333 TYR A N 1
ATOM 2597 C CA . TYR A 1 333 ? 17.260 -18.121 -33.328 1.00 91.19 333 TYR A CA 1
ATOM 2598 C C . TYR A 1 333 ? 18.188 -18.074 -34.540 1.00 91.19 333 TYR A C 1
ATOM 2600 O O . TYR A 1 333 ? 19.412 -18.127 -34.413 1.00 91.19 333 TYR A O 1
ATOM 2608 N N . GLU A 1 334 ? 17.598 -17.906 -35.723 1.00 92.81 334 GLU A N 1
ATOM 2609 C CA . GLU A 1 334 ? 18.348 -17.581 -36.935 1.00 92.81 334 GLU A CA 1
ATOM 2610 C C . GLU A 1 334 ? 18.831 -16.125 -36.857 1.00 92.81 334 GLU A C 1
ATOM 2612 O O . GLU A 1 334 ? 18.073 -15.223 -36.484 1.00 92.81 334 GLU A O 1
ATOM 2617 N N . VAL A 1 335 ? 20.103 -15.894 -37.193 1.00 94.69 335 VAL A N 1
ATOM 2618 C CA . VAL A 1 335 ? 20.740 -14.578 -37.086 1.00 94.69 335 VAL A CA 1
ATOM 2619 C C . VAL A 1 335 ? 21.426 -14.151 -38.374 1.00 94.69 335 VAL A C 1
ATOM 2621 O O . VAL A 1 335 ? 22.050 -14.947 -39.069 1.00 94.69 335 VAL A O 1
ATOM 2624 N N . GLU A 1 336 ? 21.349 -12.856 -38.657 1.00 94.88 336 GLU A N 1
ATOM 2625 C CA . GLU A 1 336 ? 22.051 -12.187 -39.751 1.00 94.88 336 GLU A CA 1
ATOM 2626 C C . GLU A 1 336 ? 23.208 -11.338 -39.194 1.00 94.88 336 GLU A C 1
ATOM 2628 O O . GLU A 1 336 ? 23.089 -10.792 -38.093 1.00 94.88 336 GLU A O 1
ATOM 2633 N N . PRO A 1 337 ? 24.322 -11.159 -39.927 1.00 94.25 337 PRO A N 1
ATOM 2634 C CA . PRO A 1 337 ? 25.376 -10.228 -39.532 1.00 94.25 337 PRO A CA 1
ATOM 2635 C C . PRO A 1 337 ? 24.843 -8.800 -39.348 1.00 94.25 337 PRO A C 1
ATOM 2637 O O . PRO A 1 337 ? 24.247 -8.214 -40.251 1.00 94.25 337 PRO A O 1
ATOM 2640 N N . GLY A 1 338 ? 25.073 -8.221 -38.167 1.00 89.50 338 GLY A N 1
ATOM 2641 C CA . GLY A 1 338 ? 24.531 -6.912 -37.801 1.00 89.50 338 GLY A CA 1
ATOM 2642 C C . GLY A 1 338 ? 25.323 -5.741 -38.378 1.00 89.50 338 GLY A C 1
ATOM 2643 O O . GLY A 1 338 ? 24.757 -4.685 -38.649 1.00 89.50 338 GLY A O 1
ATOM 2644 N N . HIS A 1 339 ? 26.633 -5.913 -38.577 1.00 91.25 339 HIS A N 1
ATOM 2645 C CA . HIS A 1 339 ? 27.568 -4.867 -39.020 1.00 91.25 339 HIS A CA 1
ATOM 2646 C C . HIS A 1 339 ? 27.512 -3.567 -38.186 1.00 91.25 339 HIS A C 1
ATOM 2648 O O . HIS A 1 339 ? 27.801 -2.482 -38.700 1.00 91.25 339 HIS A O 1
ATOM 2654 N N . GLY A 1 340 ? 27.194 -3.657 -36.888 1.00 86.94 340 GLY A N 1
ATOM 2655 C CA . GLY A 1 340 ? 27.007 -2.508 -35.991 1.00 86.94 340 GLY A CA 1
ATOM 2656 C C . GLY A 1 340 ? 28.202 -1.548 -35.913 1.00 86.94 340 GLY A C 1
ATOM 2657 O O . GLY A 1 340 ? 28.005 -0.340 -35.783 1.00 86.94 340 GLY A O 1
ATOM 2658 N N . ALA A 1 341 ? 29.429 -2.044 -36.107 1.00 88.44 341 ALA A N 1
ATOM 2659 C CA . ALA A 1 341 ? 30.644 -1.225 -36.165 1.00 88.44 341 ALA A CA 1
ATOM 2660 C C . ALA A 1 341 ? 30.609 -0.155 -37.273 1.00 88.44 341 ALA A C 1
ATOM 2662 O O . ALA A 1 341 ? 31.267 0.876 -37.159 1.00 88.44 341 ALA A O 1
ATOM 2663 N N . THR A 1 342 ? 29.840 -0.360 -38.347 1.00 91.25 342 THR A N 1
ATOM 2664 C CA . THR A 1 342 ? 29.699 0.644 -39.414 1.00 91.25 342 THR A CA 1
ATOM 2665 C C . THR A 1 342 ? 28.835 1.831 -38.991 1.00 91.25 342 THR A C 1
ATOM 2667 O O . THR A 1 342 ? 29.120 2.953 -39.407 1.00 91.25 342 THR A O 1
ATOM 2670 N N . ARG A 1 343 ? 27.833 1.596 -38.132 1.00 93.12 343 ARG A N 1
ATOM 2671 C CA . ARG A 1 343 ? 26.795 2.568 -37.755 1.00 93.12 343 ARG A CA 1
ATOM 2672 C C . ARG A 1 343 ? 27.065 3.273 -36.425 1.00 93.12 343 ARG A C 1
ATOM 2674 O O . ARG A 1 343 ? 26.583 4.382 -36.233 1.00 93.12 343 ARG A O 1
ATOM 2681 N N . ASN A 1 344 ? 27.837 2.670 -35.520 1.00 94.06 344 ASN A N 1
ATOM 2682 C CA . ASN A 1 344 ? 28.135 3.254 -34.212 1.00 94.06 344 ASN A CA 1
ATOM 2683 C C . ASN A 1 344 ? 29.643 3.209 -33.904 1.00 94.06 344 ASN A C 1
ATOM 2685 O O . ASN A 1 344 ? 30.284 2.162 -34.006 1.00 94.06 344 ASN A O 1
ATOM 2689 N N . GLN A 1 345 ? 30.205 4.359 -33.513 1.00 94.00 345 GLN A N 1
ATOM 2690 C CA . GLN A 1 345 ? 31.631 4.508 -33.211 1.00 94.00 345 GLN A CA 1
ATOM 2691 C C . GLN A 1 345 ? 32.063 3.679 -31.993 1.00 94.00 345 GLN A C 1
ATOM 2693 O O . GLN A 1 345 ? 33.082 3.002 -32.053 1.00 94.00 345 GLN A O 1
ATOM 2698 N N . TYR A 1 346 ? 31.267 3.653 -30.923 1.00 93.12 346 TYR A N 1
ATOM 2699 C CA . TYR A 1 346 ? 31.582 2.893 -29.713 1.00 93.12 346 TYR A CA 1
ATOM 2700 C C . TYR A 1 346 ? 31.680 1.386 -29.986 1.00 93.12 346 TYR A C 1
ATOM 2702 O O . TYR A 1 346 ? 32.547 0.708 -29.437 1.00 93.12 346 TYR A O 1
ATOM 2710 N N . LEU A 1 347 ? 30.821 0.853 -30.863 1.00 93.38 347 LEU A N 1
ATOM 2711 C CA . LEU A 1 347 ? 30.876 -0.558 -31.266 1.00 93.38 347 LEU A CA 1
ATOM 2712 C C . LEU A 1 347 ? 32.128 -0.874 -32.095 1.00 93.38 347 LEU A C 1
ATOM 2714 O O . LEU A 1 347 ? 32.681 -1.967 -31.976 1.00 93.38 347 LEU A O 1
ATOM 2718 N N . ARG A 1 348 ? 32.581 0.082 -32.915 1.00 92.31 348 ARG A N 1
ATOM 2719 C CA . ARG A 1 348 ? 33.808 -0.030 -33.714 1.00 92.31 348 ARG A CA 1
ATOM 2720 C C . ARG A 1 348 ? 35.052 -0.009 -32.836 1.00 92.31 348 ARG A C 1
ATOM 2722 O O . ARG A 1 348 ? 35.879 -0.904 -32.952 1.00 92.31 348 ARG A O 1
ATOM 2729 N N . ASP A 1 349 ? 35.153 0.974 -31.949 1.00 93.00 349 ASP A N 1
ATOM 2730 C CA . ASP A 1 349 ? 36.332 1.187 -31.104 1.00 93.00 349 ASP A CA 1
ATOM 2731 C C . ASP A 1 349 ? 36.550 0.013 -30.134 1.00 93.00 349 ASP A C 1
ATOM 2733 O O . ASP A 1 349 ? 37.685 -0.343 -29.825 1.00 93.00 349 ASP A O 1
ATOM 2737 N N . ASN A 1 350 ? 35.463 -0.644 -29.714 1.00 91.75 350 ASN A N 1
ATOM 2738 C CA . ASN A 1 350 ? 35.501 -1.826 -28.851 1.00 91.75 350 ASN A CA 1
ATOM 2739 C C . ASN A 1 350 ? 35.469 -3.167 -29.617 1.00 91.75 350 ASN A C 1
ATOM 2741 O O . ASN A 1 350 ? 35.355 -4.214 -28.983 1.00 91.75 350 ASN A O 1
ATOM 2745 N N . ASN A 1 351 ? 35.558 -3.158 -30.957 1.00 92.69 351 ASN A N 1
ATOM 2746 C CA . ASN A 1 351 ? 35.534 -4.351 -31.821 1.00 92.69 351 ASN A CA 1
ATOM 2747 C C . ASN A 1 351 ? 34.386 -5.336 -31.507 1.00 92.69 351 ASN A C 1
ATOM 2749 O O . ASN A 1 351 ? 34.569 -6.555 -31.477 1.00 92.69 351 ASN A O 1
ATOM 2753 N N . VAL A 1 352 ? 33.183 -4.811 -31.261 1.00 93.12 352 VAL A N 1
ATOM 2754 C CA . VAL A 1 352 ? 32.028 -5.621 -30.855 1.00 93.12 352 VAL A CA 1
ATOM 2755 C C . VAL A 1 352 ? 31.413 -6.312 -32.070 1.00 93.12 352 VAL A C 1
ATOM 2757 O O . VAL A 1 352 ? 30.961 -5.663 -33.017 1.00 93.12 352 VAL A O 1
ATOM 2760 N N . THR A 1 353 ? 31.347 -7.643 -32.025 1.00 94.44 353 THR A N 1
ATOM 2761 C CA . THR A 1 353 ? 30.643 -8.439 -33.041 1.00 94.44 353 THR A CA 1
ATOM 2762 C C . THR A 1 353 ? 29.143 -8.449 -32.748 1.00 94.44 353 THR A C 1
ATOM 2764 O O . THR A 1 353 ? 28.720 -8.629 -31.602 1.00 94.44 353 THR A O 1
ATOM 2767 N N . THR A 1 354 ? 28.334 -8.212 -33.781 1.00 96.00 354 THR A N 1
ATOM 2768 C CA . THR A 1 354 ? 26.901 -7.909 -33.656 1.00 96.00 354 THR A CA 1
ATOM 2769 C C . THR A 1 354 ? 26.069 -8.648 -34.696 1.00 96.00 354 THR A C 1
ATOM 2771 O O . THR A 1 354 ? 26.546 -8.903 -35.805 1.00 96.00 354 THR A O 1
ATOM 2774 N N . TYR A 1 355 ? 24.818 -8.947 -34.347 1.00 97.06 355 TYR A N 1
ATOM 2775 C CA . TYR A 1 355 ? 23.882 -9.716 -35.167 1.00 97.06 355 TYR A CA 1
ATOM 2776 C C . TYR A 1 355 ? 22.466 -9.145 -35.097 1.00 97.06 355 TYR A C 1
ATOM 2778 O O . TYR A 1 355 ? 22.086 -8.522 -34.108 1.00 97.06 355 TYR A O 1
ATOM 2786 N N . PHE A 1 356 ? 21.667 -9.391 -36.129 1.00 97.12 356 PHE A N 1
ATOM 2787 C CA . PHE A 1 356 ? 20.225 -9.175 -36.110 1.00 97.12 356 PHE A CA 1
ATOM 2788 C C . PHE A 1 356 ? 19.494 -10.505 -35.981 1.00 97.12 356 PHE A C 1
ATOM 2790 O O . PHE A 1 356 ? 19.806 -11.452 -36.697 1.00 97.12 356 PHE A O 1
ATOM 2797 N N . ILE A 1 357 ? 18.491 -10.563 -35.106 1.00 95.56 357 ILE A N 1
ATOM 2798 C CA . ILE A 1 357 ? 17.592 -11.719 -35.016 1.00 95.56 357 ILE A CA 1
ATOM 2799 C C . ILE A 1 357 ? 16.647 -11.710 -36.220 1.00 95.56 357 ILE A C 1
ATOM 2801 O O . ILE A 1 357 ? 15.972 -10.707 -36.483 1.00 95.56 357 ILE A O 1
ATOM 2805 N N . VAL A 1 358 ? 16.565 -12.837 -36.925 1.00 92.19 358 VAL A N 1
ATOM 2806 C CA . VAL A 1 358 ? 15.581 -13.065 -37.984 1.00 92.19 358 VAL A CA 1
ATOM 2807 C C . VAL A 1 358 ? 14.275 -13.529 -37.334 1.00 92.19 358 VAL A C 1
ATOM 2809 O O . VAL A 1 358 ? 14.246 -14.582 -36.697 1.00 92.19 358 VAL A O 1
ATOM 2812 N N . PRO A 1 359 ? 13.161 -12.782 -37.476 1.00 84.94 359 PRO A N 1
ATOM 2813 C CA . PRO A 1 359 ? 11.899 -13.181 -36.867 1.00 84.94 359 PRO A CA 1
ATOM 2814 C C . PRO A 1 359 ? 11.419 -14.543 -37.403 1.00 84.94 359 PRO A C 1
ATOM 2816 O O . PRO A 1 359 ? 11.424 -14.744 -38.626 1.00 84.94 359 PRO A O 1
ATOM 2819 N N . PRO A 1 360 ? 10.908 -15.446 -36.542 1.00 80.56 360 PRO A N 1
ATOM 2820 C CA . PRO A 1 360 ? 10.393 -16.745 -36.966 1.00 80.56 360 PRO A CA 1
ATOM 2821 C C . PRO A 1 360 ? 9.322 -16.629 -38.060 1.00 80.56 360 PRO A C 1
ATOM 2823 O O . PRO A 1 360 ? 8.501 -15.704 -38.066 1.00 80.56 360 PRO A O 1
ATOM 2826 N N . ALA A 1 361 ? 9.255 -17.611 -38.966 1.00 69.19 361 ALA A N 1
ATOM 2827 C CA . ALA A 1 361 ? 8.350 -17.596 -40.125 1.00 69.19 361 ALA A CA 1
ATOM 2828 C C . ALA A 1 361 ? 6.865 -17.365 -39.765 1.00 69.19 361 ALA A C 1
ATOM 2830 O O . ALA A 1 361 ? 6.121 -16.755 -40.540 1.00 69.19 361 ALA A O 1
ATOM 2831 N N . ARG A 1 362 ? 6.434 -17.795 -38.569 1.00 70.94 362 ARG A N 1
ATOM 2832 C CA . ARG A 1 362 ? 5.086 -17.544 -38.032 1.00 70.94 362 ARG A CA 1
ATOM 2833 C C . ARG A 1 362 ? 4.797 -16.047 -37.863 1.00 70.94 362 ARG A C 1
ATOM 2835 O O . ARG A 1 362 ? 3.730 -15.603 -38.279 1.00 70.94 362 ARG A O 1
ATOM 2842 N N . ARG A 1 363 ? 5.746 -15.267 -37.331 1.00 68.75 363 ARG A N 1
ATOM 2843 C CA . ARG A 1 363 ? 5.620 -13.807 -37.147 1.00 68.75 363 ARG A CA 1
ATOM 2844 C C . ARG A 1 363 ? 5.716 -13.055 -38.486 1.00 68.75 363 ARG A C 1
ATOM 2846 O O . ARG A 1 363 ? 5.021 -12.064 -38.695 1.00 68.75 363 ARG A O 1
ATOM 2853 N N . ARG A 1 364 ? 6.480 -13.578 -39.458 1.00 59.41 364 ARG A N 1
ATOM 2854 C CA . ARG A 1 364 ? 6.584 -13.010 -40.824 1.00 59.41 364 ARG A CA 1
ATOM 2855 C C . ARG A 1 364 ? 5.266 -13.079 -41.612 1.00 59.41 364 ARG A C 1
ATOM 2857 O O . ARG A 1 364 ? 4.913 -12.112 -42.284 1.00 59.41 364 ARG A O 1
ATOM 2864 N N . LYS A 1 365 ? 4.517 -14.190 -41.516 1.00 51.09 365 LYS A N 1
ATOM 2865 C CA . LYS A 1 365 ? 3.206 -14.349 -42.190 1.00 51.09 365 LYS A CA 1
ATOM 2866 C C . LYS A 1 365 ? 2.147 -13.388 -41.654 1.00 51.09 365 LYS A C 1
ATOM 2868 O O . LYS A 1 365 ? 1.366 -12.859 -42.436 1.00 51.09 365 LYS A O 1
ATOM 2873 N N . VAL A 1 366 ? 2.158 -13.140 -40.344 1.00 51.84 366 VAL A N 1
ATOM 2874 C CA . VAL A 1 366 ? 1.280 -12.163 -39.688 1.00 51.84 366 VAL A CA 1
ATOM 2875 C C . VAL A 1 366 ? 1.573 -10.763 -40.243 1.00 51.84 366 VAL A C 1
ATOM 2877 O O . VAL A 1 366 ? 0.680 -10.154 -40.820 1.00 51.84 366 VAL A O 1
ATOM 2880 N N . ARG A 1 367 ? 2.836 -10.314 -40.264 1.00 52.56 367 ARG A N 1
ATOM 2881 C CA . ARG A 1 367 ? 3.213 -9.011 -40.857 1.00 52.56 367 ARG A CA 1
ATOM 2882 C C . ARG A 1 367 ? 2.797 -8.846 -42.328 1.00 52.56 367 ARG A C 1
ATOM 2884 O O . ARG A 1 367 ? 2.352 -7.775 -42.725 1.00 52.56 367 ARG A O 1
ATOM 2891 N N . SER A 1 368 ? 2.901 -9.904 -43.138 1.00 48.97 368 SER A N 1
ATOM 2892 C CA . SER A 1 368 ? 2.468 -9.865 -44.545 1.00 48.97 368 SER A CA 1
ATOM 2893 C C . SER A 1 368 ? 0.944 -9.833 -44.718 1.00 48.97 368 SER A C 1
ATOM 2895 O O . SER A 1 368 ? 0.472 -9.296 -45.717 1.00 48.97 368 SER A O 1
ATOM 2897 N N . ALA A 1 369 ? 0.182 -10.428 -43.795 1.00 46.84 369 ALA A N 1
ATOM 2898 C CA . ALA A 1 369 ? -1.278 -10.468 -43.849 1.00 46.84 369 ALA A CA 1
ATOM 2899 C C . ALA A 1 369 ? -1.917 -9.170 -43.333 1.00 46.84 369 ALA A C 1
ATOM 2901 O O . ALA A 1 369 ? -2.920 -8.727 -43.891 1.00 46.84 369 ALA A O 1
ATOM 2902 N N . LEU A 1 370 ? -1.330 -8.532 -42.313 1.00 47.53 370 LEU A N 1
ATOM 2903 C CA . LEU A 1 370 ? -1.848 -7.262 -41.801 1.00 47.53 370 LEU A CA 1
ATOM 2904 C C . LEU A 1 370 ? -1.594 -6.072 -42.755 1.00 47.53 370 LEU A C 1
ATOM 2906 O O . LEU A 1 370 ? -2.421 -5.166 -42.839 1.00 47.53 370 LEU A O 1
ATOM 2910 N N . GLY A 1 371 ? -0.557 -6.130 -43.598 1.00 46.16 371 GLY A N 1
ATOM 2911 C CA . GLY A 1 371 ? -0.307 -5.127 -44.644 1.00 46.16 371 GLY A CA 1
ATOM 2912 C C . GLY A 1 371 ? -1.353 -5.058 -45.776 1.00 46.16 371 GLY A C 1
ATOM 2913 O O . GLY A 1 371 ? -1.274 -4.155 -46.610 1.00 46.16 371 GLY A O 1
ATOM 2914 N N . ALA A 1 372 ? -2.320 -5.985 -45.826 1.00 44.97 372 ALA A N 1
ATOM 2915 C CA . ALA A 1 372 ? -3.332 -6.079 -46.885 1.00 44.97 372 ALA A CA 1
ATOM 2916 C C . ALA A 1 372 ? -4.704 -5.464 -46.524 1.00 44.97 372 ALA A C 1
ATOM 2918 O O . ALA A 1 372 ? -5.597 -5.428 -47.374 1.00 44.97 372 ALA A O 1
ATOM 2919 N N . ALA A 1 373 ? -4.902 -4.968 -45.295 1.00 48.94 373 ALA A N 1
ATOM 2920 C CA . ALA A 1 373 ? -6.168 -4.366 -44.873 1.00 48.94 373 ALA A CA 1
ATOM 2921 C C . ALA A 1 373 ? -6.300 -2.889 -45.310 1.00 48.94 373 ALA A C 1
ATOM 2923 O O . ALA A 1 373 ? -5.347 -2.112 -45.320 1.00 48.94 373 ALA A O 1
ATOM 2924 N N . GLN A 1 374 ? -7.514 -2.497 -45.703 1.00 46.81 374 GLN A N 1
ATOM 2925 C CA . GLN A 1 374 ? -7.822 -1.244 -46.396 1.00 46.81 374 GLN A CA 1
ATOM 2926 C C . GLN A 1 374 ? -7.517 0.014 -45.552 1.00 46.81 374 GLN A C 1
ATOM 2928 O O . GLN A 1 374 ? -8.220 0.322 -44.588 1.00 46.81 374 GLN A O 1
ATOM 2933 N N . ARG A 1 375 ? -6.483 0.766 -45.963 1.00 47.44 375 ARG A N 1
ATOM 2934 C CA . ARG A 1 375 ? -6.000 2.013 -45.339 1.00 47.44 375 ARG A CA 1
ATOM 2935 C C . ARG A 1 375 ? -7.078 3.104 -45.330 1.00 47.44 375 ARG A C 1
ATOM 2937 O O . ARG A 1 375 ? -7.388 3.685 -46.371 1.00 47.44 375 ARG A O 1
ATOM 2944 N N . ARG A 1 376 ? -7.620 3.434 -44.154 1.00 49.50 376 ARG A N 1
ATOM 2945 C CA . ARG A 1 376 ? -8.404 4.661 -43.934 1.00 49.50 376 ARG A CA 1
ATOM 2946 C C . ARG A 1 376 ? -7.554 5.651 -43.141 1.00 49.50 376 ARG A C 1
ATOM 2948 O O . ARG A 1 376 ? -7.266 5.402 -41.979 1.00 49.50 376 ARG A O 1
ATOM 2955 N N . LYS A 1 377 ? -7.188 6.774 -43.769 1.00 42.47 377 LYS A N 1
ATOM 2956 C CA . LYS A 1 377 ? -6.480 7.892 -43.125 1.00 42.47 377 LYS A CA 1
ATOM 2957 C C . LYS A 1 377 ? -7.312 8.419 -41.954 1.00 42.47 377 LYS A C 1
ATOM 2959 O O . LYS A 1 377 ? -8.382 8.989 -42.174 1.00 42.47 377 LYS A O 1
ATOM 2964 N N . LEU A 1 378 ? -6.845 8.231 -40.723 1.00 48.81 378 LEU A N 1
ATOM 2965 C CA . LEU A 1 378 ? -7.482 8.779 -39.525 1.00 48.81 378 LEU A CA 1
ATOM 2966 C C . LEU A 1 378 ? -6.764 10.066 -39.098 1.00 48.81 378 LEU A C 1
ATOM 2968 O O . LEU A 1 378 ? -5.542 10.149 -39.090 1.00 48.81 378 LEU A O 1
ATOM 2972 N N . SER A 1 379 ? -7.537 11.100 -38.755 1.00 52.69 379 SER A N 1
ATOM 2973 C CA . SER A 1 379 ? -7.013 12.333 -38.150 1.00 52.69 379 SER A CA 1
ATOM 2974 C C . SER A 1 379 ? -6.482 12.048 -36.739 1.00 52.69 379 SER A C 1
ATOM 2976 O O . SER A 1 379 ? -7.050 11.221 -36.031 1.00 52.69 379 SER A O 1
ATOM 2978 N N . PHE A 1 380 ? -5.448 12.766 -36.293 1.00 50.66 380 PHE A N 1
ATOM 2979 C CA . PHE A 1 380 ? -4.776 12.578 -34.998 1.00 50.66 380 PHE A CA 1
ATOM 2980 C C . PHE A 1 380 ? -5.717 12.554 -33.769 1.00 50.66 380 PHE A C 1
ATOM 2982 O O . PHE A 1 380 ? -5.511 11.783 -32.832 1.00 50.66 380 PHE A O 1
ATOM 2989 N N . LYS A 1 381 ? -6.831 13.304 -33.798 1.00 51.16 381 LYS A N 1
ATOM 2990 C CA . LYS A 1 381 ? -7.876 13.234 -32.753 1.00 51.16 381 LYS A CA 1
ATOM 2991 C C . LYS A 1 381 ? -8.539 11.857 -32.647 1.00 51.16 381 LYS A C 1
ATOM 2993 O O . LYS A 1 381 ? -8.929 11.453 -31.556 1.00 51.16 381 LYS A O 1
ATOM 2998 N N . ASN A 1 382 ? -8.635 11.141 -33.764 1.00 55.66 382 ASN A N 1
ATOM 2999 C CA . ASN A 1 382 ? -9.142 9.775 -33.822 1.00 55.66 382 ASN A CA 1
ATOM 3000 C C . ASN A 1 382 ? -8.042 8.750 -33.513 1.00 55.66 382 ASN A C 1
ATOM 3002 O O . ASN A 1 382 ? -8.358 7.652 -33.090 1.00 55.66 382 ASN A O 1
ATOM 3006 N N . VAL A 1 383 ? -6.759 9.094 -33.678 1.00 54.75 383 VAL A N 1
ATOM 3007 C CA . VAL A 1 383 ? -5.627 8.225 -33.314 1.00 54.75 383 VAL A CA 1
ATOM 3008 C C . VAL A 1 383 ? -5.582 8.008 -31.808 1.00 54.75 383 VAL A C 1
ATOM 3010 O O . VAL A 1 383 ? -5.561 6.868 -31.368 1.00 54.75 383 VAL A O 1
ATOM 3013 N N . SER A 1 384 ? -5.658 9.073 -31.003 1.00 50.44 384 SER A N 1
ATOM 3014 C CA . SER A 1 384 ? -5.687 8.918 -29.543 1.00 50.44 384 SER A CA 1
ATOM 3015 C C . SER A 1 384 ? -6.898 8.101 -29.075 1.00 50.44 384 SER A C 1
ATOM 3017 O O . SER A 1 384 ? -6.738 7.261 -28.196 1.00 50.44 384 SER A O 1
ATOM 3019 N N . SER A 1 385 ? -8.086 8.287 -29.665 1.00 52.69 385 SER A N 1
ATOM 3020 C CA . SER A 1 385 ? -9.275 7.515 -29.282 1.00 52.69 385 SER A CA 1
ATOM 3021 C C . SER A 1 385 ? -9.241 6.067 -29.775 1.00 52.69 385 SER A C 1
ATOM 3023 O O . SER A 1 385 ? -9.684 5.186 -29.049 1.00 52.69 385 SER A O 1
ATOM 3025 N N . VAL A 1 386 ? -8.687 5.800 -30.961 1.00 56.91 386 VAL A N 1
ATOM 3026 C CA . VAL A 1 386 ? -8.537 4.448 -31.526 1.00 56.91 386 VAL A CA 1
ATOM 3027 C C . VAL A 1 386 ? -7.436 3.667 -30.817 1.00 56.91 386 VAL A C 1
ATOM 3029 O O . VAL A 1 386 ? -7.637 2.493 -30.540 1.00 56.91 386 VAL A O 1
ATOM 3032 N N . VAL A 1 387 ? -6.320 4.306 -30.452 1.00 55.72 387 VAL A N 1
ATOM 3033 C CA . VAL A 1 387 ? -5.276 3.710 -29.602 1.00 55.72 387 VAL A CA 1
ATOM 3034 C C . VAL A 1 387 ? -5.876 3.316 -28.257 1.00 55.72 387 VAL A C 1
ATOM 3036 O O . VAL A 1 387 ? -5.778 2.156 -27.877 1.00 55.72 387 VAL A O 1
ATOM 3039 N N . VAL A 1 388 ? -6.604 4.226 -27.603 1.00 56.16 388 VAL A N 1
ATOM 3040 C CA . VAL A 1 388 ? -7.319 3.932 -26.350 1.00 56.16 388 VAL A CA 1
ATOM 3041 C C . VAL A 1 388 ? -8.352 2.814 -26.544 1.00 56.16 388 VAL A C 1
ATOM 3043 O O . VAL A 1 388 ? -8.447 1.919 -25.716 1.00 56.16 388 VAL A O 1
ATOM 3046 N N . GLN A 1 389 ? -9.109 2.801 -27.643 1.00 54.31 389 GLN A N 1
ATOM 3047 C CA . GLN A 1 389 ? -10.143 1.790 -27.895 1.00 54.31 389 GLN A CA 1
ATOM 3048 C C . GLN A 1 389 ? -9.565 0.404 -28.229 1.00 54.31 389 GLN A C 1
ATOM 3050 O O . GLN A 1 389 ? -10.104 -0.606 -27.779 1.00 54.31 389 GLN A O 1
ATOM 3055 N N . LEU A 1 390 ? -8.468 0.338 -28.984 1.00 54.41 390 LEU A N 1
ATOM 3056 C CA . LEU A 1 390 ? -7.757 -0.907 -29.283 1.00 54.41 390 LEU A CA 1
ATOM 3057 C C . LEU A 1 390 ? -7.075 -1.464 -28.041 1.00 54.41 390 LEU A C 1
ATOM 3059 O O . LEU A 1 390 ? -7.111 -2.673 -27.820 1.00 54.41 390 LEU A O 1
ATOM 3063 N N . LEU A 1 391 ? -6.526 -0.593 -27.201 1.00 50.81 391 LEU A N 1
ATOM 3064 C CA . LEU A 1 391 ? -5.817 -0.998 -25.995 1.00 50.81 391 LEU A CA 1
ATOM 3065 C C . LEU A 1 391 ? -6.771 -1.361 -24.851 1.00 50.81 391 LEU A C 1
ATOM 3067 O O . LEU A 1 391 ? -6.499 -2.317 -24.133 1.00 50.81 391 LEU A O 1
ATOM 3071 N N . HIS A 1 392 ? -7.965 -0.760 -24.784 1.00 47.00 392 HIS A N 1
ATOM 3072 C CA . HIS A 1 392 ? -9.049 -1.202 -23.893 1.00 47.00 392 HIS A CA 1
ATOM 3073 C C . HIS A 1 392 ? -9.801 -2.462 -24.364 1.00 47.00 392 HIS A C 1
ATOM 3075 O O . HIS A 1 392 ? -10.505 -3.080 -23.564 1.00 47.00 392 HIS A O 1
ATOM 3081 N N . SER A 1 393 ? -9.707 -2.846 -25.644 1.00 40.81 393 SER A N 1
ATOM 3082 C CA . SER A 1 393 ? -10.365 -4.061 -26.163 1.00 40.81 393 SER A CA 1
ATOM 3083 C C . SER A 1 393 ? -9.653 -5.357 -25.755 1.00 40.81 393 SER A C 1
ATOM 3085 O O . SER A 1 393 ? -10.259 -6.431 -25.750 1.00 40.81 393 SER A O 1
ATOM 3087 N N . ILE A 1 394 ? -8.384 -5.250 -25.355 1.00 45.59 394 ILE A N 1
ATOM 3088 C CA . ILE A 1 394 ? -7.596 -6.332 -24.775 1.00 45.59 394 ILE A CA 1
ATOM 3089 C C . ILE A 1 394 ? -7.786 -6.239 -23.260 1.00 45.59 394 ILE A C 1
ATOM 3091 O O . ILE A 1 394 ? -7.477 -5.227 -22.640 1.00 45.59 394 ILE A O 1
ATOM 3095 N N . LYS A 1 395 ? -8.395 -7.272 -22.672 1.00 32.22 395 LYS A N 1
ATOM 3096 C CA . LYS A 1 395 ? -8.852 -7.296 -21.277 1.00 32.22 395 LYS A CA 1
ATOM 3097 C C .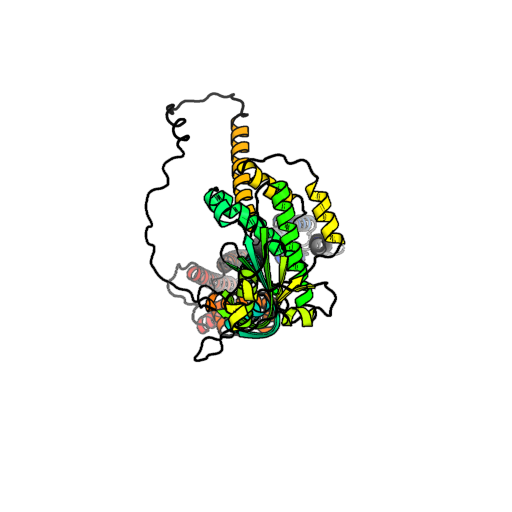 LYS A 1 395 ? -7.679 -7.036 -20.318 1.00 32.22 395 LYS A C 1
ATOM 3099 O O . LYS A 1 395 ? -6.897 -7.931 -20.024 1.00 32.22 395 LYS A O 1
ATOM 3104 N N . TYR A 1 396 ? -7.578 -5.795 -19.857 1.00 42.47 396 TYR A N 1
ATOM 3105 C CA . TYR A 1 396 ? -6.533 -5.281 -18.978 1.00 42.47 396 TYR A CA 1
ATOM 3106 C C . TYR A 1 396 ? -6.559 -5.993 -17.614 1.00 42.47 396 TYR A C 1
ATOM 3108 O O . TYR A 1 396 ? -7.580 -5.956 -16.924 1.00 42.47 396 TYR A O 1
ATOM 3116 N N . SER A 1 397 ? -5.462 -6.653 -17.224 1.00 38.91 397 SER A N 1
ATOM 3117 C CA . SER A 1 397 ? -5.361 -7.410 -15.961 1.00 38.91 397 SER A CA 1
ATOM 3118 C C . SER A 1 397 ? -4.317 -6.881 -14.971 1.00 38.91 397 SER A C 1
ATOM 3120 O O . SER A 1 397 ? -4.116 -7.507 -13.934 1.00 38.91 397 SER A O 1
ATOM 3122 N N . VAL A 1 398 ? -3.663 -5.746 -15.235 1.00 42.19 398 VAL A N 1
ATOM 3123 C CA . VAL A 1 398 ? -2.653 -5.183 -14.320 1.00 42.19 398 VAL A CA 1
ATOM 3124 C C . VAL A 1 398 ? -3.199 -3.914 -13.683 1.00 42.19 398 VAL A C 1
ATOM 3126 O O . VAL A 1 398 ? -3.133 -2.857 -14.293 1.00 42.19 398 VAL A O 1
ATOM 3129 N N . GLU A 1 399 ? -3.762 -3.991 -12.474 1.00 42.69 399 GLU A N 1
ATOM 3130 C CA . GLU A 1 399 ? -4.314 -2.817 -11.779 1.00 42.69 399 GLU A CA 1
ATOM 3131 C C . GLU A 1 399 ? -3.343 -1.625 -11.833 1.00 42.69 399 GLU A C 1
ATOM 3133 O O . GLU A 1 399 ? -2.231 -1.696 -11.310 1.00 42.69 399 GLU A O 1
ATOM 3138 N N . VAL A 1 400 ? -3.756 -0.514 -12.465 1.00 52.31 400 VAL A N 1
ATOM 3139 C CA . VAL A 1 400 ? -2.985 0.735 -12.406 1.00 52.31 400 VAL A CA 1
ATOM 3140 C C . VAL A 1 400 ? -2.883 1.106 -10.928 1.00 52.31 400 VAL A C 1
ATOM 3142 O O . VAL A 1 400 ? -3.939 1.258 -10.288 1.00 52.31 400 VAL A O 1
ATOM 3145 N N . PRO A 1 401 ? -1.671 1.273 -10.368 1.00 45.59 401 PRO A N 1
ATOM 3146 C CA . PRO A 1 401 ? -1.525 1.697 -8.988 1.00 45.59 401 PRO A CA 1
ATOM 3147 C C . PRO A 1 401 ? -2.375 2.949 -8.745 1.00 45.59 401 PRO A C 1
ATOM 3149 O O . PRO A 1 401 ? -2.343 3.899 -9.526 1.00 45.59 401 PRO A O 1
ATOM 3152 N N . PHE A 1 402 ? -3.176 2.939 -7.677 1.00 48.31 402 PHE A N 1
ATOM 3153 C CA . PHE A 1 402 ? -4.035 4.063 -7.260 1.00 48.31 402 PHE A CA 1
ATOM 3154 C C . PHE A 1 402 ? -5.283 4.343 -8.123 1.00 48.31 402 PHE A C 1
ATOM 3156 O O . PHE A 1 402 ? -6.034 5.260 -7.786 1.00 48.31 402 PHE A O 1
ATOM 3163 N N . SER A 1 403 ? -5.589 3.547 -9.157 1.00 52.12 403 SER A N 1
ATOM 3164 C CA . SER A 1 403 ? -6.837 3.695 -9.944 1.00 52.12 403 SER A CA 1
ATOM 3165 C C . SER A 1 403 ? -8.099 3.647 -9.071 1.00 52.12 403 SER A C 1
ATOM 3167 O O . SER A 1 403 ? -8.984 4.498 -9.191 1.00 52.12 403 SER A O 1
ATOM 3169 N N . ASN A 1 404 ? -8.125 2.733 -8.100 1.00 46.22 404 ASN A N 1
ATOM 3170 C CA . ASN A 1 404 ? -9.223 2.584 -7.143 1.00 46.22 404 ASN A CA 1
ATOM 3171 C C . ASN A 1 404 ? -9.309 3.734 -6.110 1.00 46.22 404 ASN A C 1
ATOM 3173 O O . ASN A 1 404 ? -10.369 3.951 -5.524 1.00 46.22 404 ASN A O 1
ATOM 3177 N N . MET A 1 405 ? -8.238 4.517 -5.900 1.00 44.56 405 MET A N 1
ATOM 3178 C CA . MET A 1 405 ? -8.240 5.659 -4.965 1.00 44.56 405 MET A CA 1
ATOM 3179 C C . MET A 1 405 ? -8.831 6.929 -5.585 1.00 44.56 405 MET A C 1
ATOM 3181 O O . MET A 1 405 ? -9.539 7.666 -4.900 1.00 44.56 405 MET A O 1
ATOM 3185 N N . ALA A 1 406 ? -8.585 7.172 -6.877 1.00 44.06 406 ALA A N 1
ATOM 3186 C CA . ALA A 1 406 ? -9.193 8.291 -7.600 1.00 44.06 406 ALA A CA 1
ATOM 3187 C C . ALA A 1 406 ? -10.703 8.069 -7.812 1.00 44.06 406 ALA A C 1
ATOM 3189 O O . ALA A 1 406 ? -11.507 8.973 -7.577 1.00 44.06 406 ALA A O 1
ATOM 3190 N N . ALA A 1 407 ? -11.101 6.834 -8.140 1.00 42.00 407 ALA A N 1
ATOM 3191 C CA . ALA A 1 407 ? -12.501 6.470 -8.351 1.00 42.00 407 ALA A CA 1
ATOM 3192 C C . ALA A 1 407 ? -13.381 6.673 -7.099 1.00 42.00 407 ALA A C 1
ATOM 3194 O O . ALA A 1 407 ? -14.541 7.066 -7.217 1.00 42.00 407 ALA A O 1
ATOM 3195 N N . GLY A 1 408 ? -12.841 6.472 -5.888 1.00 38.69 408 GLY A N 1
ATOM 3196 C CA . GLY A 1 408 ? -13.575 6.688 -4.633 1.00 38.69 408 GLY A CA 1
ATOM 3197 C C . GLY A 1 408 ? -13.946 8.155 -4.359 1.00 38.69 408 GLY A C 1
ATOM 3198 O O . GLY A 1 408 ? -14.966 8.426 -3.715 1.00 38.69 408 GLY A O 1
ATOM 3199 N N . ALA A 1 409 ? -13.161 9.109 -4.872 1.00 43.66 409 ALA A N 1
ATOM 3200 C CA . ALA A 1 409 ? -13.462 10.539 -4.781 1.00 43.66 409 ALA A CA 1
ATOM 3201 C C . ALA A 1 409 ? -14.555 10.952 -5.783 1.00 43.66 409 ALA A C 1
ATOM 3203 O O . ALA A 1 409 ? -15.487 11.670 -5.412 1.00 43.66 409 ALA A O 1
ATOM 3204 N N . ASP A 1 410 ? -14.496 10.426 -7.010 1.00 39.91 410 ASP A N 1
ATOM 3205 C CA . ASP A 1 410 ? -15.511 10.659 -8.045 1.00 39.91 410 ASP A CA 1
ATOM 3206 C C . ASP A 1 410 ? -16.852 9.996 -7.705 1.00 39.91 410 ASP A C 1
ATOM 3208 O O . ASP A 1 410 ? -17.914 10.557 -7.987 1.00 39.91 410 ASP A O 1
ATOM 3212 N N . LEU A 1 411 ? -16.835 8.847 -7.018 1.00 40.38 411 LEU A N 1
ATOM 3213 C CA . LEU A 1 411 ? -18.052 8.198 -6.531 1.00 40.38 411 LEU A CA 1
ATOM 3214 C C . LEU A 1 411 ? -18.737 9.048 -5.452 1.00 40.38 411 LEU A C 1
ATOM 3216 O O . LEU A 1 411 ? -19.938 9.278 -5.543 1.00 40.38 411 LEU A O 1
ATOM 3220 N N . LYS A 1 412 ? -17.988 9.601 -4.484 1.00 40.53 412 LYS A N 1
ATOM 3221 C CA . LYS A 1 412 ? -18.537 10.524 -3.468 1.00 40.53 412 LYS A CA 1
ATOM 3222 C C . LYS A 1 412 ? -19.077 11.817 -4.088 1.00 40.53 412 LYS A C 1
ATOM 3224 O O . LYS A 1 412 ? -20.130 12.294 -3.665 1.00 40.53 412 LYS A O 1
ATOM 3229 N N . ALA A 1 413 ? -18.401 12.358 -5.103 1.00 41.22 413 ALA A N 1
ATOM 3230 C CA . ALA A 1 413 ? -18.862 13.537 -5.834 1.00 41.22 413 ALA A CA 1
ATOM 3231 C C . ALA A 1 413 ? -20.144 13.256 -6.641 1.00 41.22 413 ALA A C 1
ATOM 3233 O O . ALA A 1 413 ? -21.057 14.083 -6.651 1.00 41.22 413 ALA A O 1
ATOM 3234 N N . ASN A 1 414 ? -20.250 12.078 -7.264 1.00 39.78 414 ASN A N 1
ATOM 3235 C CA . ASN A 1 414 ? -21.446 11.660 -7.994 1.00 39.78 414 ASN A CA 1
ATOM 3236 C C . ASN A 1 414 ? -22.623 11.337 -7.065 1.00 39.78 414 ASN A C 1
ATOM 3238 O O . ASN A 1 414 ? -23.748 11.698 -7.405 1.00 39.78 414 ASN A O 1
ATOM 3242 N N . THR A 1 415 ? -22.394 10.742 -5.890 1.00 41.75 415 THR A N 1
ATOM 3243 C CA . THR A 1 415 ? -23.449 10.497 -4.889 1.00 41.75 415 THR A CA 1
ATOM 3244 C C . THR A 1 415 ? -24.003 11.812 -4.340 1.00 41.75 415 THR A C 1
ATOM 3246 O O . THR A 1 415 ? -25.211 12.016 -4.380 1.00 41.75 415 THR A O 1
ATOM 3249 N N . ALA A 1 416 ? -23.138 12.771 -3.982 1.00 42.22 416 ALA A N 1
ATOM 3250 C CA . ALA A 1 416 ? -23.564 14.103 -3.534 1.00 42.22 416 ALA A CA 1
ATOM 3251 C C . ALA A 1 416 ? -24.359 14.873 -4.609 1.00 42.22 416 ALA A C 1
ATOM 3253 O O . ALA A 1 416 ? -25.289 15.620 -4.304 1.00 42.22 416 ALA A O 1
ATOM 3254 N N . ARG A 1 417 ? -24.020 14.675 -5.891 1.00 42.91 417 ARG A N 1
ATOM 3255 C CA . ARG A 1 417 ? -24.745 15.265 -7.026 1.00 42.91 417 ARG A CA 1
ATOM 3256 C C . ARG A 1 417 ? -26.100 14.590 -7.257 1.00 42.91 417 ARG A C 1
ATOM 3258 O O . ARG A 1 417 ? -27.040 15.260 -7.669 1.00 42.91 417 ARG A O 1
ATOM 3265 N N . LYS A 1 418 ? -26.207 13.289 -6.974 1.00 37.72 418 LYS A N 1
ATOM 3266 C CA . LYS A 1 418 ? -27.448 12.507 -7.069 1.00 37.72 418 LYS A CA 1
ATOM 3267 C C . LYS A 1 418 ? -28.427 12.869 -5.950 1.00 37.72 418 LYS A C 1
ATOM 3269 O O . LYS A 1 418 ? -29.608 13.044 -6.232 1.00 37.72 418 LYS A O 1
ATOM 3274 N N . ASP A 1 419 ? -27.922 13.075 -4.735 1.00 40.56 419 ASP A N 1
ATOM 3275 C CA . ASP A 1 419 ? -28.716 13.505 -3.579 1.00 40.56 419 ASP A CA 1
ATOM 3276 C C . ASP A 1 419 ? -29.279 14.921 -3.780 1.00 40.56 419 ASP A C 1
ATOM 3278 O O . ASP A 1 419 ? -30.470 15.146 -3.584 1.00 40.56 419 ASP A O 1
ATOM 3282 N N . ALA A 1 420 ? -28.475 15.849 -4.315 1.00 45.31 420 ALA A N 1
ATOM 3283 C CA . ALA A 1 420 ? -28.934 17.201 -4.646 1.00 45.31 420 ALA A CA 1
ATOM 3284 C C . ALA A 1 420 ? -30.004 17.232 -5.760 1.00 45.31 420 ALA A C 1
ATOM 3286 O O . ALA A 1 420 ? -30.894 18.082 -5.745 1.00 45.31 420 ALA A O 1
ATOM 3287 N N . VAL A 1 421 ? -29.935 16.311 -6.729 1.00 42.16 421 VAL A N 1
ATOM 3288 C CA . VAL A 1 421 ? -30.950 16.174 -7.790 1.00 42.16 421 VAL A CA 1
ATOM 3289 C C . VAL A 1 421 ? -32.237 15.549 -7.240 1.00 42.16 421 VAL A C 1
ATOM 3291 O O . VAL A 1 421 ? -33.322 16.004 -7.596 1.00 42.16 421 VAL A O 1
ATOM 3294 N N . LEU A 1 422 ? -32.137 14.577 -6.326 1.00 41.66 422 LEU A N 1
ATOM 3295 C CA . LEU A 1 422 ? -33.299 14.005 -5.637 1.00 41.66 422 LEU A CA 1
ATOM 3296 C C . LEU A 1 422 ? -34.002 15.023 -4.726 1.00 41.66 422 LEU A C 1
ATOM 3298 O O . LEU A 1 422 ? -35.232 15.040 -4.676 1.00 41.66 422 LEU A O 1
ATOM 3302 N N . ASP A 1 423 ? -33.253 15.886 -4.039 1.00 42.41 423 ASP A N 1
ATOM 3303 C CA . ASP A 1 423 ? -33.815 16.955 -3.204 1.00 42.41 423 ASP A CA 1
ATOM 3304 C C . ASP A 1 423 ? -34.536 18.019 -4.043 1.00 42.41 423 ASP A C 1
ATOM 3306 O O . ASP A 1 423 ? -35.626 18.465 -3.677 1.00 42.41 423 ASP A O 1
ATOM 3310 N N . LEU A 1 424 ? -33.995 18.362 -5.217 1.00 40.03 424 LEU A N 1
ATOM 3311 C CA . LEU A 1 424 ? -34.641 19.281 -6.158 1.00 40.03 424 LEU A CA 1
ATOM 3312 C C . LEU A 1 424 ? -35.928 18.683 -6.752 1.00 40.03 424 LEU A C 1
ATOM 3314 O O . LEU A 1 424 ? -36.924 19.384 -6.919 1.00 40.03 424 LEU A O 1
ATOM 3318 N N . GLN A 1 425 ? -35.931 17.378 -7.025 1.00 39.09 425 GLN A N 1
ATOM 3319 C CA . GLN A 1 425 ? -37.092 16.671 -7.562 1.00 39.09 425 GLN A CA 1
ATOM 3320 C C . GLN A 1 425 ? -38.201 16.495 -6.509 1.00 39.09 425 GLN A C 1
ATOM 3322 O O . GLN A 1 425 ? -39.377 16.570 -6.853 1.00 39.09 425 GLN A O 1
ATOM 3327 N N . ARG A 1 426 ? -37.857 16.365 -5.217 1.00 42.09 426 ARG A N 1
ATOM 3328 C CA . ARG A 1 426 ? -38.840 16.424 -4.117 1.00 42.09 426 ARG A CA 1
ATOM 3329 C C . ARG A 1 426 ? -39.412 17.828 -3.907 1.00 42.09 426 ARG A C 1
ATOM 3331 O O . ARG A 1 426 ? -40.591 17.944 -3.596 1.00 42.09 426 ARG A O 1
ATOM 3338 N N . ALA A 1 427 ? -38.620 18.880 -4.118 1.00 46.16 427 ALA A N 1
ATOM 3339 C CA . ALA A 1 427 ? -39.088 20.265 -4.011 1.00 46.16 427 ALA A CA 1
ATOM 3340 C C . ALA A 1 427 ? -40.037 20.680 -5.155 1.00 46.16 427 ALA A C 1
ATOM 3342 O O . ALA A 1 427 ? -40.909 21.519 -4.952 1.00 46.16 427 ALA A O 1
ATOM 3343 N N . LEU A 1 428 ? -39.897 20.076 -6.341 1.00 39.94 428 LEU A N 1
ATOM 3344 C CA . LEU A 1 428 ? -40.752 20.325 -7.513 1.00 39.94 428 LEU A CA 1
ATOM 3345 C C . LEU A 1 428 ? -42.088 19.557 -7.497 1.00 39.94 428 LEU A C 1
ATOM 3347 O O . LEU A 1 428 ? -42.984 19.910 -8.258 1.00 39.94 428 LEU A O 1
ATOM 3351 N N . HIS A 1 429 ? -42.232 18.534 -6.647 1.00 39.28 429 HIS A N 1
ATOM 3352 C CA . HIS A 1 429 ? -43.442 17.701 -6.540 1.00 39.28 429 HIS A CA 1
ATOM 3353 C C . HIS A 1 429 ? -44.265 17.946 -5.261 1.00 39.28 429 HIS A C 1
ATOM 3355 O O . HIS A 1 429 ? -45.167 17.168 -4.956 1.00 39.28 429 HIS A O 1
ATOM 3361 N N . ALA A 1 430 ? -43.979 19.009 -4.505 1.00 39.75 430 ALA A N 1
ATOM 3362 C CA . ALA A 1 430 ? -44.825 19.421 -3.389 1.00 39.75 430 ALA A CA 1
ATOM 3363 C C . ALA A 1 430 ? -46.011 20.261 -3.907 1.00 39.75 430 ALA A C 1
ATOM 3365 O O . ALA A 1 430 ? -45.819 21.384 -4.371 1.00 39.75 430 ALA A O 1
ATOM 3366 N N . ASP A 1 431 ? -47.225 19.708 -3.838 1.00 34.41 431 ASP A N 1
ATOM 3367 C CA . ASP A 1 431 ? -48.463 20.388 -4.241 1.00 34.41 431 ASP A CA 1
ATOM 3368 C C . ASP A 1 431 ? -48.791 21.602 -3.338 1.00 34.41 431 ASP A C 1
ATOM 3370 O O . ASP A 1 431 ? -48.620 21.530 -2.114 1.00 34.41 431 ASP A O 1
ATOM 3374 N N . PRO A 1 432 ? -49.300 22.722 -3.894 1.00 39.44 432 PRO A N 1
ATOM 3375 C CA . PRO A 1 432 ? -49.525 23.954 -3.152 1.00 39.44 432 PRO A CA 1
ATOM 3376 C C . PRO A 1 432 ? -50.984 24.079 -2.688 1.00 39.44 432 PRO A C 1
ATOM 3378 O O . PRO A 1 432 ? -51.814 24.661 -3.382 1.00 39.44 432 PRO A O 1
ATOM 3381 N N . THR A 1 433 ? -51.317 23.620 -1.479 1.00 29.81 433 THR A N 1
ATOM 3382 C CA . THR A 1 433 ? -52.604 23.975 -0.845 1.00 29.81 433 THR A CA 1
ATOM 3383 C C . THR A 1 433 ? -52.481 24.189 0.661 1.00 29.81 433 THR A C 1
ATOM 3385 O O . THR A 1 433 ? -52.741 23.281 1.441 1.00 29.81 433 THR A O 1
ATOM 3388 N N . SER A 1 434 ? -52.131 25.413 1.067 1.00 30.06 434 SER A N 1
ATOM 3389 C CA . SER A 1 434 ? -52.763 26.143 2.184 1.00 30.06 434 SER A CA 1
ATOM 3390 C C . SER A 1 434 ? -52.042 27.476 2.400 1.00 30.06 434 SER A C 1
ATOM 3392 O O . SER A 1 434 ? -50.850 27.515 2.696 1.00 30.06 434 SER A O 1
ATOM 3394 N N . ALA A 1 435 ? -52.780 28.568 2.219 1.00 30.73 435 ALA A N 1
ATOM 3395 C CA . ALA A 1 435 ? -52.322 29.947 2.310 1.00 30.73 435 ALA A CA 1
ATOM 3396 C C . ALA A 1 435 ? -51.844 30.357 3.717 1.00 30.73 435 ALA A C 1
ATOM 3398 O O . ALA A 1 435 ? -52.424 29.938 4.717 1.00 30.73 435 ALA A O 1
ATOM 3399 N N . GLY A 1 436 ? -50.869 31.277 3.783 1.00 26.77 436 GLY A N 1
ATOM 3400 C CA . GLY A 1 436 ? -50.536 31.979 5.026 1.00 26.77 436 GLY A CA 1
ATOM 3401 C C . GLY A 1 436 ? -49.279 32.861 5.022 1.00 26.77 436 GLY A C 1
ATOM 3402 O O . GLY A 1 436 ? -48.298 32.498 5.648 1.00 26.77 436 GLY A O 1
ATOM 3403 N N . ARG A 1 437 ? -49.394 34.064 4.435 1.00 27.19 437 ARG A N 1
ATOM 3404 C CA . ARG A 1 437 ? -48.692 35.327 4.788 1.00 27.19 437 ARG A CA 1
ATOM 3405 C C . ARG A 1 437 ? -47.198 35.524 4.414 1.00 27.19 437 ARG A C 1
ATOM 3407 O O . ARG A 1 437 ? -46.296 34.916 4.966 1.00 27.19 437 ARG A O 1
ATOM 3414 N N . ALA A 1 438 ? -47.036 36.469 3.480 1.00 29.77 438 ALA A N 1
ATOM 3415 C CA . ALA A 1 438 ? -45.910 37.328 3.087 1.00 29.77 438 ALA A CA 1
ATOM 3416 C C . ALA A 1 438 ? -44.585 37.288 3.880 1.00 29.77 438 ALA A C 1
ATOM 3418 O O . ALA A 1 438 ? -44.585 37.505 5.084 1.00 29.77 438 ALA A O 1
ATOM 3419 N N . ASP A 1 439 ? -43.463 37.210 3.150 1.00 26.98 439 ASP A N 1
ATOM 3420 C CA . ASP A 1 439 ? -42.562 38.366 3.020 1.00 26.98 439 ASP A CA 1
ATOM 3421 C C . ASP A 1 439 ? -41.649 38.271 1.783 1.00 26.98 439 ASP A C 1
ATOM 3423 O O . ASP A 1 439 ? -41.264 37.205 1.305 1.00 26.98 439 ASP A O 1
ATOM 3427 N N . THR A 1 440 ? -41.378 39.444 1.223 1.00 33.88 440 THR A N 1
ATOM 3428 C CA . THR A 1 440 ? -40.653 39.749 -0.014 1.00 33.88 440 THR A CA 1
ATOM 3429 C C . THR A 1 440 ? -39.228 39.190 -0.070 1.00 33.88 440 THR A C 1
ATOM 3431 O O . THR A 1 440 ? -38.395 39.566 0.752 1.00 33.88 440 THR A O 1
ATOM 3434 N N . LEU A 1 441 ? -38.885 38.441 -1.128 1.00 29.50 441 LEU A N 1
ATOM 3435 C CA . LEU A 1 441 ? -37.492 38.289 -1.562 1.00 29.50 441 LEU A CA 1
ATOM 3436 C C . LEU A 1 441 ? -37.369 38.535 -3.071 1.00 29.50 441 LEU A C 1
ATOM 3438 O O . LEU A 1 441 ? -37.956 37.847 -3.904 1.00 29.50 441 LEU A O 1
ATOM 3442 N N . SER A 1 442 ? -36.626 39.585 -3.404 1.00 27.39 442 SER A N 1
ATOM 3443 C CA . SER A 1 442 ? -36.432 40.127 -4.743 1.00 27.39 442 SER A CA 1
ATOM 3444 C C . SER A 1 442 ? -35.733 39.166 -5.708 1.00 27.39 442 SER A C 1
ATOM 3446 O O . SER A 1 442 ? -34.737 38.527 -5.373 1.00 27.39 442 SER A O 1
ATOM 3448 N N . LEU A 1 443 ? -36.205 39.189 -6.954 1.00 29.94 443 LEU A N 1
ATOM 3449 C CA . LEU A 1 443 ? -35.725 38.485 -8.144 1.00 29.94 443 LEU A CA 1
ATOM 3450 C C . LEU A 1 443 ? -34.323 38.971 -8.602 1.00 29.94 443 LEU A C 1
ATOM 3452 O O . LEU A 1 443 ? -34.173 39.553 -9.675 1.00 29.94 443 LEU A O 1
ATOM 3456 N N . ARG A 1 444 ? -33.284 38.793 -7.771 1.00 27.23 444 ARG A N 1
ATOM 3457 C CA . ARG A 1 444 ? -31.888 39.172 -8.093 1.00 27.23 444 ARG A CA 1
ATOM 3458 C C . ARG A 1 444 ? -30.825 38.088 -7.865 1.00 27.23 444 ARG A C 1
ATOM 3460 O O . ARG A 1 444 ? -29.705 38.280 -8.325 1.00 27.23 444 ARG A O 1
ATOM 3467 N N . ASP A 1 445 ? -31.163 36.932 -7.291 1.00 28.73 445 ASP A N 1
ATOM 3468 C CA . ASP A 1 445 ? -30.159 35.914 -6.912 1.00 28.73 445 ASP A CA 1
ATOM 3469 C C . ASP A 1 445 ? -30.033 34.692 -7.841 1.00 28.73 445 ASP A C 1
ATOM 3471 O O . ASP A 1 445 ? -29.228 33.795 -7.587 1.00 28.73 445 ASP A O 1
ATOM 3475 N N . ILE A 1 446 ? -30.760 34.645 -8.962 1.00 33.59 446 ILE A N 1
ATOM 3476 C CA . ILE A 1 446 ? -30.728 33.476 -9.868 1.00 33.59 446 ILE A CA 1
ATOM 3477 C C . ILE A 1 446 ? -29.777 33.675 -11.065 1.00 33.59 446 ILE A C 1
ATOM 3479 O O . ILE A 1 446 ? -29.362 32.709 -11.703 1.00 33.59 446 ILE A O 1
ATOM 3483 N N . THR A 1 447 ? -29.288 34.893 -11.311 1.00 27.48 447 THR A N 1
ATOM 3484 C CA . THR A 1 447 ? -28.412 35.192 -12.464 1.00 27.48 447 THR A CA 1
ATOM 3485 C C . THR A 1 447 ? -26.914 35.264 -12.132 1.00 27.48 447 THR A C 1
ATOM 3487 O O . THR A 1 447 ? -26.123 35.695 -12.968 1.00 27.48 447 THR A O 1
ATOM 3490 N N . ALA A 1 448 ? -26.486 34.814 -10.944 1.00 30.09 448 ALA A N 1
ATOM 3491 C CA . ALA A 1 448 ? -25.092 34.920 -10.481 1.00 30.09 448 ALA A CA 1
ATOM 3492 C C . ALA A 1 448 ? -24.317 33.585 -10.391 1.00 30.09 448 ALA A C 1
ATOM 3494 O O . ALA A 1 448 ? -23.248 33.538 -9.782 1.00 30.09 448 ALA A O 1
ATOM 3495 N N . LYS A 1 449 ? -24.804 32.490 -10.997 1.00 30.22 449 LYS A N 1
ATOM 3496 C CA . LYS A 1 449 ? -24.129 31.169 -10.945 1.00 30.22 449 LYS A CA 1
ATOM 3497 C C . LYS A 1 449 ? -23.629 30.604 -12.281 1.00 30.22 449 LYS A C 1
ATOM 3499 O O . LYS A 1 449 ? -23.162 29.473 -12.301 1.00 30.22 449 LYS A O 1
ATOM 3504 N N . ASN A 1 450 ? -23.610 31.395 -13.357 1.00 32.41 450 ASN A N 1
ATOM 3505 C CA . ASN A 1 450 ? -23.062 30.982 -14.662 1.00 32.41 450 ASN A CA 1
ATOM 3506 C C . ASN A 1 450 ? -21.852 31.816 -15.119 1.00 32.41 450 ASN A C 1
ATOM 3508 O O . ASN A 1 450 ? -21.795 32.281 -16.254 1.00 32.41 450 ASN A O 1
ATOM 3512 N N . LYS A 1 451 ? -20.842 31.989 -14.256 1.00 27.61 451 LYS A N 1
ATOM 3513 C CA . LYS A 1 451 ? -19.549 32.556 -14.678 1.00 27.61 451 LYS A CA 1
ATOM 3514 C C . LYS A 1 451 ? -18.372 31.752 -14.122 1.00 27.61 451 LYS A C 1
ATOM 3516 O O . LYS A 1 451 ? -17.750 32.105 -13.126 1.00 27.61 451 LYS A O 1
ATOM 3521 N N . VAL A 1 452 ? -18.084 30.631 -14.783 1.00 34.25 452 VAL A N 1
ATOM 3522 C CA . VAL A 1 452 ? -16.852 29.846 -14.608 1.00 34.25 452 VAL A CA 1
ATOM 3523 C C . VAL A 1 452 ? -15.764 30.469 -15.480 1.00 34.25 452 VAL A C 1
ATOM 3525 O O . VAL A 1 452 ? -15.485 29.957 -16.547 1.00 34.25 452 VAL A O 1
ATOM 3528 N N . THR A 1 453 ? -15.181 31.586 -15.045 1.00 35.91 453 THR A N 1
ATOM 3529 C CA . THR A 1 453 ? -13.870 32.098 -15.498 1.00 35.91 453 THR A CA 1
ATOM 3530 C C . THR A 1 453 ? -13.456 33.224 -14.542 1.00 35.91 453 THR A C 1
ATOM 3532 O O . THR A 1 453 ? -13.756 34.375 -14.824 1.00 35.91 453 THR A O 1
ATOM 3535 N N . ASP A 1 454 ? -12.893 32.896 -13.370 1.00 29.58 454 ASP A N 1
ATOM 3536 C CA . ASP A 1 454 ? -11.990 33.778 -12.581 1.00 29.58 454 ASP A CA 1
ATOM 3537 C C . ASP A 1 454 ? -11.646 33.180 -11.198 1.00 29.58 454 ASP A C 1
ATOM 3539 O O . ASP A 1 454 ? -11.867 33.770 -10.142 1.00 29.58 454 ASP A O 1
ATOM 3543 N N . LYS A 1 455 ? -11.072 31.969 -11.173 1.00 28.55 455 LYS A N 1
ATOM 3544 C CA . LYS A 1 455 ? -10.422 31.420 -9.961 1.00 28.55 455 LYS A CA 1
ATOM 3545 C C . LYS A 1 455 ? -9.010 30.881 -10.206 1.00 28.55 455 LYS A C 1
ATOM 3547 O O . LYS A 1 455 ? -8.520 30.050 -9.454 1.00 28.55 455 LYS A O 1
ATOM 3552 N N . PHE A 1 456 ? -8.314 31.423 -11.203 1.00 34.88 456 PHE A N 1
ATOM 3553 C CA . PHE A 1 456 ? -6.858 31.310 -11.324 1.00 34.88 456 PHE A CA 1
ATOM 3554 C C . PHE A 1 456 ? -6.224 32.689 -11.135 1.00 34.88 456 PHE A C 1
ATOM 3556 O O . PHE A 1 456 ? -5.766 33.302 -12.090 1.00 34.88 456 PHE A O 1
ATOM 3563 N N . LYS A 1 457 ? -6.250 33.208 -9.901 1.00 32.56 457 LYS A N 1
ATOM 3564 C CA . LYS A 1 457 ? -5.333 34.257 -9.409 1.00 32.56 457 LYS A CA 1
ATOM 3565 C C . LYS A 1 457 ? -5.671 34.619 -7.963 1.00 32.56 457 LYS A C 1
ATOM 3567 O O . LYS A 1 457 ? -6.582 35.405 -7.731 1.00 32.56 457 LYS A O 1
ATOM 3572 N N . ARG A 1 458 ? -4.900 34.083 -7.007 1.00 28.22 458 ARG A N 1
ATOM 3573 C CA . ARG A 1 458 ? -4.225 34.804 -5.896 1.00 28.22 458 ARG A CA 1
ATOM 3574 C C . ARG A 1 458 ? -3.665 33.818 -4.848 1.00 28.22 458 ARG A C 1
ATOM 3576 O O . ARG A 1 458 ? -4.059 32.659 -4.840 1.00 28.22 458 ARG A O 1
ATOM 3583 N N . PRO A 1 459 ? -2.643 34.234 -4.078 1.00 30.25 459 PRO A N 1
ATOM 3584 C CA . PRO A 1 459 ? -1.335 33.587 -4.113 1.00 30.25 459 PRO A CA 1
ATOM 3585 C C . PRO A 1 459 ? -1.069 32.656 -2.927 1.00 30.25 459 PRO A C 1
ATOM 3587 O O . PRO A 1 459 ? -1.705 32.745 -1.878 1.00 30.25 459 PRO A O 1
ATOM 3590 N N . PHE A 1 460 ? -0.046 31.818 -3.107 1.00 32.28 460 PHE A N 1
ATOM 3591 C CA . PHE A 1 460 ? 0.673 31.075 -2.075 1.00 32.28 460 PHE A CA 1
ATOM 3592 C C . PHE A 1 460 ? 0.851 31.896 -0.789 1.00 32.28 460 PHE A C 1
ATOM 3594 O O . PHE A 1 460 ? 1.742 32.742 -0.686 1.00 32.28 460 PHE A O 1
ATOM 3601 N N . LYS A 1 461 ? 0.030 31.615 0.226 1.00 27.97 461 LYS A N 1
ATOM 3602 C CA . LYS A 1 461 ? 0.269 32.084 1.589 1.00 27.97 461 LYS A CA 1
ATOM 3603 C C . LYS A 1 461 ? 1.093 31.015 2.301 1.00 27.97 461 LYS A C 1
ATOM 3605 O O . LYS A 1 461 ? 0.584 29.954 2.655 1.00 27.97 461 LYS A O 1
ATOM 3610 N N . LYS A 1 462 ? 2.391 31.303 2.447 1.00 34.06 462 LYS A N 1
ATOM 3611 C CA . LYS A 1 462 ? 3.362 30.542 3.241 1.00 34.06 462 LYS A CA 1
ATOM 3612 C C . LYS A 1 462 ? 2.756 30.184 4.606 1.00 34.06 462 LYS A C 1
ATOM 3614 O O . LYS A 1 462 ? 2.563 31.066 5.437 1.00 34.06 462 LYS A O 1
ATOM 3619 N N . ARG A 1 463 ? 2.512 28.896 4.856 1.00 27.44 463 ARG A N 1
ATOM 3620 C CA . ARG A 1 463 ? 2.546 28.332 6.211 1.00 27.44 463 ARG A CA 1
ATOM 3621 C C . ARG A 1 463 ? 3.893 27.644 6.364 1.00 27.44 463 ARG A C 1
ATOM 3623 O O . ARG A 1 463 ? 4.067 26.507 5.946 1.00 27.44 463 ARG A O 1
ATOM 3630 N N . HIS A 1 464 ? 4.853 28.382 6.905 1.00 28.08 464 HIS A N 1
ATOM 3631 C CA . HIS A 1 464 ? 6.063 27.809 7.476 1.00 28.08 464 HIS A CA 1
ATOM 3632 C C . HIS A 1 464 ? 5.929 27.866 8.996 1.00 28.08 464 HIS A C 1
ATOM 3634 O O . HIS A 1 464 ? 5.980 28.947 9.573 1.00 28.08 464 HIS A O 1
ATOM 3640 N N . SER A 1 465 ? 5.751 26.696 9.599 1.00 27.23 465 SER A N 1
ATOM 3641 C CA . SER A 1 465 ? 6.287 26.303 10.909 1.00 27.23 465 SER A CA 1
ATOM 3642 C C . SER A 1 465 ? 6.032 24.791 11.043 1.00 27.23 465 SER A C 1
ATOM 3644 O O . SER A 1 465 ? 4.914 24.343 11.258 1.00 27.23 465 SER A O 1
ATOM 3646 N N . SER A 1 466 ? 6.924 23.948 10.521 1.00 37.78 466 SER A N 1
ATOM 3647 C CA . SER A 1 466 ? 8.101 23.410 11.223 1.00 37.78 466 SER A CA 1
ATOM 3648 C C . SER A 1 466 ? 7.756 22.566 12.458 1.00 37.78 466 SER A C 1
ATOM 3650 O O . SER A 1 466 ? 8.055 22.956 13.580 1.00 37.78 466 SER A O 1
ATOM 3652 N N . VAL A 1 467 ? 7.215 21.368 12.230 1.00 28.45 467 VAL A N 1
ATOM 3653 C CA . VAL A 1 467 ? 7.567 20.183 13.027 1.00 28.45 467 VAL A CA 1
ATOM 3654 C C . VAL A 1 467 ? 7.775 19.044 12.032 1.00 28.45 467 VAL A C 1
ATOM 3656 O O . VAL A 1 467 ? 6.830 18.415 11.561 1.00 28.45 467 VAL A O 1
ATOM 3659 N N . TYR A 1 468 ? 9.028 18.842 11.625 1.00 27.97 468 TYR A N 1
ATOM 3660 C CA . TYR A 1 468 ? 9.432 17.637 10.908 1.00 27.97 468 TYR A CA 1
ATOM 3661 C C . TYR A 1 468 ? 9.342 16.473 11.900 1.00 27.97 468 TYR A C 1
ATOM 3663 O O . TYR A 1 468 ? 10.245 16.275 12.707 1.00 27.97 468 TYR A O 1
ATOM 3671 N N . HIS A 1 469 ? 8.252 15.708 11.867 1.00 29.05 469 HIS A N 1
ATOM 3672 C CA . HIS A 1 469 ? 8.258 14.388 12.485 1.00 29.05 469 HIS A CA 1
ATOM 3673 C C . HIS A 1 469 ? 9.133 13.471 11.625 1.00 29.05 469 HIS A C 1
ATOM 3675 O O . HIS A 1 469 ? 8.827 13.226 10.458 1.00 29.05 469 HIS A O 1
ATOM 3681 N N . GLN A 1 470 ? 10.244 13.000 12.194 1.00 26.12 470 GLN A N 1
ATOM 3682 C CA . GLN A 1 470 ? 11.070 11.944 11.611 1.00 26.12 470 GLN A CA 1
ATOM 3683 C C . GLN A 1 470 ? 10.192 10.725 11.236 1.00 26.12 470 GLN A C 1
ATOM 3685 O O . GLN A 1 470 ? 9.338 10.331 12.037 1.00 26.12 470 GLN A O 1
ATOM 3690 N N . PRO A 1 471 ? 10.399 10.098 10.060 1.00 39.56 471 PRO A N 1
ATOM 3691 C CA . PRO A 1 471 ? 9.615 8.938 9.622 1.00 39.56 471 PRO A CA 1
ATOM 3692 C C . PRO A 1 471 ? 9.749 7.712 10.542 1.00 39.56 471 PRO A C 1
ATOM 3694 O O . PRO A 1 471 ? 8.831 6.894 10.596 1.00 39.56 471 PRO A O 1
ATOM 3697 N N . SER A 1 472 ? 10.835 7.618 11.318 1.00 36.38 472 SER A N 1
ATOM 3698 C CA . SER A 1 472 ? 11.068 6.555 12.306 1.00 36.38 472 SER A CA 1
ATOM 3699 C C . SER A 1 472 ? 9.993 6.508 13.396 1.00 36.38 472 SER A C 1
ATOM 3701 O O . SER A 1 472 ? 9.634 5.437 13.866 1.00 36.38 472 SER A O 1
ATOM 3703 N N . ASN A 1 473 ? 9.401 7.648 13.761 1.00 42.78 473 ASN A N 1
ATOM 3704 C CA . ASN A 1 473 ? 8.472 7.721 14.890 1.00 42.78 473 ASN A CA 1
ATOM 3705 C C . ASN A 1 473 ? 7.043 7.282 14.522 1.00 42.78 473 ASN A C 1
ATOM 3707 O O . ASN A 1 473 ? 6.267 6.874 15.380 1.00 42.78 473 ASN A O 1
ATOM 3711 N N . ARG A 1 474 ? 6.678 7.337 13.234 1.00 47.59 474 ARG A N 1
ATOM 3712 C CA . ARG A 1 474 ? 5.344 6.928 12.771 1.00 47.59 474 ARG A CA 1
ATOM 3713 C C . ARG A 1 474 ? 5.281 5.421 12.561 1.00 47.59 474 ARG A C 1
ATOM 3715 O O . ARG A 1 474 ? 4.392 4.790 13.109 1.00 47.59 474 ARG A O 1
ATOM 3722 N N . VAL A 1 475 ? 6.254 4.840 11.857 1.00 46.28 475 VAL A N 1
ATOM 3723 C CA . VAL A 1 475 ? 6.327 3.385 11.633 1.00 46.28 475 VAL A CA 1
ATOM 3724 C C . VAL A 1 475 ? 6.556 2.632 12.946 1.00 46.28 475 VAL A C 1
ATOM 3726 O O . VAL A 1 475 ? 5.873 1.641 13.183 1.00 46.28 475 VAL A O 1
ATOM 3729 N N . ASN A 1 476 ? 7.396 3.147 13.855 1.00 45.09 476 ASN A N 1
ATOM 3730 C CA . ASN A 1 476 ? 7.551 2.559 15.193 1.00 45.09 476 ASN A CA 1
ATOM 3731 C C . ASN A 1 476 ? 6.272 2.666 16.029 1.00 45.09 476 ASN A C 1
ATOM 3733 O O . ASN A 1 476 ? 5.929 1.723 16.735 1.00 45.09 476 ASN A O 1
ATOM 3737 N N . LYS A 1 477 ? 5.509 3.757 15.897 1.00 46.50 477 LYS A N 1
ATOM 3738 C CA . LYS A 1 477 ? 4.183 3.876 16.516 1.00 46.50 477 LYS A CA 1
ATOM 3739 C C . LYS A 1 477 ? 3.181 2.883 15.919 1.00 46.50 477 LYS A C 1
ATOM 3741 O O . LYS A 1 477 ? 2.431 2.275 16.670 1.00 46.50 477 LYS A O 1
ATOM 3746 N N . TYR A 1 478 ? 3.204 2.665 14.605 1.00 52.19 478 TYR A N 1
ATOM 3747 C CA . TYR A 1 478 ? 2.322 1.712 13.923 1.00 52.19 478 TYR A CA 1
ATOM 3748 C C . TYR A 1 478 ? 2.669 0.253 14.230 1.00 52.19 478 TYR A C 1
ATOM 3750 O O . TYR A 1 478 ? 1.768 -0.556 14.434 1.00 52.19 478 TYR A O 1
ATOM 3758 N N . LEU A 1 479 ? 3.955 -0.089 14.322 1.00 50.56 479 LEU A N 1
ATOM 3759 C CA . LEU A 1 479 ? 4.391 -1.433 14.688 1.00 50.56 479 LEU A CA 1
ATOM 3760 C C . LEU A 1 479 ? 4.143 -1.717 16.171 1.00 50.56 479 LEU A C 1
ATOM 3762 O O . LEU A 1 479 ? 3.622 -2.779 16.496 1.00 50.56 479 LEU A O 1
ATOM 3766 N N . SER A 1 480 ? 4.438 -0.751 17.049 1.00 50.59 480 SER A N 1
ATOM 3767 C CA . SER A 1 480 ? 4.060 -0.805 18.465 1.00 50.59 480 SER A CA 1
ATOM 3768 C C . SER A 1 480 ? 2.561 -1.056 18.596 1.00 50.59 480 SER A C 1
ATOM 3770 O O . SER A 1 480 ? 2.173 -1.990 19.277 1.00 50.59 480 SER A O 1
ATOM 3772 N N . GLN A 1 481 ? 1.723 -0.316 17.864 1.00 52.31 481 GLN A N 1
ATOM 3773 C CA . GLN A 1 481 ? 0.266 -0.458 17.922 1.00 52.31 481 GLN A CA 1
ATOM 3774 C C . GLN A 1 481 ? -0.262 -1.755 17.287 1.00 52.31 481 GLN A C 1
ATOM 3776 O O . GLN A 1 481 ? -1.250 -2.301 17.765 1.00 52.31 481 GLN A O 1
ATOM 3781 N N . ALA A 1 482 ? 0.380 -2.291 16.245 1.00 49.59 482 ALA A N 1
ATOM 3782 C CA . ALA A 1 482 ? -0.006 -3.566 15.631 1.00 49.59 482 ALA A CA 1
ATOM 3783 C C . ALA A 1 482 ? 0.427 -4.785 16.470 1.00 49.59 482 ALA A C 1
ATOM 3785 O O . ALA A 1 482 ? -0.289 -5.790 16.524 1.00 49.59 482 ALA A O 1
ATOM 3786 N N . ILE A 1 483 ? 1.580 -4.693 17.142 1.00 48.50 483 ILE A N 1
ATOM 3787 C CA . ILE A 1 483 ? 2.034 -5.669 18.140 1.00 48.50 483 ILE A CA 1
ATOM 3788 C C . ILE A 1 483 ? 1.123 -5.591 19.368 1.00 48.50 483 ILE A C 1
ATOM 3790 O O . ILE A 1 483 ? 0.646 -6.632 19.809 1.00 48.50 483 ILE A O 1
ATOM 3794 N N . GLU A 1 484 ? 0.792 -4.387 19.839 1.00 49.00 484 GLU A N 1
ATOM 3795 C CA . GLU A 1 484 ? -0.106 -4.130 20.972 1.00 49.00 484 GLU A CA 1
ATOM 3796 C C . GLU A 1 484 ? -1.547 -4.599 20.688 1.00 49.00 484 GLU A C 1
ATOM 3798 O O . GLU A 1 484 ? -2.189 -5.218 21.527 1.00 49.00 484 GLU A O 1
ATOM 3803 N N . ALA A 1 485 ? -2.036 -4.459 19.450 1.00 47.75 485 ALA A N 1
ATOM 3804 C CA . ALA A 1 485 ? -3.348 -4.962 19.031 1.00 47.75 485 ALA A CA 1
ATOM 3805 C C . ALA A 1 485 ? -3.447 -6.500 18.996 1.00 47.75 485 ALA A C 1
ATOM 3807 O O . ALA A 1 485 ? -4.525 -7.049 19.234 1.00 47.75 485 ALA A O 1
ATOM 3808 N N . ARG A 1 486 ? -2.346 -7.215 18.711 1.00 51.47 486 ARG A N 1
ATOM 3809 C CA . ARG A 1 486 ? -2.270 -8.678 18.914 1.00 51.47 486 ARG A CA 1
ATOM 3810 C C . ARG A 1 486 ? -1.923 -9.044 20.356 1.00 51.47 486 ARG A C 1
ATOM 3812 O O . ARG A 1 486 ? -2.150 -10.185 20.758 1.00 51.47 486 ARG A O 1
ATOM 3819 N N . SER A 1 487 ? -1.362 -8.108 21.118 1.00 44.44 487 SER A N 1
ATOM 3820 C CA . SER A 1 487 ? -0.981 -8.314 22.505 1.00 44.44 487 SER A CA 1
ATOM 3821 C C . SER A 1 487 ? -2.166 -8.151 23.451 1.00 44.44 487 SER A C 1
ATOM 3823 O O . SER A 1 487 ? -2.135 -8.820 24.460 1.00 44.44 487 SER A O 1
ATOM 3825 N N . VAL A 1 488 ? -3.242 -7.409 23.147 1.00 50.16 488 VAL A N 1
ATOM 3826 C CA . VAL A 1 488 ? -4.355 -7.152 24.098 1.00 50.16 488 VAL A CA 1
ATOM 3827 C C . VAL A 1 488 ? -4.881 -8.409 24.816 1.00 50.16 488 VAL A C 1
ATOM 3829 O O . VAL A 1 488 ? -5.046 -8.394 26.037 1.00 50.16 488 VAL A O 1
ATOM 3832 N N . ASP A 1 489 ? -5.088 -9.523 24.108 1.00 47.19 489 ASP A N 1
ATOM 3833 C CA . ASP A 1 489 ? -5.560 -10.772 24.731 1.00 47.19 489 ASP A CA 1
ATOM 3834 C C . ASP A 1 489 ? -4.434 -11.564 25.429 1.00 47.19 489 ASP A C 1
ATOM 3836 O O . ASP A 1 489 ? -4.678 -12.254 26.418 1.00 47.19 489 ASP A O 1
ATOM 3840 N N . ARG A 1 490 ? -3.183 -11.416 24.975 1.00 47.09 490 ARG A N 1
ATOM 3841 C CA . ARG A 1 490 ? -1.975 -12.040 25.556 1.00 47.09 490 ARG A CA 1
ATOM 3842 C C . ARG A 1 490 ? -1.365 -11.218 26.706 1.00 47.09 490 ARG A C 1
ATOM 3844 O O . ARG A 1 490 ? -0.655 -11.753 27.551 1.00 47.09 490 ARG A O 1
ATOM 3851 N N . GLU A 1 491 ? -1.663 -9.928 26.774 1.00 49.50 491 GLU A N 1
ATOM 3852 C CA . GLU A 1 491 ? -1.286 -8.977 27.814 1.00 49.50 491 GLU A CA 1
ATOM 3853 C C . GLU A 1 491 ? -2.246 -9.044 28.984 1.00 49.50 491 GLU A C 1
ATOM 3855 O O . GLU A 1 491 ? -1.788 -8.949 30.115 1.00 49.50 491 GLU A O 1
ATOM 3860 N N . LYS A 1 492 ? -3.543 -9.291 28.763 1.00 53.72 492 LYS A N 1
ATOM 3861 C CA . LYS A 1 492 ? -4.476 -9.541 29.871 1.00 53.72 492 LYS A CA 1
ATOM 3862 C C . LYS A 1 492 ? -4.043 -10.730 30.731 1.00 53.72 492 LYS A C 1
ATOM 3864 O O . LYS A 1 492 ? -4.124 -10.644 31.949 1.00 53.72 492 LYS A O 1
ATOM 3869 N N . SER A 1 493 ? -3.521 -11.805 30.130 1.00 54.81 493 SER A N 1
ATOM 3870 C CA . SER A 1 493 ? -2.999 -12.953 30.889 1.00 54.81 493 SER A CA 1
ATOM 3871 C C . SER A 1 493 ? -1.611 -12.711 31.497 1.00 54.81 493 SER A C 1
ATOM 3873 O O . SER A 1 493 ? -1.278 -13.303 32.522 1.00 54.81 493 SER A O 1
ATOM 3875 N N . ASN A 1 494 ? -0.785 -11.856 30.879 1.00 58.50 494 ASN A N 1
ATOM 3876 C CA . ASN A 1 494 ? 0.607 -11.657 31.294 1.00 58.50 494 ASN A CA 1
ATOM 3877 C C . ASN A 1 494 ? 0.810 -10.477 32.254 1.00 58.50 494 ASN A C 1
ATOM 3879 O O . ASN A 1 494 ? 1.658 -10.586 33.140 1.00 58.50 494 ASN A O 1
ATOM 3883 N N . HIS A 1 495 ? 0.035 -9.399 32.125 1.00 62.22 495 HIS A N 1
ATOM 3884 C CA . HIS A 1 495 ? 0.189 -8.132 32.849 1.00 62.22 495 HIS A CA 1
ATOM 3885 C C . HIS A 1 495 ? -0.851 -7.897 33.943 1.00 62.22 495 HIS A C 1
ATOM 3887 O O . HIS A 1 495 ? -0.720 -6.908 34.652 1.00 62.22 495 HIS A O 1
ATOM 3893 N N . VAL A 1 496 ? -1.844 -8.770 34.122 1.00 69.38 496 VAL A N 1
ATOM 3894 C CA . VAL A 1 496 ? -2.824 -8.664 35.214 1.00 69.38 496 VAL A CA 1
ATOM 3895 C C . VAL A 1 496 ? -2.721 -9.898 36.101 1.00 69.38 496 VAL A C 1
ATOM 3897 O O . VAL A 1 496 ? -2.608 -11.025 35.617 1.00 69.38 496 VAL A O 1
ATOM 3900 N N . ASN A 1 497 ? -2.715 -9.700 37.415 1.00 75.31 497 ASN A N 1
ATOM 3901 C CA . ASN A 1 497 ? -2.788 -10.811 38.358 1.00 75.31 497 ASN A CA 1
ATOM 3902 C C . ASN A 1 497 ? -4.221 -11.347 38.419 1.00 75.31 497 ASN A C 1
ATOM 3904 O O . ASN A 1 497 ? -5.155 -10.598 38.686 1.00 75.31 497 ASN A O 1
ATOM 3908 N N . LEU A 1 498 ? -4.389 -12.659 38.233 1.00 67.12 498 LEU A N 1
ATOM 3909 C CA . LEU A 1 498 ? -5.706 -13.306 38.153 1.00 67.12 498 LEU A CA 1
ATOM 3910 C C . LEU A 1 498 ? -6.580 -13.062 39.397 1.00 67.12 498 LEU A C 1
ATOM 3912 O O . LEU A 1 498 ? -7.795 -12.954 39.287 1.00 67.12 498 LEU A O 1
ATOM 3916 N N . ILE A 1 499 ? -5.953 -12.991 40.576 1.00 72.06 499 ILE A N 1
ATOM 3917 C CA . ILE A 1 499 ? -6.651 -12.877 41.864 1.00 72.06 499 ILE A CA 1
ATOM 3918 C C . ILE A 1 499 ? -6.810 -11.416 42.284 1.00 72.06 499 ILE A C 1
ATOM 3920 O O . ILE A 1 499 ? -7.891 -11.009 42.693 1.00 72.06 499 ILE A O 1
ATOM 3924 N N . THR A 1 500 ? -5.739 -10.621 42.212 1.00 77.19 500 THR A N 1
ATOM 3925 C CA . THR A 1 500 ? -5.776 -9.241 42.716 1.00 77.19 500 THR A CA 1
ATOM 3926 C C . THR A 1 500 ? -6.332 -8.252 41.700 1.00 77.19 500 THR A C 1
ATOM 3928 O O . THR A 1 500 ? -6.600 -7.120 42.080 1.00 77.19 500 THR A O 1
ATOM 3931 N N . LEU A 1 501 ? -6.466 -8.643 40.424 1.00 75.56 501 LEU A N 1
ATOM 3932 C CA . LEU A 1 501 ? -6.859 -7.785 39.295 1.00 75.56 501 LEU A CA 1
ATOM 3933 C C . LEU A 1 501 ? -5.972 -6.542 39.084 1.00 75.56 501 LEU A C 1
ATOM 3935 O O . LEU A 1 501 ? -6.218 -5.776 38.160 1.00 75.56 501 LEU A O 1
ATOM 3939 N N . CYS A 1 502 ? -4.916 -6.368 39.883 1.00 76.38 502 CYS A N 1
ATOM 3940 C CA . CYS A 1 502 ? -3.916 -5.324 39.695 1.00 76.38 502 CYS A CA 1
ATOM 3941 C C . CYS A 1 502 ? -3.046 -5.622 38.479 1.00 76.38 502 CYS A C 1
ATOM 3943 O O . CYS A 1 502 ? -2.696 -6.783 38.202 1.00 76.38 502 CYS A O 1
ATOM 3945 N N . PHE A 1 503 ? -2.615 -4.552 37.821 1.00 78.19 503 PHE A N 1
ATOM 3946 C CA . PHE A 1 503 ? -1.553 -4.626 36.841 1.00 78.19 503 PHE A CA 1
ATOM 3947 C C . PHE A 1 503 ? -0.243 -5.031 37.536 1.00 78.19 503 PHE A C 1
ATOM 3949 O O . PHE A 1 503 ? 0.101 -4.547 38.614 1.00 78.19 503 PHE A O 1
ATOM 3956 N N . LYS A 1 504 ? 0.512 -5.951 36.926 1.00 76.06 504 LYS A N 1
ATOM 3957 C CA . LYS A 1 504 ? 1.861 -6.326 37.383 1.00 76.06 504 LYS A CA 1
ATOM 3958 C C . LYS A 1 504 ? 2.852 -5.171 37.226 1.00 76.06 504 LYS A C 1
ATOM 3960 O O . LYS A 1 504 ? 3.851 -5.128 37.936 1.00 76.06 504 LYS A O 1
ATOM 3965 N N . ASP A 1 505 ? 2.574 -4.262 36.294 1.00 78.38 505 ASP A N 1
ATOM 3966 C CA . ASP A 1 505 ? 3.339 -3.043 36.061 1.00 78.38 505 ASP A CA 1
ATOM 3967 C C . ASP A 1 505 ? 2.814 -1.898 36.944 1.00 78.38 505 ASP A C 1
ATOM 3969 O O . ASP A 1 505 ? 1.647 -1.506 36.864 1.00 78.38 505 ASP A O 1
ATOM 3973 N N . LYS A 1 506 ? 3.700 -1.360 37.789 1.00 75.75 506 LYS A N 1
ATOM 3974 C CA . LYS A 1 506 ? 3.380 -0.339 38.791 1.00 75.75 506 LYS A CA 1
ATOM 3975 C C . LYS A 1 506 ? 3.050 1.019 38.166 1.00 75.75 506 LYS A C 1
ATOM 3977 O O . LYS A 1 506 ? 2.278 1.774 38.754 1.00 75.75 506 LYS A O 1
ATOM 3982 N N . GLU A 1 507 ? 3.605 1.339 36.997 1.00 74.81 507 GLU A N 1
ATOM 3983 C CA . GLU A 1 507 ? 3.318 2.607 36.313 1.00 74.81 507 GLU A CA 1
ATOM 3984 C C . GLU A 1 507 ? 1.910 2.605 35.713 1.00 74.81 507 GLU A C 1
ATOM 3986 O O . GLU A 1 507 ? 1.156 3.563 35.903 1.00 74.81 507 GLU A O 1
ATOM 3991 N N . LYS A 1 508 ? 1.515 1.490 35.083 1.00 68.62 508 LYS A N 1
ATOM 3992 C CA . LYS A 1 508 ? 0.158 1.293 34.548 1.00 68.62 508 LYS A CA 1
ATOM 3993 C C . LYS A 1 508 ? -0.903 1.324 35.649 1.00 68.62 508 LYS A C 1
ATOM 3995 O O . LYS A 1 508 ? -1.936 1.964 35.472 1.00 68.62 508 LYS A O 1
ATOM 4000 N N . GLU A 1 509 ? -0.634 0.704 36.798 1.00 77.75 509 GLU A N 1
ATOM 4001 C CA . GLU A 1 509 ? -1.530 0.756 37.963 1.00 77.75 509 GLU A CA 1
ATOM 4002 C C . GLU A 1 509 ? -1.713 2.199 38.469 1.00 77.75 509 GLU A C 1
ATOM 4004 O O . GLU A 1 509 ? -2.828 2.644 38.742 1.00 77.75 509 GLU A O 1
ATOM 4009 N N . ASN A 1 510 ? -0.627 2.974 38.544 1.00 74.12 510 ASN A N 1
ATOM 4010 C CA . ASN A 1 510 ? -0.694 4.362 38.996 1.00 74.12 510 ASN A CA 1
ATOM 4011 C C . ASN A 1 510 ? -1.460 5.254 38.001 1.00 74.12 510 ASN A C 1
ATOM 4013 O O . ASN A 1 510 ? -2.220 6.137 38.403 1.00 74.12 510 ASN A O 1
ATOM 4017 N N . GLN A 1 511 ? -1.311 4.998 36.698 1.00 74.25 511 GLN A N 1
ATOM 4018 C CA . GLN A 1 511 ? -2.075 5.681 35.657 1.00 74.25 511 GLN A CA 1
ATOM 4019 C C . GLN A 1 511 ? -3.567 5.332 35.724 1.00 74.25 511 GLN A C 1
ATOM 4021 O O . GLN A 1 511 ? -4.396 6.239 35.666 1.00 74.25 511 GLN A O 1
ATOM 4026 N N . TYR A 1 512 ? -3.907 4.059 35.944 1.00 72.31 512 TYR A N 1
ATOM 4027 C CA . TYR A 1 512 ? -5.284 3.619 36.180 1.00 72.31 512 TYR A CA 1
ATOM 4028 C C . TYR A 1 512 ? -5.909 4.320 37.395 1.00 72.31 512 TYR A C 1
ATOM 4030 O O . TYR A 1 512 ? -7.030 4.811 37.316 1.00 72.31 512 TYR A O 1
ATOM 4038 N N . HIS A 1 513 ? -5.169 4.462 38.498 1.00 68.94 513 HIS A N 1
ATOM 4039 C CA . HIS A 1 513 ? -5.646 5.197 39.676 1.00 68.94 513 HIS A CA 1
ATOM 4040 C C . HIS A 1 513 ? -5.854 6.699 39.449 1.00 68.94 513 HIS A C 1
ATOM 4042 O O . HIS A 1 513 ? -6.610 7.333 40.192 1.00 68.94 513 HIS A O 1
ATOM 4048 N N . THR A 1 514 ? -5.167 7.271 38.462 1.00 66.81 514 THR A N 1
ATOM 4049 C CA . THR A 1 514 ? -5.273 8.693 38.117 1.00 66.81 514 THR A CA 1
ATOM 4050 C C . THR A 1 514 ? -6.450 8.953 37.172 1.00 66.81 514 THR A C 1
ATOM 4052 O O . THR A 1 514 ? -6.970 10.071 37.138 1.00 66.81 514 THR A O 1
ATOM 4055 N N . ASP A 1 515 ? -6.891 7.936 36.427 1.00 66.75 515 ASP A N 1
ATOM 4056 C CA . ASP A 1 515 ? -8.016 8.054 35.509 1.00 66.75 515 ASP A CA 1
ATOM 4057 C C . ASP A 1 515 ? -9.342 8.180 36.275 1.00 66.75 515 ASP A C 1
ATOM 4059 O O . ASP A 1 515 ? -9.597 7.516 37.285 1.00 66.75 515 ASP A O 1
ATOM 4063 N N . VAL A 1 516 ? -10.185 9.114 35.840 1.00 63.06 516 VAL A N 1
ATOM 4064 C CA . VAL A 1 516 ? -11.402 9.473 36.572 1.00 63.06 516 VAL A CA 1
ATOM 4065 C C . VAL A 1 516 ? -12.574 8.716 35.981 1.00 63.06 516 VAL A C 1
ATOM 4067 O O . VAL A 1 516 ? -13.092 9.058 34.920 1.00 63.06 516 VAL A O 1
ATOM 4070 N N . ASP A 1 517 ? -13.043 7.721 36.724 1.00 65.56 517 ASP A N 1
ATOM 4071 C CA . ASP A 1 517 ? -14.171 6.905 36.308 1.00 65.56 517 ASP A CA 1
ATOM 4072 C C . ASP A 1 517 ? -15.475 7.727 36.291 1.00 65.56 517 ASP A C 1
ATOM 4074 O O . ASP A 1 517 ? -16.033 8.104 37.329 1.00 65.56 517 ASP A O 1
ATOM 4078 N N . VAL A 1 518 ? -15.998 8.006 35.095 1.00 62.66 518 VAL A N 1
ATOM 4079 C CA . VAL A 1 518 ? -17.203 8.838 34.897 1.00 62.66 518 VAL A CA 1
ATOM 4080 C C . VAL A 1 518 ? -18.444 8.196 35.543 1.00 62.66 518 VAL A C 1
ATOM 4082 O O . VAL A 1 518 ? -19.395 8.888 35.903 1.00 62.66 518 VAL A O 1
ATOM 4085 N N . GLY A 1 519 ? -18.446 6.869 35.725 1.00 65.25 519 GLY A N 1
ATOM 4086 C CA . GLY A 1 519 ? -19.516 6.122 36.401 1.00 65.25 519 GLY A CA 1
ATOM 4087 C C . GLY A 1 519 ? -19.463 6.154 37.936 1.00 65.25 519 GLY A C 1
ATOM 4088 O O . GLY A 1 519 ? -20.457 5.824 38.592 1.00 65.25 519 GLY A O 1
ATOM 4089 N N . PHE A 1 520 ? -18.345 6.580 38.532 1.00 71.06 520 PHE A N 1
ATOM 4090 C CA . PHE A 1 520 ? -18.158 6.550 39.985 1.00 71.06 520 PHE A CA 1
ATOM 4091 C C . PHE A 1 520 ? -19.069 7.546 40.708 1.00 71.06 520 PHE A C 1
ATOM 4093 O O . PHE A 1 520 ? -19.662 7.215 41.731 1.00 71.06 520 PHE A O 1
ATOM 4100 N N . SER A 1 521 ? -19.257 8.743 40.144 1.00 70.50 521 SER A N 1
ATOM 4101 C CA . SER A 1 521 ? -20.164 9.749 40.713 1.00 70.50 521 SER A CA 1
ATOM 4102 C C . SER A 1 521 ? -21.619 9.266 40.728 1.00 70.50 521 SER A C 1
ATOM 4104 O O . SER A 1 521 ? -22.298 9.406 41.745 1.00 70.50 521 SER A O 1
ATOM 4106 N N . SER A 1 522 ? -22.079 8.611 39.656 1.00 75.00 522 SER A N 1
ATOM 4107 C CA . SER A 1 522 ? -23.411 7.994 39.618 1.00 75.00 522 SER A CA 1
ATOM 4108 C C . SER A 1 522 ? -23.555 6.827 40.604 1.00 75.00 522 SER A C 1
ATOM 4110 O O . SER A 1 522 ? -24.608 6.678 41.218 1.00 75.00 522 SER A O 1
ATOM 4112 N N . SER A 1 523 ? -22.496 6.039 40.818 1.00 75.88 523 SER A N 1
ATOM 4113 C CA . SER A 1 523 ? -22.480 4.955 41.812 1.00 75.88 523 SER A CA 1
ATOM 4114 C C . SER A 1 523 ? -22.502 5.476 43.258 1.00 75.88 523 SER A C 1
ATOM 4116 O O . SER A 1 523 ? -23.228 4.949 44.105 1.00 75.88 523 SER A O 1
ATOM 4118 N N . LEU A 1 524 ? -21.787 6.571 43.543 1.00 77.50 524 LEU A N 1
ATOM 4119 C CA . LEU A 1 524 ? -21.835 7.258 44.839 1.00 77.50 524 LEU A CA 1
ATOM 4120 C C . LEU A 1 524 ? -23.214 7.869 45.113 1.00 77.50 524 LEU A C 1
ATOM 4122 O O . LEU A 1 524 ? -23.745 7.716 46.212 1.00 77.50 524 LEU A O 1
ATOM 4126 N N . ALA A 1 525 ? -23.817 8.521 44.115 1.00 78.50 525 ALA A N 1
ATOM 4127 C CA . ALA A 1 525 ? -25.176 9.048 44.223 1.00 78.50 525 ALA A CA 1
ATOM 4128 C C . ALA A 1 525 ? -26.198 7.923 44.464 1.00 78.50 525 ALA A C 1
ATOM 4130 O O . ALA A 1 525 ? -27.065 8.052 45.326 1.00 78.50 525 ALA A O 1
ATOM 4131 N N . CYS A 1 526 ? -26.050 6.787 43.775 1.00 79.12 526 CYS A N 1
ATOM 4132 C CA . CYS A 1 526 ? -26.839 5.587 44.042 1.00 79.12 526 CYS A CA 1
ATOM 4133 C C . CYS A 1 526 ? -26.642 5.105 45.486 1.00 79.12 526 CYS A C 1
ATOM 4135 O O . CYS A 1 526 ? -27.620 4.915 46.198 1.00 79.12 526 CYS A O 1
ATOM 4137 N N . SER A 1 527 ? -25.400 4.980 45.959 1.00 79.69 527 SER A N 1
ATOM 4138 C CA . SER A 1 527 ? -25.082 4.573 47.338 1.00 79.69 527 SER A CA 1
ATOM 4139 C C . SER A 1 527 ? -25.726 5.475 48.399 1.00 79.69 527 SER A C 1
ATOM 4141 O O . SER A 1 527 ? -26.194 4.976 49.419 1.00 79.69 527 SER A O 1
ATOM 4143 N N . LEU A 1 528 ? -25.817 6.786 48.149 1.00 81.50 528 LEU A N 1
ATOM 4144 C CA . LEU A 1 528 ? -26.545 7.723 49.013 1.00 81.50 528 LEU A CA 1
ATOM 4145 C C . LEU A 1 528 ? -28.049 7.432 49.036 1.00 81.50 528 LEU A C 1
ATOM 4147 O O . LEU A 1 528 ? -28.637 7.340 50.110 1.00 81.50 528 LEU A O 1
ATOM 4151 N N . VAL A 1 529 ? -28.672 7.240 47.870 1.00 81.69 529 VAL A N 1
ATOM 4152 C CA . VAL A 1 529 ? -30.098 6.881 47.775 1.00 81.69 529 VAL A CA 1
ATOM 4153 C C . VAL A 1 529 ? -30.379 5.563 48.504 1.00 81.69 529 VAL A C 1
ATOM 4155 O O . VAL A 1 529 ? -31.348 5.470 49.257 1.00 81.69 529 VAL A O 1
ATOM 4158 N N . LEU A 1 530 ? -29.499 4.569 48.349 1.00 78.94 530 LEU A N 1
ATOM 4159 C CA . LEU A 1 530 ? -29.579 3.291 49.060 1.00 78.94 530 LEU A CA 1
ATOM 4160 C C . LEU A 1 530 ? -29.504 3.471 50.574 1.00 78.94 530 LEU A C 1
ATOM 4162 O O . LEU A 1 530 ? -30.290 2.862 51.298 1.00 78.94 530 LEU A O 1
ATOM 4166 N N . LEU A 1 531 ? -28.602 4.331 51.050 1.00 82.38 531 LEU A N 1
ATOM 4167 C CA . LEU A 1 531 ? -28.478 4.642 52.467 1.00 82.38 531 LEU A CA 1
ATOM 4168 C C . LEU A 1 531 ? -29.784 5.220 53.026 1.00 82.38 531 LEU A C 1
ATOM 4170 O O . LEU A 1 531 ? -30.274 4.727 54.038 1.00 82.38 531 LEU A O 1
ATOM 4174 N N . PHE A 1 532 ? -30.368 6.223 52.360 1.00 82.75 532 PHE A N 1
ATOM 4175 C CA . PHE A 1 532 ? -31.621 6.850 52.794 1.00 82.75 532 PHE A CA 1
ATOM 4176 C C . PHE A 1 532 ? -32.786 5.855 52.835 1.00 82.75 532 PHE A C 1
ATOM 4178 O O . PHE A 1 532 ? -33.544 5.844 53.805 1.00 82.75 532 PHE A O 1
ATOM 4185 N N . LEU A 1 533 ? -32.905 4.991 51.823 1.00 78.38 533 LEU A N 1
ATOM 4186 C CA . LEU A 1 533 ? -33.950 3.965 51.759 1.00 78.38 533 LEU A CA 1
ATOM 4187 C C . LEU A 1 533 ? -33.790 2.914 52.864 1.00 78.38 533 LEU A C 1
ATOM 4189 O O . LEU A 1 533 ? -34.746 2.625 53.584 1.00 78.38 533 LEU A O 1
ATOM 4193 N N . MET A 1 534 ? -32.575 2.390 53.051 1.00 75.06 534 MET A N 1
ATOM 4194 C CA . MET A 1 534 ? -32.284 1.421 54.111 1.00 75.06 534 MET A CA 1
ATOM 4195 C C . MET A 1 534 ? -32.447 2.034 55.504 1.00 75.06 534 MET A C 1
ATOM 4197 O O . MET A 1 534 ? -32.961 1.375 56.405 1.00 75.06 534 MET A O 1
ATOM 4201 N N . GLY A 1 535 ? -32.075 3.304 55.679 1.00 75.25 535 GLY A N 1
ATOM 4202 C CA . GLY A 1 535 ? -32.287 4.041 56.920 1.00 75.25 535 GLY A CA 1
ATOM 4203 C C . GLY A 1 535 ? -33.771 4.241 57.235 1.00 75.25 535 GLY A C 1
ATOM 4204 O O . GLY A 1 535 ? -34.202 3.972 58.355 1.00 75.25 535 GLY A O 1
ATOM 4205 N N . GLY A 1 536 ? -34.575 4.638 56.246 1.00 74.69 536 GLY A N 1
ATOM 4206 C CA . GLY A 1 536 ? -36.025 4.766 56.402 1.00 74.69 536 GLY A CA 1
ATOM 4207 C C . GLY A 1 536 ? -36.686 3.439 56.778 1.00 74.69 536 GLY A C 1
ATOM 4208 O O . GLY A 1 536 ? -37.475 3.383 57.720 1.00 74.69 536 GLY A O 1
ATOM 4209 N N . LEU A 1 537 ? -36.297 2.352 56.109 1.00 73.31 537 LEU A N 1
ATOM 4210 C CA . LEU A 1 537 ? -36.774 1.006 56.420 1.00 73.31 537 LEU A CA 1
ATOM 4211 C C . LEU A 1 537 ? -36.412 0.586 57.855 1.00 73.31 537 LEU A C 1
ATOM 4213 O O . LEU A 1 537 ? -37.246 0.075 58.602 1.00 73.31 537 LEU A O 1
ATOM 4217 N N . GLN A 1 538 ? -35.170 0.838 58.261 1.00 70.62 538 GLN A N 1
ATOM 4218 C CA . GLN A 1 538 ? -34.663 0.475 59.578 1.00 70.62 538 GLN A CA 1
ATOM 4219 C C . GLN A 1 538 ? -35.308 1.310 60.700 1.00 70.62 538 GLN A C 1
ATOM 4221 O O . GLN A 1 538 ? -35.556 0.778 61.779 1.00 70.62 538 GLN A O 1
ATOM 4226 N N . ALA A 1 539 ? -35.663 2.572 60.439 1.00 71.25 539 ALA A N 1
ATOM 4227 C CA . ALA A 1 539 ? -36.399 3.424 61.375 1.00 71.25 539 ALA A CA 1
ATOM 4228 C C . ALA A 1 539 ? -37.837 2.937 61.638 1.00 71.25 539 ALA A C 1
ATOM 4230 O O . ALA A 1 539 ? -38.356 3.137 62.734 1.00 71.25 539 ALA A O 1
ATOM 4231 N N . VAL A 1 540 ? -38.469 2.285 60.655 1.00 69.25 540 VAL A N 1
ATOM 4232 C CA . VAL A 1 540 ? -39.828 1.725 60.775 1.00 69.25 540 VAL A CA 1
ATOM 4233 C C . VAL A 1 540 ? -39.833 0.389 61.528 1.00 69.25 540 VAL A C 1
ATOM 4235 O O . VAL A 1 540 ? -40.778 0.107 62.260 1.00 69.25 540 VAL A O 1
ATOM 4238 N N . ILE A 1 541 ? -38.781 -0.423 61.374 1.00 68.69 541 ILE A N 1
ATOM 4239 C CA . ILE A 1 541 ? -38.694 -1.780 61.946 1.00 68.69 541 ILE A CA 1
ATOM 4240 C C . ILE A 1 541 ? -38.178 -1.787 63.401 1.00 68.69 541 ILE A C 1
ATOM 4242 O O . ILE A 1 541 ? -38.449 -2.732 64.143 1.00 68.69 541 ILE A O 1
ATOM 4246 N N . LEU A 1 542 ? -37.422 -0.771 63.838 1.00 66.12 542 LEU A N 1
ATOM 4247 C CA . LEU A 1 542 ? -36.740 -0.802 65.141 1.00 66.12 542 LEU A CA 1
ATOM 4248 C C . LEU A 1 542 ? -37.694 -0.698 66.353 1.00 66.12 542 LEU A C 1
ATOM 4250 O O . LEU A 1 542 ? -38.557 0.183 66.385 1.00 66.12 542 LEU A O 1
ATOM 4254 N N . PRO A 1 543 ? -37.490 -1.502 67.418 1.00 62.66 543 PRO A N 1
ATOM 4255 C CA . PRO A 1 543 ? -38.176 -1.298 68.692 1.00 62.66 543 PRO A CA 1
ATOM 4256 C C . PRO A 1 543 ? -37.751 0.029 69.348 1.00 62.66 543 PRO A C 1
ATOM 4258 O O . PRO A 1 543 ? -36.589 0.432 69.283 1.00 62.66 543 PRO A O 1
ATOM 4261 N N . ARG A 1 544 ? -38.702 0.708 70.010 1.00 64.94 544 ARG A N 1
ATOM 4262 C CA . ARG A 1 544 ? -38.541 2.038 70.637 1.00 64.94 544 ARG A CA 1
ATOM 4263 C C . ARG A 1 544 ? -37.709 2.013 71.931 1.00 64.94 544 ARG A C 1
ATOM 4265 O O . ARG A 1 544 ? -38.181 2.459 72.975 1.00 64.94 544 ARG A O 1
ATOM 4272 N N . THR A 1 545 ? -36.476 1.521 71.904 1.00 75.88 545 THR A N 1
ATOM 4273 C CA . THR A 1 545 ? -35.518 1.808 72.982 1.00 75.88 545 THR A CA 1
ATOM 4274 C C . THR A 1 545 ? -34.667 3.012 72.583 1.00 75.88 545 THR A C 1
ATOM 4276 O O . THR A 1 545 ? -34.098 3.072 71.494 1.00 75.88 545 THR A O 1
ATOM 4279 N N . ILE A 1 546 ? -34.599 4.013 73.466 1.00 76.50 546 ILE A N 1
ATOM 4280 C CA . ILE A 1 546 ? -33.946 5.308 73.191 1.00 76.50 546 ILE A CA 1
ATOM 4281 C C . ILE A 1 546 ? -32.468 5.116 72.804 1.00 76.50 546 ILE A C 1
ATOM 4283 O O . ILE A 1 546 ? -31.956 5.815 71.934 1.00 76.50 546 ILE A O 1
ATOM 4287 N N . ILE A 1 547 ? -31.803 4.115 73.390 1.00 78.19 547 ILE A N 1
ATOM 4288 C CA . ILE A 1 547 ? -30.391 3.787 73.142 1.00 78.19 547 ILE A CA 1
ATOM 4289 C C . ILE A 1 547 ? -30.165 3.312 71.696 1.00 78.19 547 ILE A C 1
ATOM 4291 O O . ILE A 1 547 ? -29.252 3.788 71.023 1.00 78.19 547 ILE A O 1
ATOM 4295 N N . LEU A 1 548 ? -31.020 2.421 71.187 1.00 73.19 548 LEU A N 1
ATOM 4296 C CA . LEU A 1 548 ? -30.894 1.845 69.841 1.00 73.19 548 LEU A CA 1
ATOM 4297 C C . LEU A 1 548 ? -31.240 2.872 68.752 1.00 73.19 548 LEU A C 1
ATOM 4299 O O . LEU A 1 548 ? -30.630 2.878 67.683 1.00 73.19 548 LEU A O 1
ATOM 4303 N N . LEU A 1 549 ? -32.169 3.788 69.052 1.00 76.94 549 LEU A N 1
ATOM 4304 C CA . LEU A 1 549 ? -32.489 4.928 68.193 1.00 76.94 549 LEU A CA 1
ATOM 4305 C C . LEU A 1 549 ? -31.318 5.918 68.101 1.00 76.94 549 LEU A C 1
ATOM 4307 O O . LEU A 1 549 ? -30.976 6.350 67.001 1.00 76.94 549 LEU A O 1
ATOM 4311 N N . LEU A 1 550 ? -30.684 6.252 69.232 1.00 80.12 550 LEU A N 1
ATOM 4312 C CA . LEU A 1 550 ? -29.522 7.147 69.262 1.00 80.12 550 LEU A CA 1
ATOM 4313 C C . LEU A 1 550 ? -28.335 6.559 68.490 1.00 80.12 550 LEU A C 1
ATOM 4315 O O . LEU A 1 550 ? -27.747 7.265 67.675 1.00 80.12 550 LEU A O 1
ATOM 4319 N N . LEU A 1 551 ? -28.026 5.271 68.679 1.00 78.19 551 LEU A N 1
ATOM 4320 C CA . LEU A 1 551 ? -26.968 4.575 67.930 1.00 78.19 551 LEU A CA 1
ATOM 4321 C C . LEU A 1 551 ? -27.254 4.504 66.422 1.00 78.19 551 LEU A C 1
ATOM 4323 O O . LEU A 1 551 ? -26.344 4.622 65.604 1.00 78.19 551 LEU A O 1
ATOM 4327 N N . PHE A 1 552 ? -28.518 4.333 66.029 1.00 77.81 552 PHE A N 1
ATOM 4328 C CA . PHE A 1 552 ? -28.903 4.369 64.620 1.00 77.81 552 PHE A CA 1
ATOM 4329 C C . PHE A 1 552 ? -28.721 5.761 64.010 1.00 77.81 552 PHE A C 1
ATOM 4331 O O . PHE A 1 552 ? -28.149 5.878 62.927 1.00 77.81 552 PHE A O 1
ATOM 4338 N N . LEU A 1 553 ? -29.177 6.809 64.701 1.00 81.06 553 LEU A N 1
ATOM 4339 C CA . LEU A 1 553 ? -29.097 8.179 64.204 1.00 81.06 553 LEU A CA 1
ATOM 4340 C C . LEU A 1 553 ? -27.636 8.622 64.038 1.00 81.06 553 LEU A C 1
ATOM 4342 O O . LEU A 1 553 ? -27.287 9.213 63.019 1.00 81.06 553 LEU A O 1
ATOM 4346 N N . THR A 1 554 ? -26.768 8.288 65.000 1.00 82.00 554 THR A N 1
ATOM 4347 C CA . THR A 1 554 ? -25.336 8.613 64.929 1.00 82.00 554 THR A CA 1
ATOM 4348 C C . THR A 1 554 ? -24.642 7.872 63.789 1.00 82.00 554 THR A C 1
ATOM 4350 O O . THR A 1 554 ? -23.923 8.505 63.016 1.00 82.00 554 THR A O 1
ATOM 4353 N N . ALA A 1 555 ? -24.899 6.572 63.612 1.00 79.44 555 ALA A N 1
ATOM 4354 C CA . ALA A 1 555 ? -24.342 5.797 62.503 1.00 79.44 555 ALA A CA 1
ATOM 4355 C C . ALA A 1 555 ? -24.848 6.290 61.133 1.00 79.44 555 ALA A C 1
ATOM 4357 O O . ALA A 1 555 ? -24.064 6.434 60.196 1.00 79.44 555 ALA A O 1
ATOM 4358 N N . PHE A 1 556 ? -26.141 6.601 61.013 1.00 82.69 556 PHE A N 1
ATOM 4359 C CA . PHE A 1 556 ? -26.745 7.092 59.774 1.00 82.69 556 PHE A CA 1
ATOM 4360 C C . PHE A 1 556 ? -26.196 8.462 59.361 1.00 82.69 556 PHE A C 1
ATOM 4362 O O . PHE A 1 556 ? -25.819 8.656 58.201 1.00 82.69 556 PHE A O 1
ATOM 4369 N N . ILE A 1 557 ? -26.108 9.402 60.310 1.00 85.06 557 ILE A N 1
ATOM 4370 C CA . ILE A 1 557 ? -25.519 10.727 60.079 1.00 85.06 557 ILE A CA 1
ATOM 4371 C C . ILE A 1 557 ? -24.049 10.573 59.687 1.00 85.06 557 ILE A C 1
ATOM 4373 O O . ILE A 1 557 ? -23.619 11.184 58.712 1.00 85.06 557 ILE A O 1
ATOM 4377 N N . TRP A 1 558 ? -23.295 9.717 60.383 1.00 83.56 558 TRP A N 1
ATOM 4378 C CA . TRP A 1 558 ? -21.887 9.482 60.078 1.00 83.56 558 TRP A CA 1
ATOM 4379 C C . TRP A 1 558 ? -21.677 8.973 58.647 1.00 83.56 558 TRP A C 1
ATOM 4381 O O . TRP A 1 558 ? -20.917 9.570 57.885 1.00 83.56 558 TRP A O 1
ATOM 4391 N N . ILE A 1 559 ? -22.390 7.917 58.243 1.00 80.12 559 ILE A N 1
ATOM 4392 C CA . ILE A 1 559 ? -22.243 7.341 56.899 1.00 80.12 559 ILE A CA 1
ATOM 4393 C C . ILE A 1 559 ? -22.726 8.328 55.821 1.00 80.12 559 ILE A C 1
ATOM 4395 O O . ILE A 1 559 ? -22.079 8.459 54.780 1.00 80.12 559 ILE A O 1
ATOM 4399 N N . SER A 1 560 ? -23.804 9.078 56.081 1.00 82.50 560 SER A N 1
ATOM 4400 C CA . SER A 1 560 ? -24.292 10.131 55.175 1.00 82.50 560 SER A CA 1
ATOM 4401 C C . SER A 1 560 ? -23.247 11.227 54.960 1.00 82.50 560 SER A C 1
ATOM 4403 O O . SER A 1 560 ? -23.000 11.628 53.825 1.00 82.50 560 SER A O 1
ATOM 4405 N N . VAL A 1 561 ? -22.600 11.691 56.035 1.00 84.38 561 VAL A N 1
ATOM 4406 C CA . VAL A 1 561 ? -21.545 12.715 55.976 1.00 84.38 561 VAL A CA 1
ATOM 4407 C C . VAL A 1 561 ? -20.334 12.201 55.200 1.00 84.38 561 VAL A C 1
ATOM 4409 O O . VAL A 1 561 ? -19.831 12.911 54.332 1.00 84.38 561 VAL A O 1
ATOM 4412 N N . VAL A 1 562 ? -19.901 10.959 55.440 1.00 80.81 562 VAL A N 1
ATOM 4413 C CA . VAL A 1 562 ? -18.781 10.347 54.705 1.00 80.81 562 VAL A CA 1
ATOM 4414 C C . VAL A 1 562 ? -19.090 10.254 53.206 1.00 80.81 562 VAL A C 1
ATOM 4416 O O . VAL A 1 562 ? -18.280 10.689 52.389 1.00 80.81 562 VAL A O 1
ATOM 4419 N N . LEU A 1 563 ? -20.269 9.754 52.825 1.00 78.56 563 LEU A N 1
ATOM 4420 C CA . LEU A 1 563 ? -20.671 9.652 51.417 1.00 78.56 563 LEU A CA 1
ATOM 4421 C C . LEU A 1 563 ? -20.816 11.027 50.742 1.00 78.56 563 LEU A C 1
ATOM 4423 O O . LEU A 1 563 ? -20.387 11.196 49.600 1.00 78.56 563 LEU A O 1
ATOM 4427 N N . MET A 1 564 ? -21.369 12.022 51.441 1.00 79.94 564 MET A N 1
ATOM 4428 C CA . MET A 1 564 ? -21.500 13.391 50.927 1.00 79.94 564 MET A CA 1
ATOM 4429 C C . MET A 1 564 ? -20.144 14.079 50.747 1.00 79.94 564 MET A C 1
ATOM 4431 O O . MET A 1 564 ? -19.938 14.757 49.742 1.00 79.94 564 MET A O 1
ATOM 4435 N N . LEU A 1 565 ? -19.198 13.876 51.669 1.00 78.44 565 LEU A N 1
ATOM 4436 C CA . LEU A 1 565 ? -17.826 14.374 51.530 1.00 78.44 565 LEU A CA 1
ATOM 4437 C C . LEU A 1 565 ? -17.128 13.747 50.316 1.00 78.44 565 LEU A C 1
ATOM 4439 O O . LEU A 1 565 ? -16.507 14.463 49.531 1.00 78.44 565 LEU A O 1
ATOM 4443 N N . LEU A 1 566 ? -17.280 12.434 50.113 1.00 73.50 566 LEU A N 1
ATOM 4444 C CA . LEU A 1 566 ? -16.744 11.737 48.938 1.00 73.50 566 LEU A CA 1
ATOM 4445 C C . LEU A 1 566 ? -17.337 12.273 47.629 1.00 73.50 566 LEU A C 1
ATOM 4447 O O . LEU A 1 566 ? -16.605 12.488 46.658 1.00 73.50 566 LEU A O 1
ATOM 4451 N N . LEU A 1 567 ? -18.648 12.523 47.603 1.00 75.50 567 LEU A N 1
ATOM 4452 C CA . LEU A 1 567 ? -19.326 13.094 46.444 1.00 75.50 567 LEU A CA 1
ATOM 4453 C C . LEU A 1 567 ? -18.859 14.536 46.169 1.00 75.50 567 LEU A C 1
ATOM 4455 O O . LEU A 1 567 ? -18.5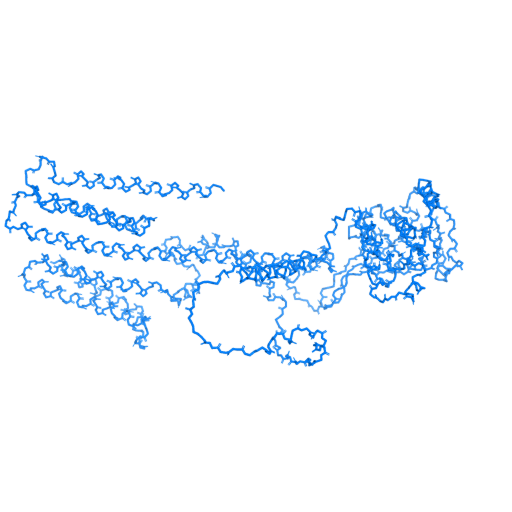82 14.873 45.019 1.00 75.50 567 LEU A O 1
ATOM 4459 N N . ALA A 1 568 ? -18.711 15.366 47.206 1.00 75.75 568 ALA A N 1
ATOM 4460 C CA . ALA A 1 568 ? -18.290 16.765 47.090 1.00 75.75 568 ALA A CA 1
ATOM 4461 C C . ALA A 1 568 ? -16.842 16.922 46.592 1.00 75.75 568 ALA A C 1
ATOM 4463 O O . ALA A 1 568 ? -16.573 17.778 45.746 1.00 75.75 568 ALA A O 1
ATOM 4464 N N . VAL A 1 569 ? -15.921 16.069 47.057 1.00 72.19 569 VAL A N 1
ATOM 4465 C CA . VAL A 1 569 ? -14.533 16.021 46.558 1.00 72.19 569 VAL A CA 1
ATOM 4466 C C . VAL A 1 569 ? -14.513 15.659 45.071 1.00 72.19 569 VAL A C 1
ATOM 4468 O O . VAL A 1 569 ? -13.826 16.296 44.274 1.00 72.19 569 VAL A O 1
ATOM 4471 N N . ARG A 1 570 ? -15.325 14.681 44.654 1.00 69.00 570 ARG A N 1
ATOM 4472 C CA . ARG A 1 570 ? -15.362 14.219 43.257 1.00 69.00 570 ARG A CA 1
ATOM 4473 C C . ARG A 1 570 ? -16.083 15.175 42.306 1.00 69.00 570 ARG A C 1
ATOM 4475 O O . ARG A 1 570 ? -15.652 15.306 41.164 1.00 69.00 570 ARG A O 1
ATOM 4482 N N . LEU A 1 571 ? -17.110 15.890 42.768 1.00 72.75 571 LEU A N 1
ATOM 4483 C CA . LEU A 1 571 ? -17.764 16.972 42.017 1.00 72.75 571 LEU A CA 1
ATOM 4484 C C . LEU A 1 571 ? -16.92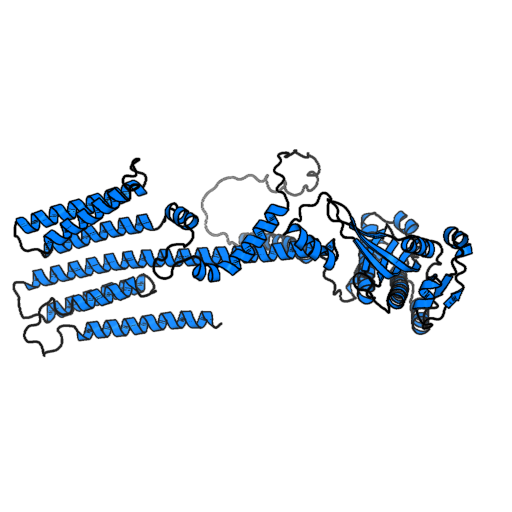6 18.265 41.973 1.00 72.75 571 LEU A C 1
ATOM 4486 O O . LEU A 1 571 ? -17.365 19.246 41.377 1.00 72.75 571 LEU A O 1
ATOM 4490 N N . ARG A 1 572 ? -15.718 18.267 42.564 1.00 67.44 572 ARG A N 1
ATOM 4491 C CA . ARG A 1 572 ? -14.806 19.423 42.678 1.00 67.44 572 ARG A CA 1
ATOM 4492 C C . ARG A 1 572 ? -15.404 20.614 43.434 1.00 67.44 572 ARG A C 1
ATOM 4494 O O . ARG A 1 572 ? -15.020 21.755 43.196 1.00 67.44 572 ARG A O 1
ATOM 4501 N N . TRP A 1 573 ? -16.338 20.366 44.349 1.00 69.19 573 TRP A N 1
ATOM 4502 C CA . TRP A 1 573 ? -16.930 21.418 45.184 1.00 69.19 573 TRP A CA 1
ATOM 4503 C C . TRP A 1 573 ? -16.016 21.815 46.352 1.00 69.19 573 TRP A C 1
ATOM 4505 O O . TRP A 1 573 ? -16.194 22.879 46.938 1.00 69.19 573 TRP A O 1
ATOM 4515 N N . ILE A 1 574 ? -15.023 20.982 46.682 1.00 67.44 574 ILE A N 1
ATOM 4516 C CA . ILE A 1 574 ? -14.053 21.204 47.760 1.00 67.44 574 ILE A CA 1
ATOM 4517 C C . ILE A 1 574 ? -12.633 21.057 47.190 1.00 67.44 574 ILE A C 1
ATOM 4519 O O . ILE A 1 574 ? -12.353 20.111 46.460 1.00 67.44 574 ILE A O 1
ATOM 4523 N N . LEU A 1 575 ? -11.742 21.996 47.531 1.00 55.78 575 LEU A N 1
ATOM 4524 C CA . LEU A 1 575 ? -10.345 22.051 47.062 1.00 55.78 575 LEU A CA 1
ATOM 4525 C C . LEU A 1 575 ? -9.392 21.105 47.819 1.00 55.78 575 LEU A C 1
ATOM 4527 O O . LEU A 1 575 ? -8.333 20.764 47.301 1.00 55.78 575 LEU A O 1
ATOM 4531 N N . CYS A 1 576 ? -9.749 20.677 49.032 1.00 58.50 576 CYS A N 1
ATOM 4532 C CA . CYS A 1 576 ? -8.950 19.744 49.828 1.00 58.50 576 CYS A CA 1
ATOM 4533 C C . CYS A 1 576 ? -9.337 18.292 49.524 1.00 58.50 576 CYS A C 1
ATOM 4535 O O . CYS A 1 576 ? -10.400 17.830 49.943 1.00 58.50 576 CYS A O 1
ATOM 4537 N N . ASP A 1 577 ? -8.449 17.551 48.860 1.00 60.34 577 ASP A N 1
ATOM 4538 C CA . ASP A 1 577 ? -8.607 16.111 48.651 1.00 60.34 577 ASP A CA 1
ATOM 4539 C C . ASP A 1 577 ? -8.205 15.341 49.920 1.00 60.34 577 ASP A C 1
ATOM 4541 O O . ASP A 1 577 ? -7.111 14.788 50.056 1.00 60.34 577 ASP A O 1
ATOM 4545 N N . ILE A 1 578 ? -9.109 15.345 50.901 1.00 61.12 578 ILE A N 1
ATOM 4546 C CA . ILE A 1 578 ? -8.958 14.660 52.196 1.00 61.12 578 ILE A CA 1
ATOM 4547 C C . ILE A 1 578 ? -8.680 13.151 51.993 1.00 61.12 578 ILE A C 1
ATOM 4549 O O . ILE A 1 578 ? -8.091 12.498 52.853 1.00 61.12 578 ILE A O 1
ATOM 4553 N N . MET A 1 579 ? -9.037 12.586 50.834 1.00 56.03 579 MET A N 1
ATOM 4554 C CA . MET A 1 579 ? -8.894 11.165 50.503 1.00 56.03 579 MET A CA 1
ATOM 4555 C C . MET A 1 579 ? -7.561 10.785 49.861 1.00 56.03 579 MET A C 1
ATOM 4557 O O . MET A 1 579 ? -7.341 9.601 49.607 1.00 56.03 579 MET A O 1
ATOM 4561 N N . HIS A 1 580 ? -6.640 11.725 49.648 1.00 61.56 580 HIS A N 1
ATOM 4562 C CA . HIS A 1 580 ? -5.330 11.400 49.082 1.00 61.56 580 HIS A CA 1
ATOM 4563 C C . HIS A 1 580 ? -4.494 10.501 50.021 1.00 61.56 580 HIS A C 1
ATOM 4565 O O . HIS A 1 580 ? -3.724 9.648 49.573 1.00 61.56 580 HIS A O 1
ATOM 4571 N N . SER A 1 581 ? -4.667 10.637 51.341 1.00 68.00 581 SER A N 1
ATOM 4572 C CA . SER A 1 581 ? -3.936 9.838 52.331 1.00 68.00 581 SER A CA 1
ATOM 4573 C C . SER A 1 581 ? -4.558 8.448 52.515 1.00 68.00 581 SER A C 1
ATOM 4575 O O . SER A 1 581 ? -5.708 8.306 52.936 1.00 68.00 581 SER A O 1
ATOM 4577 N N . PHE A 1 582 ? -3.786 7.393 52.223 1.00 65.44 582 PHE A N 1
ATOM 4578 C CA . PHE A 1 582 ? -4.179 5.996 52.461 1.00 65.44 582 PHE A CA 1
ATOM 4579 C C . PHE A 1 582 ? -4.545 5.740 53.933 1.00 65.44 582 PHE A C 1
ATOM 4581 O O . PHE A 1 582 ? -5.569 5.120 54.212 1.00 65.44 582 PHE A O 1
ATOM 4588 N N . SER A 1 583 ? -3.776 6.301 54.870 1.00 67.31 583 SER A N 1
ATOM 4589 C CA . SER A 1 583 ? -4.008 6.148 56.311 1.00 67.31 583 SER A CA 1
ATOM 4590 C C . SER A 1 583 ? -5.341 6.746 56.762 1.00 67.31 583 SER A C 1
ATOM 4592 O O . SER A 1 583 ? -6.006 6.184 57.628 1.00 67.31 583 SER A O 1
ATOM 4594 N N . LEU A 1 584 ? -5.766 7.857 56.152 1.00 68.06 584 LEU A N 1
ATOM 4595 C CA . LEU A 1 584 ? -7.027 8.512 56.500 1.00 68.06 584 LEU A CA 1
ATOM 4596 C C . LEU A 1 584 ? -8.237 7.748 55.938 1.00 68.06 584 LEU A C 1
ATOM 4598 O O . LEU A 1 584 ? -9.247 7.603 56.623 1.00 68.06 584 LEU A O 1
ATOM 4602 N N . ARG A 1 585 ? -8.110 7.170 54.734 1.00 70.06 585 ARG A N 1
ATOM 4603 C CA . ARG A 1 585 ? -9.105 6.241 54.165 1.00 70.06 585 ARG A CA 1
ATOM 4604 C C . ARG A 1 585 ? -9.275 4.990 55.028 1.00 70.06 585 ARG A C 1
ATOM 4606 O O . ARG A 1 585 ? -10.403 4.586 55.312 1.00 70.06 585 ARG A O 1
ATOM 4613 N N . LEU A 1 586 ? -8.169 4.405 55.484 1.00 72.94 586 LEU A N 1
ATOM 4614 C CA . LEU A 1 586 ? -8.195 3.245 56.372 1.00 72.94 586 LEU A CA 1
ATOM 4615 C C . LEU A 1 586 ? -8.828 3.590 57.730 1.00 72.94 586 LEU A C 1
ATOM 4617 O O . LEU A 1 586 ? -9.687 2.863 58.210 1.00 72.94 586 LEU A O 1
ATOM 4621 N N . ALA A 1 587 ? -8.475 4.732 58.324 1.00 75.62 587 ALA A N 1
ATOM 4622 C CA . ALA A 1 587 ? -9.048 5.159 59.599 1.00 75.62 587 ALA A CA 1
ATOM 4623 C C . ALA A 1 587 ? -10.570 5.380 59.518 1.00 75.62 587 ALA A C 1
ATOM 4625 O O . ALA A 1 587 ? -11.305 4.903 60.380 1.00 75.62 587 ALA A O 1
ATOM 4626 N N . ILE A 1 588 ? -11.059 6.046 58.464 1.00 76.31 588 ILE A N 1
ATOM 4627 C CA . ILE A 1 588 ? -12.498 6.288 58.265 1.00 76.31 588 ILE A CA 1
ATOM 4628 C C . ILE A 1 588 ? -13.251 4.974 58.036 1.00 76.31 588 ILE A C 1
ATOM 4630 O O . ILE A 1 588 ? -14.326 4.779 58.603 1.00 76.31 588 ILE A O 1
ATOM 4634 N N . THR A 1 589 ? -12.698 4.055 57.240 1.00 74.19 589 THR A N 1
ATOM 4635 C CA . THR A 1 589 ? -13.331 2.749 56.983 1.00 74.19 589 THR A CA 1
ATOM 4636 C C . THR A 1 589 ? -13.383 1.890 58.244 1.00 74.19 589 THR A C 1
ATOM 4638 O O . THR A 1 589 ? -14.457 1.403 58.589 1.00 74.19 589 THR A O 1
ATOM 4641 N N . VAL A 1 590 ? -12.281 1.786 58.992 1.00 78.19 590 VAL A N 1
ATOM 4642 C CA . VAL A 1 590 ? -12.230 1.064 60.273 1.00 78.19 590 VAL A CA 1
ATOM 4643 C C . VAL A 1 590 ? -13.211 1.661 61.282 1.00 78.19 590 VAL A C 1
ATOM 4645 O O . VAL A 1 590 ? -13.984 0.925 61.887 1.00 78.19 590 VAL A O 1
ATOM 4648 N N . PHE A 1 591 ? -13.254 2.987 61.424 1.00 79.19 591 PHE A N 1
ATOM 4649 C CA . PHE A 1 591 ? -14.189 3.651 62.334 1.00 79.19 591 PHE A CA 1
ATOM 4650 C C . PHE A 1 591 ? -15.658 3.398 61.954 1.00 79.19 591 PHE A C 1
ATOM 4652 O O . PHE A 1 591 ? -16.495 3.142 62.817 1.00 79.19 591 PHE A O 1
ATOM 4659 N N . THR A 1 592 ? -15.966 3.390 60.654 1.00 75.75 592 THR A N 1
ATOM 4660 C CA . THR A 1 592 ? -17.315 3.091 60.147 1.00 75.75 592 THR A CA 1
ATOM 4661 C C . THR A 1 592 ? -17.709 1.630 60.403 1.00 75.75 592 THR A C 1
ATOM 4663 O O . THR A 1 592 ? -18.853 1.358 60.775 1.00 75.75 592 THR A O 1
ATOM 4666 N N . ILE A 1 593 ? -16.764 0.690 60.270 1.00 75.94 593 ILE A N 1
ATOM 4667 C CA . ILE A 1 593 ? -16.961 -0.731 60.599 1.00 75.94 593 ILE A CA 1
ATOM 4668 C C . ILE A 1 593 ? -17.208 -0.908 62.102 1.00 75.94 593 ILE A C 1
ATOM 4670 O O . ILE A 1 593 ? -18.144 -1.594 62.493 1.00 75.94 593 ILE A O 1
ATOM 4674 N N . VAL A 1 594 ? -16.422 -0.251 62.957 1.00 76.25 594 VAL A N 1
ATOM 4675 C CA . VAL A 1 594 ? -16.592 -0.332 64.418 1.00 76.25 594 VAL A CA 1
ATOM 4676 C C . VAL A 1 594 ? -17.953 0.223 64.850 1.00 76.25 594 VAL A C 1
ATOM 4678 O O . VAL A 1 594 ? -18.652 -0.421 65.628 1.00 76.25 594 VAL A O 1
ATOM 4681 N N . LEU A 1 595 ? -18.380 1.365 64.301 1.00 70.62 595 LEU A N 1
ATOM 4682 C CA . LEU A 1 595 ? -19.698 1.946 64.586 1.00 70.62 595 LEU A CA 1
ATOM 4683 C C . LEU A 1 595 ? -20.862 1.045 64.155 1.00 70.62 595 LEU A C 1
ATOM 4685 O O . LEU A 1 595 ? -21.877 0.975 64.844 1.00 70.62 595 LEU A O 1
ATOM 4689 N N . THR A 1 596 ? -20.728 0.354 63.022 1.00 66.69 596 THR A N 1
ATOM 4690 C CA . THR A 1 596 ? -21.755 -0.586 62.545 1.00 66.69 596 THR A CA 1
ATOM 4691 C C . THR A 1 596 ? -21.748 -1.901 63.322 1.00 66.69 596 THR A C 1
ATOM 4693 O O . THR A 1 596 ? -22.814 -2.470 63.549 1.00 66.69 596 THR A O 1
ATOM 4696 N N . PHE A 1 597 ? -20.585 -2.359 63.791 1.00 66.88 597 PHE A N 1
ATOM 4697 C CA . PHE A 1 597 ? -20.446 -3.570 64.602 1.00 66.88 597 PHE A CA 1
ATOM 4698 C C . PHE A 1 597 ? -20.967 -3.380 66.036 1.00 66.88 597 PHE A C 1
ATOM 4700 O O . PHE A 1 597 ? -21.699 -4.230 66.535 1.00 66.88 597 PHE A O 1
ATOM 4707 N N . CYS A 1 598 ? -20.706 -2.226 66.663 1.00 62.25 598 CYS A N 1
ATOM 4708 C CA . CYS A 1 598 ? -21.241 -1.856 67.985 1.00 62.25 598 CYS A CA 1
ATOM 4709 C C . CYS A 1 598 ? -22.776 -1.732 68.045 1.00 62.25 598 CYS A C 1
ATOM 4711 O O . CYS A 1 598 ? -23.327 -1.508 69.114 1.00 62.25 598 CYS A O 1
ATOM 4713 N N . ARG A 1 599 ? -23.464 -1.819 66.902 1.00 58.44 599 ARG A N 1
ATOM 4714 C CA . ARG A 1 599 ? -24.928 -1.868 66.803 1.00 58.44 599 ARG A CA 1
ATOM 4715 C C . ARG A 1 599 ? -25.466 -3.310 66.824 1.00 58.44 599 ARG A C 1
ATOM 4717 O O . ARG A 1 599 ? -26.642 -3.508 67.116 1.00 58.44 599 ARG A O 1
ATOM 4724 N N . TRP A 1 600 ? -24.654 -4.281 66.396 1.00 50.53 600 TRP A N 1
ATOM 4725 C CA . TRP A 1 600 ? -25.033 -5.697 66.287 1.00 50.53 600 TRP A CA 1
ATOM 4726 C C . TRP A 1 600 ? -24.780 -6.480 67.582 1.00 50.53 600 TRP A C 1
ATOM 4728 O O . TRP A 1 600 ? -25.518 -7.426 67.850 1.00 50.53 600 TRP A O 1
ATOM 4738 N N . CYS A 1 601 ? -23.760 -6.086 68.353 1.00 40.28 601 CYS A N 1
ATOM 4739 C CA . CYS A 1 601 ? -23.600 -6.451 69.765 1.00 40.28 601 CYS A CA 1
ATOM 4740 C C . CYS A 1 601 ? -24.513 -5.591 70.639 1.00 40.28 601 CYS A C 1
ATOM 4742 O O . CYS A 1 601 ? -25.027 -6.138 71.639 1.00 40.28 601 CYS A O 1
#

Foldseek 3Di:
DVVVVVVVVLLVVLVVVLVVLLVVLVVQAPPDPPDPADALCGSLVSLLVSLLCLLAPHPDPLVVSLVSLVPSLVVSLVRSLVRGDHDPPCNVLSSVLSVLSSVLSSLLSSLNNVLVVVVVVVVVVVVVVVVVVVVVLVVVVVLVVLVLCVFDPPVQSVVVLVCLQPPDDDPDDDWFKDKDWWKKKKKKAKPCLVVVVVVDDPVLSVLLQVLLVVVLVVLCVVLQWAFQDDDPRMTITMFCPPPGDLCNLVSNVSSVLVSQVSVLVLCLQAVDPMWMFMFMETTMWMWGWDDDPRTGTHIDDVRNVVRVLQSQLTDTSWHKYWPRSVVSNVPPFDWDFSPSLVRGVVCVVVVIGMITTDDPPVSVVVSVVSVPDDDDHDDSVVSSVSSVVVSVVPPDDDDDSCPVVVVVVVVVVVVVVVVVVVVVVVVVPDDDDDDDDDDDDDPDPPPPPPDPPDDPDDDDDDPDDDDPDDPSVVVNVSVVVVVVVVCVVVCCVVQADPPPRAGPDPVVNVVVVVDQDPSVLSVLVSVLSSLVSVLVSCVSPDDPDVVLVVLSVVLSVLVNVVSVVVNCVSVVVDPDPQPPDPVSVVVSVVVSVVSVVVSVD

Radius of gyration: 43.2 Å; chains: 1; bounding box: 92×67×120 Å

Sequence (601 aa):
NTKLMQDAYLLWVCYVILFFCATFCAVSLPVVETRRGAAVADGAWQVLFVVFLAYAMMPLKTWVAALFGLSLPVAHTAVATTFATEFPQLLWQQVTANVIVFVCVNVVGVLLHTLMEHAQRRAFLDTRNCIAARLEMEDENEKLERLLLSVLPQHVAMEMKADIMSPVEGQFHKIYIQRHENVSILFADIVGFTVLASQCTAQELVRLLNELFGRFDQLANDNHCLRIKILGDCYYCVSGLPEPRSDHAHCAVEMGLDMIDAIASVVEATDVHLNMRVGIHSGRVLCGVLGLRKWQYDVWSNDVTLANNMEAGGEPGRVHITQATLDYLGGEYEVEPGHGATRNQYLRDNNVTTYFIVPPARRRKVRSALGAAQRRKLSFKNVSSVVVQLLHSIKYSVEVPFSNMAAGADLKANTARKDAVLDLQRALHADPTSAGRADTLSLRDITAKNKVTDKFKRPFKKRHSSVYHQPSNRVNKYLSQAIEARSVDREKSNHVNLITLCFKDKEKENQYHTDVDVGFSSSLACSLVLLFLMGGLQAVILPRTIILLLLFLTAFIWISVVLMLLLAVRLRWILCDIMHSFSLRLAITVFTIVLTFCRWC

Secondary structure (DSSP, 8-state):
-HHHHHHHHHHHHHHHHHHHHHHHHHHTSTTSTT-SS--TTTTHHHHHHHHHHHHHT----HHHHHHHHHHHHHHHHHHHHHH--S-TTTHHHHHHHHHHHHHHHHHHHHHHHHHHHHHHHHHHHHHHHHHHHHHHHHHHHHHHHHHHHHHS-HHHHHHHHHHHHS----SSPPP-EEEEEEEEEEEEEEETHHHHHHHS-HHHHHHHHHHHHHHHHHHHHHTTEEEEEEETTEEEEEES-SS--SSHHHHHHHHHHHHHHHHHHHHHHH----EEEEEEEEEEEEEEEE-SSS-EEEEE-HHHHHHHHHHHTPPTTSEEEEHHHHHHTTT-S-EEE--HHHH-HHHHHTT--EEEEPPPHHHHHHHHHHTTS------HHHHHHHHHHHHHHS---SPPTTHHHHHHHHHHHHHHHHHHHHHHHHHHT-------------TTSSSSS------S--------------HHHHHHHHHHHHHHHHHHHHHHHHHB-TTT--BSSHHHHHHHHHS--HHHHHHHHHHHHHHHHHHHHHHHHS---HHHHHHHHHHHHHHHHHHHHHHHHHTT--S--GGG-HHHHHHHHHHHHHHHHTTT-

InterPro domains:
  IPR001054 Adenylyl cyclase class-3/4/guanylyl cyclase [PF00211] (175-357)
  IPR001054 Adenylyl cyclase class-3/4/guanylyl cyclase [PS50125] (184-311)
  IPR001054 Adenylyl cyclase class-3/4/guanylyl cyclase [SM00044] (139-337)
  IPR001054 Adenylyl cyclase class-3/4/guanylyl cyclase [cd07302] (182-337)
  IPR009398 Adenylate cyclase, conserved domain [PF06327] (454-515)
  IPR018297 Adenylyl cyclase class-4/guanylyl cyclase, conserved site [PS00452] (288-311)
  IPR029787 Nucleotide cyclase [G3DSA:3.30.70.1230] (132-360)
  IPR029787 Nucleotide cyclase [SSF55073] (172-355)
  IPR032628 Adenylate cyclase, N-terminal [PF16214] (6-166)

Organism: NCBI:txid320908

pLDDT: mean 72.32, std 19.67, range [26.12, 98.19]